Protein AF-0000000066164809 (afdb_homodimer)

Structure (mmCIF, N/CA/C/O backbone):
data_AF-0000000066164809-model_v1
#
loop_
_entity.id
_entity.type
_entity.pdbx_description
1 polymer 'DNA-directed RNA polymerase subunit alpha'
#
loop_
_atom_site.group_PDB
_atom_site.id
_atom_site.type_symbol
_atom_site.label_atom_id
_atom_site.label_alt_id
_atom_site.label_comp_id
_atom_site.label_asym_id
_atom_site.label_entity_id
_atom_site.label_seq_id
_atom_site.pdbx_PDB_ins_code
_atom_site.Cartn_x
_atom_site.Cartn_y
_atom_site.Cartn_z
_atom_site.occupancy
_atom_site.B_iso_or_equiv
_atom_site.auth_seq_id
_atom_site.auth_comp_id
_atom_site.auth_asym_id
_atom_site.auth_atom_id
_atom_site.pdbx_PDB_model_num
ATOM 1 N N . MET A 1 1 ? 11.383 -11.258 3.818 1 45.69 1 MET A N 1
ATOM 2 C CA . MET A 1 1 ? 11.133 -9.836 4.016 1 45.69 1 MET A CA 1
ATOM 3 C C . MET A 1 1 ? 11.812 -9.008 2.93 1 45.69 1 MET A C 1
ATOM 5 O O . MET A 1 1 ? 12.922 -9.328 2.502 1 45.69 1 MET A O 1
ATOM 9 N N . ALA A 1 2 ? 11.055 -8.367 2.113 1 55.28 2 ALA A N 1
ATOM 10 C CA . ALA A 1 2 ? 11.68 -7.625 1.021 1 55.28 2 ALA A CA 1
ATOM 11 C C . ALA A 1 2 ? 12.812 -6.742 1.536 1 55.28 2 ALA A C 1
ATOM 13 O O . ALA A 1 2 ? 12.633 -5.988 2.496 1 55.28 2 ALA A O 1
ATOM 14 N N . GLN A 1 3 ? 14.016 -7.277 1.366 1 66.69 3 GLN A N 1
ATOM 15 C CA . GLN A 1 3 ? 15.125 -6.535 1.949 1 66.69 3 GLN A CA 1
ATOM 16 C C . GLN A 1 3 ? 15.609 -5.434 1.009 1 66.69 3 GLN A C 1
ATOM 18 O O . GLN A 1 3 ? 16.125 -5.715 -0.072 1 66.69 3 GLN A O 1
ATOM 23 N N . PHE A 1 4 ? 14.906 -4.32 0.949 1 81.12 4 PHE A N 1
ATOM 24 C CA . PHE A 1 4 ? 15.445 -3.191 0.201 1 81.12 4 PHE A CA 1
ATOM 25 C C . PHE A 1 4 ? 16.016 -2.141 1.145 1 81.12 4 PHE A C 1
ATOM 27 O O . PHE A 1 4 ? 15.867 -2.248 2.363 1 81.12 4 PHE A O 1
ATOM 34 N N . GLN A 1 5 ? 16.797 -1.35 0.555 1 82 5 GLN A N 1
ATOM 35 C CA . GLN A 1 5 ? 17.422 -0.251 1.288 1 82 5 GLN A CA 1
ATOM 36 C C . GLN A 1 5 ? 16.875 1.096 0.833 1 82 5 GLN A C 1
ATOM 38 O O . GLN A 1 5 ? 16.5 1.259 -0.33 1 82 5 GLN A O 1
ATOM 43 N N . ILE A 1 6 ? 16.844 1.975 1.773 1 87.25 6 ILE A N 1
ATOM 44 C CA . ILE A 1 6 ? 16.438 3.342 1.478 1 87.25 6 ILE A CA 1
ATOM 45 C C . ILE A 1 6 ? 17.594 4.305 1.755 1 87.25 6 ILE A C 1
ATOM 47 O O . ILE A 1 6 ? 18.234 4.227 2.805 1 87.25 6 ILE A O 1
ATOM 51 N N . GLU A 1 7 ? 17.875 5.098 0.743 1 87.06 7 GLU A N 1
ATOM 52 C CA . GLU A 1 7 ? 18.969 6.059 0.87 1 87.06 7 GLU A CA 1
ATOM 53 C C . GLU A 1 7 ? 18.484 7.473 0.55 1 87.06 7 GLU A C 1
ATOM 55 O O . GLU A 1 7 ? 17.719 7.68 -0.395 1 87.06 7 GLU A O 1
ATOM 60 N N . CYS A 1 8 ? 18.938 8.414 1.388 1 88.38 8 CYS A N 1
ATOM 61 C CA . CYS A 1 8 ? 18.672 9.82 1.107 1 88.38 8 CYS A CA 1
ATOM 62 C C . CYS A 1 8 ? 19.719 10.398 0.162 1 88.38 8 CYS A C 1
ATOM 64 O O . CYS A 1 8 ? 20.891 10.453 0.498 1 88.38 8 CYS A O 1
ATOM 66 N N . ILE A 1 9 ? 19.344 10.875 -0.967 1 89.5 9 ILE A N 1
ATOM 67 C CA . ILE A 1 9 ? 20.297 11.312 -1.988 1 89.5 9 ILE A CA 1
ATOM 68 C C . ILE A 1 9 ? 20.484 12.828 -1.902 1 89.5 9 ILE A C 1
ATOM 70 O O . ILE A 1 9 ? 21.531 13.352 -2.266 1 89.5 9 ILE A O 1
ATOM 74 N N . GLU A 1 10 ? 19.406 13.453 -1.537 1 90.56 10 GLU A N 1
ATOM 75 C CA . GLU A 1 10 ? 19.453 14.914 -1.449 1 90.56 10 GLU A CA 1
ATOM 76 C C . GLU A 1 10 ? 18.547 15.422 -0.329 1 90.56 10 GLU A C 1
ATOM 78 O O . GLU A 1 10 ? 17.469 14.891 -0.108 1 90.56 10 GLU A O 1
ATOM 83 N N . SER A 1 11 ? 19.047 16.312 0.451 1 90.19 11 SER A N 1
ATOM 84 C CA . SER A 1 11 ? 18.281 17 1.484 1 90.19 11 SER A CA 1
ATOM 85 C C . SER A 1 11 ? 18.562 18.5 1.466 1 90.19 11 SER A C 1
ATOM 87 O O . SER A 1 11 ? 19.719 18.922 1.378 1 90.19 11 SER A O 1
ATOM 89 N N . ARG A 1 12 ? 17.484 19.219 1.374 1 92.19 12 ARG A N 1
ATOM 90 C CA . ARG A 1 12 ? 17.609 20.672 1.336 1 92.19 12 ARG A CA 1
ATOM 91 C C . ARG A 1 12 ? 16.578 21.344 2.232 1 92.19 12 ARG A C 1
ATOM 93 O O . ARG A 1 12 ? 15.461 20.844 2.373 1 92.19 12 ARG A O 1
ATOM 100 N N . THR A 1 13 ? 16.953 22.359 2.904 1 89.69 13 THR A N 1
ATOM 101 C CA . THR A 1 13 ? 16.031 23.188 3.684 1 89.69 13 THR A CA 1
ATOM 102 C C . THR A 1 13 ? 15.93 24.594 3.082 1 89.69 13 THR A C 1
ATOM 104 O O . THR A 1 13 ? 16.938 25.266 2.887 1 89.69 13 THR A O 1
ATOM 107 N N . ASP A 1 14 ? 14.758 24.906 2.59 1 88.38 14 ASP A N 1
ATOM 108 C CA . ASP A 1 14 ? 14.484 26.234 2.057 1 88.38 14 ASP A CA 1
ATOM 109 C C . ASP A 1 14 ? 13.688 27.062 3.055 1 88.38 14 ASP A C 1
ATOM 111 O O . ASP A 1 14 ? 12.453 27.109 3.002 1 88.38 14 ASP A O 1
ATOM 115 N N . GLY A 1 15 ? 14.383 27.781 3.945 1 86.44 15 GLY A N 1
ATOM 116 C CA . GLY A 1 15 ? 13.703 28.531 4.992 1 86.44 15 GLY A CA 1
ATOM 117 C C . GLY A 1 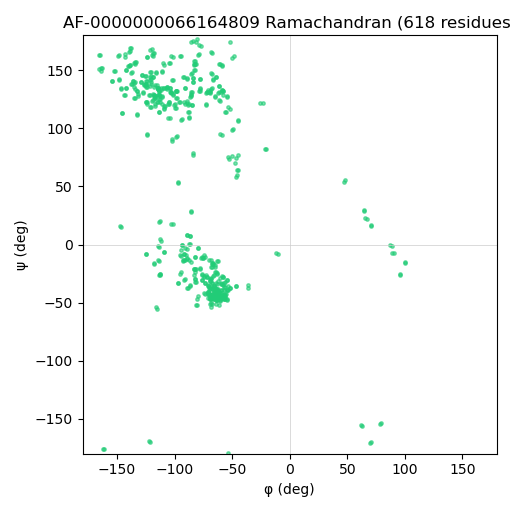15 ? 13.086 27.641 6.051 1 86.44 15 GLY A C 1
ATOM 118 O O . GLY A 1 15 ? 13.297 26.422 6.051 1 86.44 15 GLY A O 1
ATOM 119 N N . ALA A 1 16 ? 12.32 28.203 6.883 1 84.25 16 ALA A N 1
ATOM 120 C CA . ALA A 1 16 ? 11.719 27.469 7.988 1 84.25 16 ALA A CA 1
ATOM 121 C C . ALA A 1 16 ? 10.531 26.641 7.512 1 84.25 16 ALA A C 1
ATOM 123 O O . ALA A 1 16 ? 10.211 25.609 8.102 1 84.25 16 ALA A O 1
ATOM 124 N N . ARG A 1 17 ? 9.977 27.031 6.348 1 88.56 17 ARG A N 1
ATOM 125 C CA . ARG A 1 17 ? 8.727 26.406 5.938 1 88.56 17 ARG A CA 1
ATOM 126 C C . ARG A 1 17 ? 8.922 25.547 4.691 1 88.56 17 ARG A C 1
ATOM 128 O O . ARG A 1 17 ? 7.969 25.266 3.967 1 88.56 17 ARG A O 1
ATOM 135 N N . GLY A 1 18 ? 10.156 25.188 4.473 1 92.5 18 GLY A N 1
ATOM 136 C CA . GLY A 1 18 ? 10.406 24.391 3.287 1 92.5 18 GLY A CA 1
ATOM 137 C C . GLY A 1 18 ? 11.516 23.359 3.477 1 92.5 18 GLY A C 1
ATOM 138 O O . GLY A 1 18 ? 12.672 23.734 3.697 1 92.5 18 GLY A O 1
ATOM 139 N N . GLN A 1 19 ? 11.141 22.141 3.445 1 94.56 19 GLN A N 1
ATOM 140 C CA . GLN A 1 19 ? 12.117 21.047 3.48 1 94.56 19 GLN A CA 1
ATOM 141 C C . GLN A 1 19 ? 11.938 20.109 2.291 1 94.56 19 GLN A C 1
ATOM 143 O O . GLN A 1 19 ? 10.812 19.828 1.879 1 94.56 19 GLN A O 1
ATOM 148 N N . TYR A 1 20 ? 13.031 19.766 1.79 1 95.5 20 TYR A N 1
ATOM 149 C CA . TYR A 1 20 ? 13.039 18.875 0.632 1 95.5 20 TYR A CA 1
ATOM 150 C C . TYR A 1 20 ? 13.922 17.656 0.886 1 95.5 20 TYR A C 1
ATOM 152 O O . TYR A 1 20 ? 14.977 17.766 1.51 1 95.5 20 TYR A O 1
ATOM 160 N N . GLY A 1 21 ? 13.422 16.484 0.466 1 94.75 21 GLY A N 1
ATOM 161 C CA . GLY A 1 21 ? 14.203 15.258 0.52 1 94.75 21 GLY A CA 1
ATOM 162 C C . GLY A 1 21 ? 13.977 14.352 -0.678 1 94.75 21 GLY A C 1
ATOM 163 O O . GLY A 1 21 ? 12.852 14.242 -1.173 1 94.75 21 GLY A O 1
ATOM 164 N N . SER A 1 22 ? 15.094 13.883 -1.161 1 96.06 22 SER A N 1
ATOM 165 C CA . SER A 1 22 ? 15.055 12.891 -2.23 1 96.06 22 SER A CA 1
ATOM 166 C C . SER A 1 22 ? 15.594 11.547 -1.757 1 96.06 22 SER A C 1
ATOM 168 O O . SER A 1 22 ? 16.688 11.477 -1.189 1 96.06 22 SER A O 1
ATOM 170 N N . PHE A 1 23 ? 14.844 10.492 -1.976 1 94.62 23 PHE A N 1
ATOM 171 C CA . PHE A 1 23 ? 15.18 9.172 -1.447 1 94.62 23 PHE A CA 1
ATOM 172 C C . PHE A 1 23 ? 15.172 8.125 -2.555 1 94.62 23 PHE A C 1
ATOM 174 O O . PHE A 1 23 ? 14.359 8.203 -3.482 1 94.62 23 PHE A O 1
ATOM 181 N N . VAL A 1 24 ? 16.062 7.168 -2.41 1 94.31 24 VAL A N 1
ATOM 182 C CA . VAL A 1 24 ? 16.109 6.043 -3.336 1 94.31 24 VAL A CA 1
ATOM 183 C C . VAL A 1 24 ? 15.852 4.742 -2.582 1 94.31 24 VAL A C 1
ATOM 185 O O . VAL A 1 24 ? 16.453 4.488 -1.534 1 94.31 24 VAL A O 1
ATOM 188 N N . ILE A 1 25 ? 14.938 4.016 -3.123 1 93.12 25 ILE A N 1
ATOM 189 C CA . ILE A 1 25 ? 14.609 2.715 -2.553 1 93.12 25 ILE A CA 1
ATOM 190 C C . ILE A 1 25 ? 14.914 1.616 -3.568 1 93.12 25 ILE A C 1
ATOM 192 O O . ILE A 1 25 ? 14.336 1.592 -4.656 1 93.12 25 ILE A O 1
ATOM 196 N N . GLU A 1 26 ? 15.758 0.735 -3.262 1 91.69 26 GLU A N 1
ATOM 197 C CA . GLU A 1 26 ? 16.172 -0.355 -4.141 1 91.69 26 GLU A CA 1
ATOM 198 C C . GLU A 1 26 ? 16.859 -1.463 -3.354 1 91.69 26 GLU A C 1
ATOM 200 O O . GLU A 1 26 ? 17.375 -1.227 -2.258 1 91.69 26 GLU A O 1
ATOM 205 N N . PRO A 1 27 ? 16.781 -2.703 -3.85 1 92.12 27 PRO A N 1
ATOM 206 C CA . PRO A 1 27 ? 16.094 -3.143 -5.07 1 92.12 27 PRO A CA 1
ATOM 207 C C . PRO A 1 27 ? 14.656 -3.592 -4.812 1 92.12 27 PRO A C 1
ATOM 209 O O . PRO A 1 27 ? 14.344 -4.066 -3.719 1 92.12 27 PRO A O 1
ATOM 212 N N . LEU A 1 28 ? 13.797 -3.285 -5.793 1 92.5 28 LEU A N 1
ATOM 213 C CA . LEU A 1 28 ? 12.406 -3.723 -5.75 1 92.5 28 LEU A CA 1
ATOM 214 C C . LEU A 1 28 ? 12.094 -4.633 -6.934 1 92.5 28 LEU A C 1
ATOM 216 O O . LEU A 1 28 ? 12.672 -4.492 -8.008 1 92.5 28 LEU A O 1
ATOM 220 N N . ASN A 1 29 ? 11.242 -5.605 -6.625 1 89.62 29 ASN A N 1
ATOM 221 C CA . ASN A 1 29 ? 10.805 -6.418 -7.758 1 89.62 29 ASN A CA 1
ATOM 222 C C . ASN A 1 29 ? 10.07 -5.578 -8.805 1 89.62 29 ASN A C 1
ATOM 224 O O . ASN A 1 29 ? 9.523 -4.523 -8.484 1 89.62 29 ASN A O 1
ATOM 228 N N . GLN A 1 30 ? 10.125 -6.121 -10.008 1 89.25 30 GLN A N 1
ATOM 229 C CA . GLN A 1 30 ? 9.469 -5.402 -11.094 1 89.25 30 GLN A CA 1
ATOM 230 C C . GLN A 1 30 ? 8.008 -5.121 -10.758 1 89.25 30 GLN A C 1
ATOM 232 O O . GLN A 1 30 ? 7.273 -6.023 -10.344 1 89.25 30 GLN A O 1
ATOM 237 N N . GLY A 1 31 ? 7.648 -3.848 -10.883 1 90.62 31 GLY A N 1
ATOM 238 C CA . GLY A 1 31 ? 6.277 -3.453 -10.609 1 90.62 31 GLY A CA 1
ATOM 239 C C . GLY A 1 31 ? 6.078 -2.934 -9.195 1 90.62 31 GLY A C 1
ATOM 240 O O . GLY A 1 31 ? 5.148 -2.164 -8.938 1 90.62 31 GLY A O 1
ATOM 241 N N . GLN A 1 32 ? 6.867 -3.314 -8.289 1 93 32 GLN A N 1
ATOM 242 C CA . GLN A 1 32 ? 6.73 -2.904 -6.898 1 93 32 GLN A CA 1
ATOM 243 C C . GLN A 1 32 ? 7.047 -1.42 -6.727 1 93 32 GLN A C 1
ATOM 245 O O . GLN A 1 32 ? 6.527 -0.77 -5.82 1 93 32 GLN A O 1
ATOM 250 N N . GLY A 1 33 ? 7.969 -0.952 -7.645 1 95.31 33 GLY A N 1
ATOM 251 C CA . GLY A 1 33 ? 8.281 0.467 -7.586 1 95.31 33 GLY A CA 1
ATOM 252 C C . GLY A 1 33 ? 7.059 1.354 -7.738 1 95.31 33 GLY A C 1
ATOM 253 O O . GLY A 1 33 ? 6.871 2.299 -6.973 1 95.31 33 GLY A O 1
ATOM 254 N N . ILE A 1 34 ? 6.211 0.985 -8.672 1 95.38 34 ILE A N 1
ATOM 255 C CA . ILE A 1 34 ? 5.004 1.758 -8.945 1 95.38 34 ILE A CA 1
ATOM 256 C C . ILE A 1 34 ? 4.016 1.591 -7.793 1 95.38 34 ILE A C 1
ATOM 258 O O . ILE A 1 34 ? 3.398 2.562 -7.352 1 95.38 34 ILE A O 1
ATOM 262 N N . THR A 1 35 ? 3.893 0.392 -7.34 1 95.69 35 THR A N 1
ATOM 263 C CA . THR A 1 35 ? 2.975 0.097 -6.242 1 95.69 35 THR A CA 1
ATOM 264 C C . THR A 1 35 ? 3.359 0.883 -4.992 1 95.69 35 THR A C 1
ATOM 266 O O . THR A 1 35 ? 2.521 1.571 -4.406 1 95.69 35 THR A O 1
ATOM 269 N N . LEU A 1 36 ? 4.582 0.846 -4.66 1 95.81 36 LEU A N 1
ATOM 270 C CA . LEU A 1 36 ? 5.098 1.531 -3.482 1 95.81 36 LEU A CA 1
ATOM 271 C C . LEU A 1 36 ? 5.031 3.045 -3.658 1 95.81 36 LEU A C 1
ATOM 273 O O . LEU A 1 36 ? 4.535 3.754 -2.779 1 95.81 36 LEU A O 1
ATOM 277 N N . GLY A 1 37 ? 5.555 3.504 -4.781 1 97 37 GLY A N 1
ATOM 278 C CA . GLY A 1 37 ? 5.586 4.93 -5.051 1 97 37 GLY A CA 1
ATOM 279 C C . GLY A 1 37 ? 4.211 5.574 -5.02 1 97 37 GLY A C 1
ATOM 280 O O . GLY A 1 37 ? 4.016 6.602 -4.367 1 97 37 GLY A O 1
ATOM 281 N N . ASN A 1 38 ? 3.281 4.938 -5.656 1 96 38 ASN A N 1
ATOM 282 C CA . ASN A 1 38 ? 1.932 5.48 -5.75 1 96 38 ASN A CA 1
ATOM 283 C C . ASN A 1 38 ? 1.22 5.457 -4.402 1 96 38 ASN A C 1
ATOM 285 O O . ASN A 1 38 ? 0.578 6.434 -4.016 1 96 38 ASN A O 1
ATOM 289 N N . ALA A 1 39 ? 1.291 4.383 -3.752 1 96.81 39 ALA A N 1
ATOM 290 C CA . ALA A 1 39 ? 0.637 4.258 -2.451 1 96.81 39 ALA A CA 1
ATOM 291 C C . ALA A 1 39 ? 1.208 5.258 -1.45 1 96.81 39 ALA A C 1
ATOM 293 O O . ALA A 1 39 ? 0.46 5.906 -0.716 1 96.81 39 ALA A O 1
ATOM 294 N N . LEU A 1 40 ? 2.465 5.449 -1.454 1 96.88 40 LEU A N 1
ATOM 295 C CA . LEU A 1 40 ? 3.117 6.387 -0.548 1 96.88 40 LEU A CA 1
ATOM 296 C C . LEU A 1 40 ? 2.729 7.824 -0.88 1 96.88 40 LEU A C 1
ATOM 298 O O . LEU A 1 40 ? 2.432 8.617 0.018 1 96.88 40 LEU A O 1
ATOM 302 N N . ARG A 1 41 ? 2.791 8.094 -2.166 1 97.44 41 ARG A N 1
ATOM 303 C CA . ARG A 1 41 ? 2.434 9.438 -2.586 1 97.44 41 ARG A CA 1
ATOM 304 C C . ARG A 1 41 ? 1.043 9.82 -2.088 1 97.44 41 ARG A C 1
ATOM 306 O O . ARG A 1 41 ? 0.859 10.883 -1.496 1 97.44 41 ARG A O 1
ATOM 313 N N . ARG A 1 42 ? 0.105 8.969 -2.264 1 95.19 42 ARG A N 1
ATOM 314 C CA . ARG A 1 42 ? -1.274 9.258 -1.886 1 95.19 42 ARG A CA 1
ATOM 315 C C . ARG A 1 42 ? -1.421 9.344 -0.371 1 95.19 42 ARG A C 1
ATOM 317 O O . ARG A 1 42 ? -2.076 10.258 0.144 1 95.19 42 ARG A O 1
ATOM 324 N N . SER A 1 43 ? -0.799 8.422 0.308 1 95.62 43 SER A N 1
ATOM 325 C CA . SER A 1 43 ? -0.906 8.383 1.763 1 95.62 43 SER A CA 1
ATOM 326 C C . SER A 1 43 ? -0.254 9.609 2.398 1 95.62 43 SER A C 1
ATOM 328 O O . SER A 1 43 ? -0.827 10.227 3.299 1 95.62 43 SER A O 1
ATOM 330 N N . ILE A 1 44 ? 0.883 9.984 1.92 1 96.69 44 ILE A N 1
ATOM 331 C CA . ILE A 1 44 ? 1.644 11.094 2.486 1 96.69 44 ILE A CA 1
ATOM 332 C C . ILE A 1 44 ? 0.897 12.406 2.252 1 96.69 44 ILE A C 1
ATOM 334 O O . ILE A 1 44 ? 0.888 13.281 3.117 1 96.69 44 ILE A O 1
ATOM 338 N N . LEU A 1 45 ? 0.231 12.469 1.182 1 94.94 45 LEU A N 1
ATOM 339 C CA . LEU A 1 45 ? -0.462 13.703 0.842 1 94.94 45 LEU A CA 1
ATOM 340 C C . LEU A 1 45 ? -1.808 13.789 1.555 1 94.94 45 LEU A C 1
ATOM 342 O O . LEU A 1 45 ? -2.24 14.875 1.95 1 94.94 45 LEU A O 1
ATOM 346 N N . SER A 1 46 ? -2.408 12.633 1.811 1 91.62 46 SER A N 1
ATOM 347 C CA . SER A 1 46 ? -3.809 12.688 2.221 1 91.62 46 SER A CA 1
ATOM 348 C C . SER A 1 46 ? -3.979 12.234 3.668 1 91.62 46 SER A C 1
ATOM 350 O O . SER A 1 46 ? -4.906 12.672 4.355 1 91.62 46 SER A O 1
ATOM 352 N N . ASP A 1 47 ? -3.105 11.43 4.16 1 92.75 47 ASP A N 1
ATOM 353 C CA . ASP A 1 47 ? -3.418 10.734 5.402 1 92.75 47 ASP A CA 1
ATOM 354 C C . ASP A 1 47 ? -2.584 11.273 6.562 1 92.75 47 ASP A C 1
ATOM 356 O O . ASP A 1 47 ? -2.807 10.906 7.719 1 92.75 47 ASP A O 1
ATOM 360 N N . LEU A 1 48 ? -1.682 12.109 6.312 1 94.56 48 LEU A N 1
ATOM 361 C CA . LEU A 1 48 ? -0.854 12.617 7.402 1 94.56 48 LEU A CA 1
ATOM 362 C C . LEU A 1 48 ? -1.544 13.773 8.117 1 94.56 48 LEU A C 1
ATOM 364 O O . LEU A 1 48 ? -2.166 14.625 7.477 1 94.56 48 LEU A O 1
ATOM 368 N N . GLU A 1 49 ? -1.354 13.789 9.375 1 93.12 49 GLU A N 1
ATOM 369 C CA . GLU A 1 49 ? -2.002 14.812 10.195 1 93.12 49 GLU A CA 1
ATOM 370 C C . GLU A 1 49 ? -1.135 16.062 10.305 1 93.12 49 GLU A C 1
ATOM 372 O O . GLU A 1 49 ? 0.093 15.977 10.367 1 93.12 49 GLU A O 1
ATOM 377 N N . GLY A 1 50 ? -1.779 17.203 10.289 1 94.38 50 GLY A N 1
ATOM 378 C CA . GLY A 1 50 ? -1.157 18.5 10.531 1 94.38 50 GLY A CA 1
ATOM 379 C C . GLY A 1 50 ? -1.996 19.406 11.406 1 94.38 50 GLY A C 1
ATOM 380 O O . GLY A 1 50 ? -3.117 19.062 11.781 1 94.38 50 GLY A O 1
ATOM 381 N N . THR A 1 51 ? -1.416 20.438 11.82 1 95 51 THR A N 1
ATOM 382 C CA . THR A 1 51 ? -2.059 21.406 12.703 1 95 51 THR A CA 1
ATOM 383 C C . THR A 1 51 ? -2.258 22.75 11.992 1 95 51 THR A C 1
ATOM 385 O O . THR A 1 51 ? -1.35 23.234 11.32 1 95 51 THR A O 1
ATOM 388 N N . ALA A 1 52 ? -3.473 23.281 12.117 1 95.19 52 ALA A N 1
ATOM 389 C CA . ALA A 1 52 ? -3.764 24.547 11.453 1 95.19 52 ALA A CA 1
ATOM 390 C C . ALA A 1 52 ? -4.789 25.359 12.242 1 95.19 52 ALA A C 1
ATOM 392 O O . ALA A 1 52 ? -5.449 24.828 13.141 1 95.19 52 ALA A O 1
ATOM 393 N N . ILE A 1 53 ? -4.867 26.625 11.953 1 95.19 53 ILE A N 1
ATOM 394 C CA . ILE A 1 53 ? -5.879 27.516 12.523 1 95.19 53 ILE A CA 1
ATOM 395 C C . ILE A 1 53 ? -7.211 27.297 11.805 1 95.19 53 ILE A C 1
ATOM 397 O O . ILE A 1 53 ? -7.266 27.281 10.578 1 95.19 53 ILE A O 1
ATOM 401 N N . VAL A 1 54 ? -8.281 27.141 12.602 1 94.06 54 VAL A N 1
ATOM 402 C CA . VAL A 1 54 ? -9.57 26.844 11.984 1 94.06 54 VAL A CA 1
ATOM 403 C C . VAL A 1 54 ? -10.523 28.031 12.188 1 94.06 54 VAL A C 1
ATOM 405 O O . VAL A 1 54 ? -11.484 28.188 11.43 1 94.06 54 VAL A O 1
ATOM 408 N N . ALA A 1 55 ? -10.281 28.781 13.219 1 93.69 55 ALA A N 1
ATOM 409 C CA . ALA A 1 55 ? -11.156 29.891 13.547 1 93.69 55 ALA A CA 1
ATOM 410 C C . ALA A 1 55 ? -10.383 31 14.273 1 93.69 55 ALA A C 1
ATOM 412 O O . ALA A 1 55 ? -9.414 30.719 14.977 1 93.69 55 ALA A O 1
ATOM 413 N N . VAL A 1 56 ? -10.852 32.219 14.039 1 94.75 56 VAL A N 1
ATOM 414 C CA . VAL A 1 56 ? -10.164 33.375 14.617 1 94.75 56 VAL A CA 1
ATOM 415 C C . VAL A 1 56 ? -11.188 34.375 15.172 1 94.75 56 VAL A C 1
ATOM 417 O O . VAL A 1 56 ? -12.234 34.594 14.562 1 94.75 56 VAL A O 1
ATOM 420 N N . ARG A 1 57 ? -10.883 34.906 16.312 1 94.31 57 ARG A N 1
ATOM 421 C CA . ARG A 1 57 ? -11.672 35.969 16.906 1 94.31 57 ARG A CA 1
ATOM 422 C C . ARG A 1 57 ? -10.812 37.219 17.141 1 94.31 57 ARG A C 1
ATOM 424 O O . ARG A 1 57 ? -9.805 37.156 17.844 1 94.31 57 ARG A O 1
ATOM 431 N N . ILE A 1 58 ? -11.195 38.25 16.5 1 93.31 58 ILE A N 1
ATOM 432 C CA . ILE A 1 58 ? -10.492 39.531 16.656 1 93.31 58 ILE A CA 1
ATOM 433 C C . ILE A 1 58 ? -11.383 40.531 17.422 1 93.31 58 ILE A C 1
ATOM 435 O O . ILE A 1 58 ? -12.562 40.688 17.094 1 93.31 58 ILE A O 1
ATOM 439 N N . ALA A 1 59 ? -10.766 41.188 18.359 1 91.38 59 ALA A N 1
ATOM 440 C CA . ALA A 1 59 ? -11.523 42.125 19.156 1 91.38 59 ALA A CA 1
ATOM 441 C C . ALA A 1 59 ? -12.109 43.25 18.297 1 91.38 59 ALA A C 1
ATOM 443 O O . ALA A 1 59 ? -11.391 43.875 17.531 1 91.38 59 ALA A O 1
ATOM 444 N N . GLY A 1 60 ? -13.375 43.406 18.375 1 87 60 GLY A N 1
ATOM 445 C CA . GLY A 1 60 ? -14.047 44.5 17.688 1 87 60 GLY A CA 1
ATOM 446 C C . GLY A 1 60 ? -14.43 44.156 16.25 1 87 60 GLY A C 1
ATOM 447 O O . GLY A 1 60 ? -14.914 45 15.523 1 87 60 GLY A O 1
ATOM 448 N N . VAL A 1 61 ? -14.125 43 15.797 1 89.31 61 VAL A N 1
ATOM 449 C CA . VAL A 1 61 ? -14.398 42.625 14.414 1 89.31 61 VAL A CA 1
ATOM 450 C C . VAL A 1 61 ? -15.484 41.562 14.391 1 89.31 61 VAL A C 1
ATOM 452 O O . VAL A 1 61 ? -15.414 40.562 15.125 1 89.31 61 VAL A O 1
ATOM 455 N N . ASN A 1 62 ? -16.484 41.75 13.469 1 83.38 62 ASN A N 1
ATOM 456 C CA . ASN A 1 62 ? -17.594 40.812 13.422 1 83.38 62 ASN A CA 1
ATOM 457 C C . ASN A 1 62 ? -17.672 40.094 12.07 1 83.38 62 ASN A C 1
ATOM 459 O O . ASN A 1 62 ? -18.375 39.094 11.922 1 83.38 62 ASN A O 1
ATOM 463 N N . HIS A 1 63 ? -16.984 40.719 11.172 1 84.81 63 HIS A N 1
ATOM 464 C CA . HIS A 1 63 ? -17.016 40.094 9.852 1 84.81 63 HIS A CA 1
ATOM 465 C C . HIS A 1 63 ? -15.672 40.219 9.148 1 84.81 63 HIS A C 1
ATOM 467 O O . HIS A 1 63 ? -14.844 41.062 9.523 1 84.81 63 HIS A O 1
ATOM 473 N N . GLU A 1 64 ? -15.461 39.469 8.164 1 85.62 64 GLU A N 1
ATOM 474 C CA . GLU A 1 64 ? -14.156 39.312 7.523 1 85.62 64 GLU A CA 1
ATOM 475 C C . GLU A 1 64 ? -13.844 40.5 6.629 1 85.62 64 GLU A C 1
ATOM 477 O O . GLU A 1 64 ? -12.688 40.719 6.238 1 85.62 64 GLU A O 1
ATOM 482 N N . PHE A 1 65 ? -14.781 41.406 6.32 1 86.12 65 PHE A N 1
ATOM 483 C CA . PHE A 1 65 ? -14.562 42.5 5.398 1 86.12 65 PHE A CA 1
ATOM 484 C C . PHE A 1 65 ? -14.352 43.812 6.156 1 86.12 65 PHE A C 1
ATOM 486 O O . PHE A 1 65 ? -14.359 44.906 5.562 1 86.12 65 PHE A O 1
ATOM 493 N N . SER A 1 66 ? -14.055 43.688 7.363 1 89.69 66 SER A N 1
ATOM 494 C CA . SER A 1 66 ? -13.883 44.875 8.195 1 89.69 66 SER A CA 1
ATOM 495 C C . SER A 1 66 ? -12.414 45.281 8.25 1 89.69 66 SER A C 1
ATOM 497 O O . SER A 1 66 ? -11.539 44.562 7.762 1 89.69 66 SER A O 1
ATOM 499 N N . THR A 1 67 ? -12.234 46.469 8.633 1 92 67 THR A N 1
ATOM 500 C CA . THR A 1 67 ? -10.898 47 8.914 1 92 67 THR A CA 1
ATOM 501 C C . THR A 1 67 ? -10.719 47.219 10.414 1 92 67 THR A C 1
ATOM 503 O O . THR A 1 67 ? -11.703 47.312 11.156 1 92 67 THR A O 1
ATOM 506 N N . ILE A 1 68 ? -9.562 47.188 10.805 1 92.25 68 ILE A N 1
ATOM 507 C CA . ILE A 1 68 ? -9.234 47.438 12.203 1 92.25 68 ILE A CA 1
ATOM 508 C C . ILE A 1 68 ? -8.5 48.781 12.328 1 92.25 68 ILE A C 1
ATOM 510 O O . ILE A 1 68 ? -7.422 48.969 11.758 1 92.25 68 ILE A O 1
ATOM 514 N N . PRO A 1 69 ? -9.102 49.625 13.102 1 90.94 69 PRO A N 1
ATOM 515 C CA . PRO A 1 69 ? -8.43 50.906 13.258 1 90.94 69 PRO A CA 1
ATOM 516 C C . PRO A 1 69 ? -7.004 50.781 13.797 1 90.94 69 PRO A C 1
ATOM 518 O O . PRO A 1 69 ? -6.781 50.062 14.789 1 90.94 69 PRO A O 1
ATOM 521 N N . GLY A 1 70 ? -5.996 51.406 13.133 1 92.88 70 GLY A N 1
ATOM 522 C CA . GLY A 1 70 ? -4.617 51.438 13.594 1 92.88 70 GLY A CA 1
ATOM 523 C C . GLY A 1 70 ? -3.795 50.281 13.055 1 92.88 70 GLY A C 1
ATOM 524 O O . GLY A 1 70 ? -2.596 50.188 13.328 1 92.88 70 GLY A O 1
ATOM 525 N N . VAL A 1 71 ? -4.484 49.406 12.414 1 95.25 71 VAL A N 1
ATOM 526 C CA . VAL A 1 71 ? -3.785 48.25 11.844 1 95.25 71 VAL A CA 1
ATOM 527 C C . VAL A 1 71 ? -3.697 48.406 10.328 1 95.25 71 VAL A C 1
ATOM 529 O O . VAL A 1 71 ? -4.68 48.75 9.672 1 95.25 71 VAL A O 1
ATOM 532 N N . ARG A 1 72 ? -2.553 48.125 9.789 1 96.19 72 ARG A N 1
ATOM 533 C CA . ARG A 1 72 ? -2.297 48.344 8.367 1 96.19 72 ARG A CA 1
ATOM 534 C C . ARG A 1 72 ? -3.119 47.406 7.508 1 96.19 72 ARG A C 1
ATOM 536 O O . ARG A 1 72 ? -3.729 47.812 6.52 1 96.19 72 ARG A O 1
ATOM 543 N N . GLU A 1 73 ? -3.221 46.156 7.824 1 95.19 73 GLU A N 1
ATOM 544 C CA . GLU A 1 73 ? -3.91 45.125 7.059 1 95.19 73 GLU A CA 1
ATOM 545 C C . GLU A 1 73 ? -5.398 45.062 7.398 1 95.19 73 GLU A C 1
ATOM 547 O O . GLU A 1 73 ? -5.781 45.281 8.547 1 95.19 73 GLU A O 1
ATOM 552 N N . ASP A 1 74 ? -6.152 44.75 6.434 1 94.94 74 ASP A N 1
ATOM 553 C CA . ASP A 1 74 ? -7.559 44.5 6.738 1 94.94 74 ASP A CA 1
ATOM 554 C C . ASP A 1 74 ? -7.754 43.094 7.281 1 94.94 74 ASP A C 1
ATOM 556 O O . ASP A 1 74 ? -6.797 42.312 7.387 1 94.94 74 ASP A O 1
ATOM 560 N N . VAL A 1 75 ? -9.008 42.781 7.664 1 94.69 75 VAL A N 1
ATOM 561 C CA . VAL A 1 75 ? -9.289 41.531 8.344 1 94.69 75 VAL A CA 1
ATOM 562 C C . VAL A 1 75 ? -9.039 40.344 7.391 1 94.69 75 VAL A C 1
ATOM 564 O O . VAL A 1 75 ? -8.477 39.312 7.789 1 94.69 75 VAL A O 1
ATOM 567 N N . LEU A 1 76 ? -9.375 40.469 6.137 1 94.31 76 LEU A N 1
ATOM 568 C CA . LEU A 1 76 ? -9.156 39.406 5.152 1 94.31 76 LEU A CA 1
ATOM 569 C C . LEU A 1 76 ? -7.668 39.125 5.004 1 94.31 76 LEU A C 1
ATOM 571 O O . LEU A 1 76 ? -7.27 37.969 4.938 1 94.31 76 LEU A O 1
ATOM 575 N N . GLU A 1 77 ? -6.922 40.156 4.902 1 95.62 77 GLU A N 1
ATOM 576 C CA . GLU A 1 77 ? -5.473 40 4.781 1 95.62 77 GLU A CA 1
ATOM 577 C C . GLU A 1 77 ? -4.891 39.281 5.996 1 95.62 77 GLU A C 1
ATOM 579 O O . GLU A 1 77 ? -4.008 38.438 5.859 1 95.62 77 GLU A O 1
ATOM 584 N N . ILE A 1 78 ? -5.398 39.656 7.156 1 95.94 78 ILE A N 1
ATOM 585 C CA . ILE A 1 78 ? -4.918 39.031 8.391 1 95.94 78 ILE A CA 1
ATOM 586 C C . ILE A 1 78 ? -5.258 37.531 8.383 1 95.94 78 ILE A C 1
ATOM 588 O O . ILE A 1 78 ? -4.418 36.688 8.734 1 95.94 78 ILE A O 1
ATOM 592 N N . LEU A 1 79 ? -6.441 37.25 7.918 1 94.19 79 LEU A N 1
ATOM 593 C CA . LEU A 1 79 ? -6.867 35.844 7.863 1 94.19 79 LEU A CA 1
ATOM 594 C C . LEU A 1 79 ? -5.992 35.031 6.898 1 94.19 79 LEU A C 1
ATOM 596 O O . LEU A 1 79 ? -5.645 33.906 7.18 1 94.19 79 LEU A O 1
ATOM 600 N N . LEU A 1 80 ? -5.652 35.625 5.828 1 94.69 80 LEU A N 1
ATOM 601 C CA . LEU A 1 80 ? -4.793 34.969 4.848 1 94.69 80 LEU A CA 1
ATOM 602 C C . LEU A 1 80 ? -3.404 34.719 5.422 1 94.69 80 LEU A C 1
ATOM 604 O O . LEU A 1 80 ? -2.814 33.656 5.195 1 94.69 80 LEU A O 1
ATOM 608 N N . ASN A 1 81 ? -2.947 35.719 6.16 1 95.69 81 ASN A N 1
ATOM 609 C CA . ASN A 1 81 ? -1.638 35.562 6.789 1 95.69 81 ASN A CA 1
ATOM 610 C C . ASN A 1 81 ? -1.646 34.469 7.832 1 95.69 81 ASN A C 1
ATOM 612 O O . ASN A 1 81 ? -0.68 33.688 7.949 1 95.69 81 ASN A O 1
ATOM 616 N N . LEU A 1 82 ? -2.75 34.375 8.523 1 95.81 82 LEU A N 1
ATOM 617 C CA . LEU A 1 82 ? -2.877 33.344 9.555 1 95.81 82 LEU A CA 1
ATOM 618 C C . LEU A 1 82 ? -2.953 31.953 8.938 1 95.81 82 LEU A C 1
ATOM 620 O O . LEU A 1 82 ? -2.471 30.984 9.523 1 95.81 82 LEU A O 1
ATOM 624 N N . LYS A 1 83 ? -3.529 31.906 7.758 1 93.5 83 LYS A N 1
ATOM 625 C CA . LYS A 1 83 ? -3.666 30.641 7.043 1 93.5 83 LYS A CA 1
ATOM 626 C C . LYS A 1 83 ? -2.301 30.062 6.695 1 93.5 83 LYS A C 1
ATOM 628 O O . LYS A 1 83 ? -2.148 28.844 6.598 1 93.5 83 LYS A O 1
ATOM 633 N N . GLU A 1 84 ? -1.322 30.875 6.586 1 93.06 84 GLU A N 1
ATOM 634 C CA . GLU A 1 84 ? 0.002 30.453 6.137 1 93.06 84 GLU A CA 1
ATOM 635 C C . GLU A 1 84 ? 0.878 30.031 7.312 1 93.06 84 GLU A C 1
ATOM 637 O O . GLU A 1 84 ? 1.976 29.5 7.121 1 93.06 84 GLU A O 1
ATOM 642 N N . VAL A 1 85 ? 0.405 30.281 8.539 1 95.56 85 VAL A N 1
ATOM 643 C CA . VAL A 1 85 ? 1.214 29.938 9.711 1 95.56 85 VAL A CA 1
ATOM 644 C C . VAL A 1 85 ? 1.257 28.422 9.883 1 95.56 85 VAL A C 1
ATOM 646 O O . VAL A 1 85 ? 0.222 27.75 9.828 1 95.56 85 VAL A O 1
ATOM 649 N N . VAL A 1 86 ? 2.428 27.875 10.062 1 95.38 86 VAL A N 1
ATOM 650 C CA . VAL A 1 86 ? 2.625 26.438 10.219 1 95.38 86 VAL A CA 1
ATOM 651 C C . VAL A 1 86 ? 2.959 26.125 11.672 1 95.38 86 VAL A C 1
ATOM 653 O O . VAL A 1 86 ? 3.803 26.781 12.281 1 95.38 86 VAL A O 1
ATOM 656 N N . PHE A 1 87 ? 2.283 25.062 12.227 1 95.44 87 PHE A N 1
ATOM 657 C CA . PHE A 1 87 ? 2.467 24.672 13.617 1 95.44 87 PHE A CA 1
ATOM 658 C C . PHE A 1 87 ? 2.967 23.234 13.719 1 95.44 87 PHE A C 1
ATOM 660 O O . PHE A 1 87 ? 2.709 22.422 12.828 1 95.44 87 PHE A O 1
ATOM 667 N N . LYS A 1 88 ? 3.705 23.031 14.695 1 92.75 88 LYS A N 1
ATOM 668 C CA . LYS A 1 88 ? 3.99 21.688 15.172 1 92.75 88 LYS A CA 1
ATOM 669 C C . LYS A 1 88 ? 3.279 21.406 16.5 1 92.75 88 LYS A C 1
ATOM 671 O O . LYS A 1 88 ? 3.412 22.172 17.453 1 92.75 88 LYS A O 1
ATOM 676 N N . SER A 1 89 ? 2.453 20.438 16.484 1 91.69 89 SER A N 1
ATOM 677 C CA . SER A 1 89 ? 1.71 20.125 17.703 1 91.69 89 SER A CA 1
ATOM 678 C C . SER A 1 89 ? 1.963 18.703 18.141 1 91.69 89 SER A C 1
ATOM 680 O O . SER A 1 89 ? 2.047 17.781 17.312 1 91.69 89 SER A O 1
ATOM 682 N N . TYR A 1 90 ? 2.012 18.484 19.406 1 86.38 90 TYR A N 1
ATOM 683 C CA . TYR A 1 90 ? 2.234 17.156 20 1 86.38 90 TYR A CA 1
ATOM 684 C C . TYR A 1 90 ? 0.988 16.672 20.719 1 86.38 90 TYR A C 1
ATOM 686 O O . TYR A 1 90 ? 1.024 15.648 21.406 1 86.38 90 TYR A O 1
ATOM 694 N N . ASN A 1 91 ? -0.023 17.531 20.578 1 84.56 91 ASN A N 1
ATOM 695 C CA . ASN A 1 91 ? -1.308 17.203 21.188 1 84.56 91 ASN A CA 1
ATOM 696 C C . ASN A 1 91 ? -2.42 17.125 20.141 1 84.56 91 ASN A C 1
ATOM 698 O O . ASN A 1 91 ? -2.455 17.906 19.203 1 84.56 91 ASN A O 1
ATOM 702 N N . LYS A 1 92 ? -3.287 16.172 20.391 1 86.69 92 LYS A N 1
ATOM 703 C CA . LYS A 1 92 ? -4.359 15.938 19.422 1 86.69 92 LYS A CA 1
ATOM 704 C C . LYS A 1 92 ? -5.559 16.828 19.703 1 86.69 92 LYS A C 1
ATOM 706 O O . LYS A 1 92 ? -6.402 17.047 18.828 1 86.69 92 LYS A O 1
ATOM 711 N N . GLU A 1 93 ? -5.59 17.422 20.828 1 89.94 93 GLU A N 1
ATOM 712 C CA . GLU A 1 93 ? -6.746 18.219 21.219 1 89.94 93 GLU A CA 1
ATOM 713 C C . GLU A 1 93 ? -6.66 19.625 20.625 1 89.94 93 GLU A C 1
ATOM 715 O O . GLU A 1 93 ? -5.566 20.141 20.406 1 89.94 93 GLU A O 1
ATOM 720 N N . SER A 1 94 ? -7.848 20.141 20.406 1 92.31 94 SER A N 1
ATOM 721 C CA . SER A 1 94 ? -7.918 21.531 19.938 1 92.31 94 SER A CA 1
ATOM 722 C C . SER A 1 94 ? -7.383 22.484 20.984 1 92.31 94 SER A C 1
ATOM 724 O O . SER A 1 94 ? -7.566 22.281 22.188 1 92.31 94 SER A O 1
ATOM 726 N N . GLN A 1 95 ? -6.77 23.469 20.547 1 92.88 95 GLN A N 1
ATOM 727 C CA . GLN A 1 95 ? -6.172 24.453 21.438 1 92.88 95 GLN A CA 1
ATOM 728 C C . GLN A 1 95 ? -6.496 25.875 20.984 1 92.88 95 GLN A C 1
ATOM 730 O O . GLN A 1 95 ? -6.832 26.109 19.828 1 92.88 95 GLN A O 1
ATOM 735 N N . ILE A 1 96 ? -6.414 26.781 22 1 94.5 96 ILE A N 1
ATOM 736 C CA . ILE A 1 96 ? -6.66 28.188 21.703 1 94.5 96 ILE A CA 1
ATOM 737 C C . ILE A 1 96 ? -5.367 28.984 21.875 1 94.5 96 ILE A C 1
ATOM 739 O O . ILE A 1 96 ? -4.648 28.812 22.859 1 94.5 96 ILE A O 1
ATOM 743 N N . GLY A 1 97 ? -5.035 29.719 20.875 1 95.88 97 GLY A N 1
ATOM 744 C CA . GLY A 1 97 ? -3.945 30.672 20.938 1 95.88 97 GLY A CA 1
ATOM 745 C C . GLY A 1 97 ? -4.422 32.125 21.062 1 95.88 97 GLY A C 1
ATOM 746 O O . GLY A 1 97 ? -5.566 32.438 20.734 1 95.88 97 GLY A O 1
ATOM 747 N N . ARG A 1 98 ? -3.496 32.938 21.625 1 96.62 98 ARG A N 1
ATOM 748 C CA . ARG A 1 98 ? -3.857 34.312 21.844 1 96.62 98 ARG A CA 1
ATOM 749 C C . ARG A 1 98 ? -2.695 35.25 21.5 1 96.62 98 ARG A C 1
ATOM 751 O O . ARG A 1 98 ? -1.541 34.812 21.469 1 96.62 98 ARG A O 1
ATOM 758 N N . ILE A 1 99 ? -3.027 36.469 21.156 1 96.44 99 ILE A N 1
ATOM 759 C CA . ILE A 1 99 ? -2.029 37.5 20.984 1 96.44 99 ILE A CA 1
ATOM 760 C C . ILE A 1 99 ? -2.592 38.844 21.469 1 96.44 99 ILE A C 1
ATOM 762 O O . ILE A 1 99 ? -3.777 39.125 21.266 1 96.44 99 ILE A O 1
ATOM 766 N N . ARG A 1 100 ? -1.853 39.5 22.312 1 95.88 100 ARG A N 1
ATOM 767 C CA . ARG A 1 100 ? -2.156 40.875 22.781 1 95.88 100 ARG A CA 1
ATOM 768 C C . ARG A 1 100 ? -0.924 41.75 22.703 1 95.88 100 ARG A C 1
ATOM 770 O O . ARG A 1 100 ? 0.039 41.562 23.438 1 95.88 100 ARG A O 1
ATOM 777 N N . VAL A 1 101 ? -0.99 42.75 21.766 1 95.12 101 VAL A N 1
ATOM 778 C CA . VAL A 1 101 ? 0.184 43.594 21.531 1 95.12 101 VAL A CA 1
ATOM 779 C C . VAL A 1 101 ? -0.234 45.062 21.469 1 95.12 101 VAL A C 1
ATOM 781 O O . VAL A 1 101 ? -1.243 45.375 20.844 1 95.12 101 VAL A O 1
ATOM 784 N N . GLN A 1 102 ? 0.488 45.875 22.141 1 94.62 102 GLN A N 1
ATOM 785 C CA . GLN A 1 102 ? 0.293 47.312 22.031 1 94.62 102 GLN A CA 1
ATOM 786 C C . GLN A 1 102 ? 1.176 47.906 20.953 1 94.62 102 GLN A C 1
ATOM 788 O O . GLN A 1 102 ? 2.375 47.625 20.891 1 94.62 102 GLN A O 1
ATOM 793 N N . GLY A 1 103 ? 0.614 48.781 20.094 1 91.56 103 GLY A N 1
ATOM 794 C CA . GLY A 1 103 ? 1.358 49.406 19 1 91.56 103 GLY A CA 1
ATOM 795 C C . GLY A 1 103 ? 2.121 50.625 19.438 1 91.56 103 GLY A C 1
ATOM 796 O O . GLY A 1 103 ? 2.094 51 20.609 1 91.56 103 GLY A O 1
ATOM 797 N N . PRO A 1 104 ? 2.83 51.125 18.562 1 94.94 104 PRO A N 1
ATOM 798 C CA . PRO A 1 104 ? 3.16 50.656 17.203 1 94.94 104 PRO A CA 1
ATOM 799 C C . PRO A 1 104 ? 4.098 49.438 17.219 1 94.94 104 PRO A C 1
ATOM 801 O O . PRO A 1 104 ? 5.027 49.375 18.016 1 94.94 104 PRO A O 1
ATOM 804 N N . ALA A 1 105 ? 3.787 48.438 16.453 1 96 105 ALA A N 1
ATOM 805 C CA . ALA A 1 105 ? 4.605 47.219 16.453 1 96 105 ALA A CA 1
ATOM 806 C C . ALA A 1 105 ? 4.277 46.344 15.25 1 96 105 ALA A C 1
ATOM 808 O O . ALA A 1 105 ? 3.166 46.406 14.711 1 96 105 ALA A O 1
ATOM 809 N N . ILE A 1 106 ? 5.273 45.594 14.812 1 96.62 106 ILE A N 1
ATOM 810 C CA . ILE A 1 106 ? 5.059 44.562 13.82 1 96.62 106 ILE A CA 1
ATOM 811 C C . ILE A 1 106 ? 4.688 43.25 14.508 1 96.62 106 ILE A C 1
ATOM 813 O O . ILE A 1 106 ? 5.418 42.781 15.383 1 96.62 106 ILE A O 1
ATOM 817 N N . VAL A 1 107 ? 3.539 42.781 14.172 1 96.56 107 VAL A N 1
ATOM 818 C CA . VAL A 1 107 ? 3.055 41.531 14.781 1 96.56 107 VAL A CA 1
ATOM 819 C C . VAL A 1 107 ? 3.516 40.344 13.945 1 96.56 107 VAL A C 1
ATOM 821 O O . VAL A 1 107 ? 3.236 40.25 12.75 1 96.56 107 VAL A O 1
ATOM 824 N N . THR A 1 108 ? 4.242 39.406 14.586 1 97.12 108 THR A N 1
ATOM 825 C CA . THR A 1 108 ? 4.695 38.188 13.938 1 97.12 108 THR A CA 1
ATOM 826 C C . THR A 1 108 ? 4.156 36.938 14.672 1 97.12 108 THR A C 1
ATOM 828 O O . THR A 1 108 ? 3.631 37.062 15.781 1 97.12 108 THR A O 1
ATOM 831 N N . ALA A 1 109 ? 4.305 35.844 13.992 1 96.69 109 ALA A N 1
ATOM 832 C CA . ALA A 1 109 ? 3.783 34.594 14.562 1 96.69 109 ALA A CA 1
ATOM 833 C C . ALA A 1 109 ? 4.508 34.25 15.859 1 96.69 109 ALA A C 1
ATOM 835 O O . ALA A 1 109 ? 3.986 33.5 16.688 1 96.69 109 ALA A O 1
ATOM 836 N N . GLY A 1 110 ? 5.684 34.719 16.016 1 95.56 110 GLY A N 1
ATOM 837 C CA . GLY A 1 110 ? 6.453 34.469 17.219 1 95.56 110 GLY A CA 1
ATOM 838 C C . GLY A 1 110 ? 5.84 35.094 18.469 1 95.56 110 GLY A C 1
ATOM 839 O O . GLY A 1 110 ? 6.191 34.719 19.594 1 95.56 110 GLY A O 1
ATOM 840 N N . LEU A 1 111 ? 4.965 36.031 18.297 1 95.81 111 LEU A N 1
ATOM 841 C CA . LEU A 1 111 ? 4.359 36.75 19.406 1 95.81 111 LEU A CA 1
ATOM 842 C C . LEU A 1 111 ? 3.125 36.031 19.922 1 95.81 111 LEU A C 1
ATOM 844 O O . LEU A 1 111 ? 2.516 36.438 20.906 1 95.81 111 LEU A O 1
ATOM 848 N N . PHE A 1 112 ? 2.801 34.906 19.312 1 96.81 112 PHE A N 1
ATOM 849 C CA . PHE A 1 112 ? 1.627 34.125 19.734 1 96.81 112 PHE A CA 1
ATOM 850 C C . PHE A 1 112 ? 1.837 33.531 21.125 1 96.81 112 PHE A C 1
ATOM 852 O O . PHE A 1 112 ? 2.922 33.031 21.422 1 96.81 112 PHE A O 1
ATOM 859 N N . GLU A 1 113 ? 0.861 33.656 21.922 1 96.62 113 GLU A N 1
ATOM 860 C CA . GLU A 1 113 ? 0.822 32.906 23.172 1 96.62 113 GLU A CA 1
ATOM 861 C C . GLU A 1 113 ? 0.181 31.531 22.969 1 96.62 113 GLU A C 1
ATOM 863 O O . GLU A 1 113 ? -1.036 31.438 22.797 1 96.62 113 GLU A O 1
ATOM 868 N N . LEU A 1 114 ? 0.984 30.547 23.047 1 94.88 114 LEU A N 1
ATOM 869 C CA . LEU A 1 114 ? 0.533 29.188 22.766 1 94.88 114 LEU A CA 1
ATOM 870 C C . LEU A 1 114 ? 0.827 28.266 23.953 1 94.88 114 LEU A C 1
ATOM 872 O O . LEU A 1 114 ? 1.629 28.609 24.812 1 94.88 114 LEU A O 1
ATOM 876 N N . SER A 1 115 ? 0.115 27.156 23.922 1 91.25 115 SER A N 1
ATOM 877 C CA . SER A 1 115 ? 0.41 26.125 24.906 1 91.25 115 SER A CA 1
ATOM 878 C C . SER A 1 115 ? 1.775 25.5 24.656 1 91.25 115 SER A C 1
ATOM 880 O O . SER A 1 115 ? 2.338 25.641 23.562 1 91.25 115 SER A O 1
ATOM 882 N N . SER A 1 116 ? 2.305 24.781 25.578 1 89.94 116 SER A N 1
ATOM 883 C CA . SER A 1 116 ? 3.641 24.203 25.5 1 89.94 116 SER A CA 1
ATOM 884 C C . SER A 1 116 ? 3.701 23.078 24.469 1 89.94 116 SER A C 1
ATOM 886 O O . SER A 1 116 ? 4.781 22.719 24 1 89.94 116 SER A O 1
ATOM 888 N N . ASP A 1 117 ? 2.551 22.656 24.047 1 91.56 117 ASP A N 1
ATOM 889 C CA . ASP A 1 117 ? 2.52 21.516 23.141 1 91.56 117 ASP A CA 1
ATOM 890 C C . ASP A 1 117 ? 2.5 21.969 21.688 1 91.56 117 ASP A C 1
ATOM 892 O O . ASP A 1 117 ? 2.441 21.141 20.766 1 91.56 117 ASP A O 1
ATOM 896 N N . ILE A 1 118 ? 2.502 23.281 21.531 1 93.75 118 ILE A N 1
ATOM 897 C CA . ILE A 1 118 ? 2.428 23.797 20.172 1 93.75 118 ILE A CA 1
ATOM 898 C C . ILE A 1 118 ? 3.615 24.734 19.922 1 93.75 118 ILE A C 1
ATOM 900 O O . ILE A 1 118 ? 3.992 25.516 20.781 1 93.75 118 ILE A O 1
ATOM 904 N N . GLU A 1 119 ? 4.168 24.516 18.766 1 93.38 119 GLU A N 1
ATOM 905 C CA . GLU A 1 119 ? 5.277 25.359 18.344 1 93.38 119 GLU A CA 1
ATOM 906 C C . GLU A 1 119 ? 5.039 25.922 16.938 1 93.38 119 GLU A C 1
ATOM 908 O O . GLU A 1 119 ? 4.492 25.234 16.078 1 93.38 119 GLU A O 1
ATOM 913 N N . VAL A 1 120 ? 5.422 27.219 16.797 1 95.38 120 VAL A N 1
ATOM 914 C CA . VAL A 1 120 ? 5.352 27.828 15.477 1 95.38 120 VAL A CA 1
ATOM 915 C C . VAL A 1 120 ? 6.621 27.516 14.695 1 95.38 120 VAL A C 1
ATOM 917 O O . VAL A 1 120 ? 7.73 27.688 15.195 1 95.38 120 VAL A O 1
ATOM 920 N N . VAL A 1 121 ? 6.539 27.078 13.531 1 95 121 VAL A N 1
ATOM 921 C CA . VAL A 1 121 ? 7.668 26.656 12.711 1 95 121 VAL A CA 1
ATOM 922 C C . VAL A 1 121 ? 8.484 27.875 12.289 1 95 121 VAL A C 1
ATOM 924 O O . VAL A 1 121 ? 9.711 27.844 12.297 1 95 121 VAL A O 1
ATOM 927 N N . ASP A 1 122 ? 7.816 28.984 11.93 1 95.12 122 ASP A N 1
ATOM 928 C CA . ASP A 1 122 ? 8.469 30.234 11.523 1 95.12 122 ASP A CA 1
ATOM 929 C C . ASP A 1 122 ? 7.996 31.406 12.383 1 95.12 122 ASP A C 1
ATOM 931 O O . ASP A 1 122 ? 7.016 32.062 12.055 1 95.12 122 ASP A O 1
ATOM 935 N N . PRO A 1 123 ? 8.711 31.703 13.406 1 94.81 123 PRO A N 1
ATOM 936 C CA . PRO A 1 123 ? 8.312 32.781 14.312 1 94.81 123 PRO A CA 1
ATOM 937 C C . PRO A 1 123 ? 8.367 34.156 13.641 1 94.81 123 PRO A C 1
ATOM 939 O O . PRO A 1 123 ? 7.781 35.125 14.141 1 94.81 123 PRO A O 1
ATOM 942 N N . ARG A 1 124 ? 9.023 34.281 12.516 1 94.38 124 ARG A N 1
ATOM 943 C CA . ARG A 1 124 ? 9.211 35.562 11.859 1 94.38 124 ARG A CA 1
ATOM 944 C C . ARG A 1 124 ? 8.086 35.844 10.859 1 94.38 124 ARG A C 1
ATOM 946 O O . ARG A 1 124 ? 8.023 36.938 10.273 1 94.38 124 ARG A O 1
ATOM 953 N N . GLN A 1 125 ? 7.262 34.906 10.758 1 94.88 125 GLN A N 1
ATOM 954 C CA . GLN A 1 125 ? 6.184 35.094 9.789 1 94.88 125 GLN A CA 1
ATOM 955 C C . GLN A 1 125 ? 5.355 36.344 10.102 1 94.88 125 GLN A C 1
ATOM 957 O O . GLN A 1 125 ? 4.883 36.5 11.227 1 94.88 125 GLN A O 1
ATOM 962 N N . TYR A 1 126 ? 5.078 37.156 9.117 1 96.31 126 TYR A N 1
ATOM 963 C CA . TYR A 1 126 ? 4.363 38.406 9.234 1 96.31 126 TYR A CA 1
ATOM 964 C C . TYR A 1 126 ? 2.863 38.188 9.359 1 96.31 126 TYR A C 1
ATOM 966 O O . TYR A 1 126 ? 2.285 37.375 8.625 1 96.31 126 TYR A O 1
ATOM 974 N N . ILE A 1 127 ? 2.252 38.906 10.32 1 97 127 ILE A N 1
ATOM 975 C CA . ILE A 1 127 ? 0.806 38.812 10.492 1 97 127 ILE A CA 1
ATOM 976 C C . ILE A 1 127 ? 0.154 40.156 10.195 1 97 127 ILE A C 1
ATOM 978 O O . ILE A 1 127 ? -0.721 40.25 9.336 1 97 127 ILE A O 1
ATOM 982 N N . ALA A 1 128 ? 0.644 41.219 10.891 1 96.94 128 ALA A N 1
ATOM 983 C CA . ALA A 1 128 ? 0.068 42.562 10.742 1 96.94 128 ALA A CA 1
ATOM 984 C C . ALA A 1 128 ? 0.984 43.625 11.336 1 96.94 128 ALA A C 1
ATOM 986 O O . ALA A 1 128 ? 1.959 43.281 12.023 1 96.94 128 ALA A O 1
ATOM 987 N N . THR A 1 129 ? 0.726 44.812 10.953 1 97.25 129 THR A N 1
ATOM 988 C CA . THR A 1 129 ? 1.451 45.969 11.508 1 97.25 129 THR A CA 1
ATOM 989 C C . THR A 1 129 ? 0.493 46.938 12.211 1 97.25 129 THR A C 1
ATOM 991 O O . THR A 1 129 ? -0.48 47.375 11.609 1 97.25 129 THR A O 1
ATOM 994 N N . ILE A 1 130 ? 0.784 47.188 13.461 1 96.19 130 ILE A N 1
ATOM 995 C CA . ILE A 1 130 ? 0.039 48.188 14.227 1 96.19 130 ILE A CA 1
ATOM 996 C C . ILE A 1 130 ? 0.727 49.562 14.102 1 96.19 130 ILE A C 1
ATOM 998 O O . ILE A 1 130 ? 1.869 49.719 14.531 1 96.19 130 ILE A O 1
ATOM 1002 N N . CYS A 1 131 ? 0.023 50.5 13.609 1 94.19 131 CYS A N 1
ATOM 1003 C CA . CYS A 1 131 ? 0.632 51.781 13.273 1 94.19 131 CYS A CA 1
ATOM 1004 C C . CYS A 1 131 ? 0.487 52.781 14.414 1 94.19 131 CYS A C 1
ATOM 1006 O O . CYS A 1 131 ? 1.252 53.75 14.508 1 94.19 131 CYS A O 1
ATOM 1008 N N . ASN A 1 132 ? -0.473 52.625 15.266 1 92.69 132 ASN A N 1
ATOM 1009 C CA . ASN A 1 132 ? -0.702 53.562 16.359 1 92.69 132 ASN A CA 1
ATOM 1010 C C . ASN A 1 132 ? -0.654 52.875 17.719 1 92.69 132 ASN A C 1
ATOM 1012 O O . ASN A 1 132 ? -0.181 51.75 17.812 1 92.69 132 ASN A O 1
ATOM 1016 N N . ASN A 1 133 ? -1.086 53.625 18.734 1 91.94 133 ASN A N 1
ATOM 1017 C CA . ASN A 1 133 ? -0.973 53.125 20.094 1 91.94 133 ASN A CA 1
ATOM 1018 C C . ASN A 1 133 ? -2.18 52.25 20.469 1 91.94 133 ASN A C 1
ATOM 1020 O O . ASN A 1 133 ? -2.498 52.094 21.656 1 91.94 133 ASN A O 1
ATOM 1024 N N . THR A 1 134 ? -2.738 51.656 19.5 1 91 134 THR A N 1
ATOM 1025 C CA . THR A 1 134 ? -3.906 50.812 19.75 1 91 134 THR A CA 1
ATOM 1026 C C . THR A 1 134 ? -3.482 49.438 20.188 1 91 134 THR A C 1
ATOM 1028 O O . THR A 1 134 ? -2.367 49 19.906 1 91 134 THR A O 1
ATOM 1031 N N . ILE A 1 135 ? -4.402 48.812 20.922 1 93.06 135 ILE A N 1
ATOM 1032 C CA . ILE A 1 135 ? -4.168 47.438 21.391 1 93.06 135 ILE A CA 1
ATOM 1033 C C . ILE A 1 135 ? -4.809 46.469 20.422 1 93.06 135 ILE A C 1
ATOM 1035 O O . ILE A 1 135 ? -6.004 46.531 20.125 1 93.06 135 ILE A O 1
ATOM 1039 N N . PHE A 1 136 ? -3.941 45.594 19.906 1 94.38 136 PHE A N 1
ATOM 1040 C CA . PHE A 1 136 ? -4.391 44.562 19 1 94.38 136 PHE A CA 1
ATOM 1041 C C . PHE A 1 136 ? -4.543 43.219 19.766 1 94.38 136 PHE A C 1
ATOM 1043 O O . PHE A 1 136 ? -3.566 42.688 20.297 1 94.38 136 PHE A O 1
ATOM 1050 N N . GLU A 1 137 ? -5.828 42.688 19.812 1 95.19 137 GLU A N 1
ATOM 1051 C CA . GLU A 1 137 ? -6.121 41.469 20.516 1 95.19 137 GLU A CA 1
ATOM 1052 C C . GLU A 1 137 ? -6.855 40.469 19.625 1 95.19 137 GLU A C 1
ATOM 1054 O O . GLU A 1 137 ? -7.867 40.812 19 1 95.19 137 GLU A O 1
ATOM 1059 N N . MET A 1 138 ? -6.324 39.25 19.625 1 95.62 138 MET A N 1
ATOM 1060 C CA . MET A 1 138 ? -6.902 38.219 18.766 1 95.62 138 MET A CA 1
ATOM 1061 C C . MET A 1 138 ? -6.762 36.844 19.406 1 95.62 138 MET A C 1
ATOM 1063 O O . MET A 1 138 ? -5.785 36.562 20.125 1 95.62 138 MET A O 1
ATOM 1067 N N . GLU A 1 139 ? -7.832 36.031 19.219 1 96.19 139 GLU A N 1
ATOM 1068 C CA . GLU A 1 139 ? -7.816 34.625 19.609 1 96.19 139 GLU A CA 1
ATOM 1069 C C . GLU A 1 139 ? -8.055 33.719 18.406 1 96.19 139 GLU A C 1
ATOM 1071 O O . GLU A 1 139 ? -8.828 34.031 17.516 1 96.19 139 GLU A O 1
ATOM 1076 N N . PHE A 1 140 ? -7.301 32.656 18.422 1 95.88 140 PHE A N 1
ATOM 1077 C CA . PHE A 1 140 ? -7.508 31.75 17.312 1 95.88 140 PHE A CA 1
ATOM 1078 C C . PHE A 1 140 ? -7.5 30.297 17.797 1 95.88 140 PHE A C 1
ATOM 1080 O O . PHE A 1 140 ? -6.781 29.953 18.734 1 95.88 140 PHE A O 1
ATOM 1087 N N . LYS A 1 141 ? -8.297 29.516 17.109 1 94.94 141 LYS A N 1
ATOM 1088 C CA . LYS A 1 141 ? -8.43 28.094 17.438 1 94.94 141 LYS A CA 1
ATOM 1089 C C . LYS A 1 141 ? -7.551 27.25 16.516 1 94.94 141 LYS A C 1
ATOM 1091 O O . LYS A 1 141 ? -7.559 27.422 15.297 1 94.94 141 LYS A O 1
ATOM 1096 N N . ILE A 1 142 ? -6.828 26.359 17.172 1 95.12 142 ILE A N 1
ATOM 1097 C CA . ILE A 1 142 ? -5.934 25.453 16.453 1 95.12 142 ILE A CA 1
ATOM 1098 C C . ILE A 1 142 ? -6.418 24.016 16.594 1 95.12 142 ILE A C 1
ATOM 1100 O O . ILE A 1 142 ? -6.75 23.578 17.688 1 95.12 142 ILE A O 1
ATOM 1104 N N . GLU A 1 143 ? -6.422 23.344 15.445 1 93.75 143 GLU A N 1
ATOM 1105 C CA . GLU A 1 143 ? -6.855 21.938 15.445 1 93.75 143 GLU A CA 1
ATOM 1106 C C . GLU A 1 143 ? -5.906 21.062 14.633 1 93.75 143 GLU A C 1
ATOM 1108 O O . GLU A 1 143 ? -5.168 21.562 13.781 1 93.75 143 GLU A O 1
ATOM 1113 N N . LYS A 1 144 ? -5.938 19.781 15.008 1 93.69 144 LYS A N 1
ATOM 1114 C CA . LYS A 1 144 ? -5.215 18.766 14.25 1 93.69 144 LYS A CA 1
ATOM 1115 C C . LYS A 1 144 ? -6.164 17.953 13.383 1 93.69 144 LYS A C 1
ATOM 1117 O O . LYS A 1 144 ? -7.23 17.531 13.836 1 93.69 144 LYS A O 1
ATOM 1122 N N . ASN A 1 145 ? -5.809 17.812 12.141 1 91.5 145 ASN A N 1
ATOM 1123 C CA . ASN A 1 145 ? -6.617 17.062 11.195 1 91.5 145 ASN A CA 1
ATOM 1124 C C . ASN A 1 145 ? -5.812 16.672 9.961 1 91.5 145 ASN A C 1
ATOM 1126 O O . ASN A 1 145 ? -4.594 16.844 9.922 1 91.5 145 ASN A O 1
ATOM 1130 N N . CYS A 1 146 ? -6.516 16.047 9.008 1 89.75 146 CYS A N 1
ATOM 1131 C CA . CYS A 1 146 ? -5.895 15.672 7.742 1 89.75 146 CYS A CA 1
ATOM 1132 C C . CYS A 1 146 ? -6.535 16.406 6.574 1 89.75 146 CYS A C 1
ATOM 1134 O O . CYS A 1 146 ? -7.691 16.828 6.66 1 89.75 146 CYS A O 1
ATOM 1136 N N . GLY A 1 147 ? -5.699 16.672 5.605 1 87.88 147 GLY A N 1
ATOM 1137 C CA . GLY A 1 147 ? -6.242 17.219 4.371 1 87.88 147 GLY A CA 1
ATOM 1138 C C . GLY A 1 147 ? -6.551 18.703 4.453 1 87.88 147 GLY A C 1
ATOM 1139 O O . GLY A 1 147 ? -5.832 19.453 5.117 1 87.88 147 GLY A O 1
ATOM 1140 N N . TYR A 1 148 ? -7.547 19.094 3.58 1 86.06 148 TYR A N 1
ATOM 1141 C CA . TYR A 1 148 ? -7.988 20.469 3.482 1 86.06 148 TYR A CA 1
ATOM 1142 C C . TYR A 1 148 ? -9.438 20.625 3.941 1 86.06 148 TYR A C 1
ATOM 1144 O O . TYR A 1 148 ? -10.273 19.766 3.645 1 86.06 148 TYR A O 1
ATOM 1152 N N . ARG A 1 149 ? -9.656 21.641 4.73 1 85.69 149 ARG A N 1
ATOM 1153 C CA . ARG A 1 149 ? -11.016 21.922 5.188 1 85.69 149 ARG A CA 1
ATOM 1154 C C . ARG A 1 149 ? -11.43 23.344 4.855 1 85.69 149 ARG A C 1
ATOM 1156 O O . ARG A 1 149 ? -10.773 24.297 5.266 1 85.69 149 ARG A O 1
ATOM 1163 N N . LEU A 1 150 ? -12.523 23.375 4.125 1 82.94 150 LEU A N 1
ATOM 1164 C CA . LEU A 1 150 ? -13.039 24.703 3.752 1 82.94 150 LEU A CA 1
ATOM 1165 C C . LEU A 1 150 ? -13.898 25.281 4.871 1 82.94 150 LEU A C 1
ATOM 1167 O O . LEU A 1 150 ? -14.633 24.547 5.539 1 82.94 150 LEU A O 1
ATOM 1171 N N . ALA A 1 151 ? -13.727 26.438 5.039 1 76.62 151 ALA A N 1
ATOM 1172 C CA . ALA A 1 151 ? -14.516 27.156 6.039 1 76.62 151 ALA A CA 1
ATOM 1173 C C . ALA A 1 151 ? -16 27.078 5.727 1 76.62 151 ALA A C 1
ATOM 1175 O O . ALA A 1 151 ? -16.422 27.234 4.574 1 76.62 151 ALA A O 1
ATOM 1176 N N . GLU A 1 152 ? -16.719 25.984 6.438 1 64.94 152 GLU A N 1
ATOM 1177 C CA . GLU A 1 152 ? -18.172 25.969 6.246 1 64.94 152 GLU A CA 1
ATOM 1178 C C . GLU A 1 152 ? -18.828 27.156 6.93 1 64.94 152 GLU A C 1
ATOM 1180 O O . GLU A 1 152 ? -18.328 27.656 7.941 1 64.94 152 GLU A O 1
ATOM 1185 N N . LYS A 1 153 ? -19.625 27.766 6.141 1 55 153 LYS A N 1
ATOM 1186 C CA . LYS A 1 153 ? -20.438 28.75 6.828 1 55 153 LYS A CA 1
ATOM 1187 C C . LYS A 1 153 ? -21.016 28.188 8.117 1 55 153 LYS A C 1
ATOM 1189 O O . LYS A 1 153 ? -21.734 27.188 8.094 1 55 153 LYS A O 1
ATOM 1194 N N . ALA A 1 154 ? -20.141 27.812 8.953 1 47.78 154 ALA A N 1
ATOM 1195 C CA . ALA A 1 154 ? -20.531 27.297 10.273 1 47.78 154 ALA A CA 1
ATOM 1196 C C . ALA A 1 154 ? -21.938 27.75 10.641 1 47.78 154 ALA A C 1
ATOM 1198 O O . ALA A 1 154 ? -22.203 28.938 10.805 1 47.78 154 ALA A O 1
ATOM 1199 N N . VAL A 1 155 ? -22.859 27.016 10.109 1 44.72 155 VAL A N 1
ATOM 1200 C CA . VAL A 1 155 ? -24.109 27.281 10.805 1 44.72 155 VAL A CA 1
ATOM 1201 C C . VAL A 1 155 ? -23.922 27.094 12.312 1 44.72 155 VAL A C 1
ATOM 1203 O O . VAL A 1 155 ? -24.859 27.234 13.086 1 44.72 155 VAL A O 1
ATOM 1206 N N . ASP A 1 156 ? -23.125 26.031 12.625 1 45.88 156 ASP A N 1
ATOM 1207 C CA . ASP A 1 156 ? -23.281 25.625 14.023 1 45.88 156 ASP A CA 1
ATOM 1208 C C . ASP A 1 156 ? -23.062 26.812 14.961 1 45.88 156 ASP A C 1
ATOM 1210 O O . ASP A 1 156 ? -22.5 27.828 14.57 1 45.88 156 ASP A O 1
ATOM 1214 N N . GLU A 1 157 ? -23.219 26.375 16.359 1 45.47 157 GLU A N 1
ATOM 1215 C CA . GLU A 1 157 ? -23.344 27 17.672 1 45.47 157 GLU A CA 1
ATOM 1216 C C . GLU A 1 157 ? -22.125 27.844 18 1 45.47 157 GLU A C 1
ATOM 1218 O O . GLU A 1 157 ? -21.969 28.281 19.141 1 45.47 157 GLU A O 1
ATOM 1223 N N . LEU A 1 158 ? -20.938 27.469 17.453 1 46.06 158 LEU A N 1
ATOM 1224 C CA . LEU A 1 158 ? -19.984 28.297 18.188 1 46.06 158 LEU A CA 1
ATOM 1225 C C . LEU A 1 158 ? -20.422 29.766 18.188 1 46.06 158 LEU A C 1
ATOM 1227 O O . LEU A 1 158 ? -21.203 30.188 17.328 1 46.06 158 LEU A O 1
ATOM 1231 N N . SER A 1 159 ? -19.844 30.531 19.172 1 52.12 159 SER A N 1
ATOM 1232 C CA . SER A 1 159 ? -20.094 31.906 19.594 1 52.12 159 SER A CA 1
ATOM 1233 C C . SER A 1 159 ? -19.969 32.875 18.422 1 52.12 159 SER A C 1
ATOM 1235 O O . SER A 1 159 ? -19.141 32.656 17.516 1 52.12 159 SER A O 1
ATOM 1237 N N . VAL A 1 160 ? -21 33.531 17.969 1 57.5 160 VAL A N 1
ATOM 1238 C CA . VAL A 1 160 ? -21.266 34.688 17.109 1 57.5 160 VAL A CA 1
ATOM 1239 C C . VAL A 1 160 ? -19.969 35.438 16.812 1 57.5 160 VAL A C 1
ATOM 1241 O O . VAL A 1 160 ? -19.766 35.938 15.703 1 57.5 160 VAL A O 1
ATOM 1244 N N . ASP A 1 161 ? -18.828 34.969 17.578 1 77.88 161 ASP A N 1
ATOM 1245 C CA . ASP A 1 161 ? -17.75 35.938 17.516 1 77.88 161 ASP A CA 1
ATOM 1246 C C . ASP A 1 161 ? -16.531 35.375 16.766 1 77.88 161 ASP A C 1
ATOM 1248 O O . ASP A 1 161 ? -15.562 36.094 16.516 1 77.88 161 ASP A O 1
ATOM 1252 N N . PHE A 1 162 ? -16.531 34 16.234 1 87.75 162 PHE A N 1
ATOM 1253 C CA . PHE A 1 162 ? -15.336 33.469 15.555 1 87.75 162 PHE A CA 1
ATOM 1254 C C . PHE A 1 162 ? -15.539 33.469 14.039 1 87.75 162 PHE A C 1
ATOM 1256 O O . PHE A 1 162 ? -16.578 33 13.555 1 87.75 162 PHE A O 1
ATOM 1263 N N . LEU A 1 163 ? -14.547 34 13.398 1 90 163 LEU A N 1
ATOM 1264 C CA . LEU A 1 163 ? -14.5 33.906 11.945 1 90 163 LEU A CA 1
ATOM 1265 C C . LEU A 1 163 ? -13.844 32.625 11.5 1 90 163 LEU A C 1
ATOM 1267 O O . LEU A 1 163 ? -12.734 32.281 11.945 1 90 163 LEU A O 1
ATOM 1271 N N . GLN A 1 164 ? -14.461 31.859 10.664 1 89.88 164 GLN A N 1
ATOM 1272 C CA . GLN A 1 164 ? -13.891 30.594 10.18 1 89.88 164 GLN A CA 1
ATOM 1273 C C . GLN A 1 164 ? -12.836 30.844 9.109 1 89.88 164 GLN A C 1
ATOM 1275 O O . GLN A 1 164 ? -12.977 31.75 8.289 1 89.88 164 GLN A O 1
ATOM 1280 N N . VAL A 1 165 ? -11.844 30.062 9.18 1 90.12 165 VAL A N 1
ATOM 1281 C CA . VAL A 1 165 ? -10.758 30.188 8.211 1 90.12 165 VAL A CA 1
ATOM 1282 C C . VAL A 1 165 ? -10.539 28.844 7.508 1 90.12 165 VAL A C 1
ATOM 1284 O O . VAL A 1 165 ? -10.656 27.781 8.133 1 90.12 165 VAL A O 1
ATOM 1287 N N . ASP A 1 166 ? -10.25 28.938 6.137 1 89.69 166 ASP A N 1
ATOM 1288 C CA . ASP A 1 166 ? -9.812 27.719 5.449 1 89.69 166 ASP A CA 1
ATOM 1289 C C . ASP A 1 166 ? -8.547 27.156 6.09 1 89.69 166 ASP A C 1
ATOM 1291 O O . ASP A 1 166 ? -7.621 27.891 6.414 1 89.69 166 ASP A O 1
ATOM 1295 N N . SER A 1 167 ? -8.656 25.828 6.305 1 90.75 167 SER A N 1
ATOM 1296 C CA . SER A 1 167 ? -7.543 25.234 7.039 1 90.75 167 SER A CA 1
ATOM 1297 C C . SER A 1 167 ? -6.816 24.203 6.191 1 90.75 167 SER A C 1
ATOM 1299 O O . SER A 1 167 ? -7.449 23.328 5.578 1 90.75 167 SER A O 1
ATOM 1301 N N . VAL A 1 168 ? -5.516 24.359 6.105 1 90.56 168 VAL A N 1
ATOM 1302 C CA . VAL A 1 168 ? -4.652 23.391 5.43 1 90.56 168 VAL A CA 1
ATOM 1303 C C . VAL A 1 168 ? -3.902 22.562 6.461 1 90.56 168 VAL A C 1
ATOM 1305 O O . VAL A 1 168 ? -2.943 23.031 7.078 1 90.56 168 VAL A O 1
ATOM 1308 N N . PHE A 1 169 ? -4.293 21.297 6.562 1 93.44 169 PHE A N 1
ATOM 1309 C CA . PHE A 1 169 ? -3.715 20.438 7.582 1 93.44 169 PHE A CA 1
ATOM 1310 C C . PHE A 1 169 ? -2.555 19.625 7.016 1 93.44 169 PHE A C 1
ATOM 1312 O O . PHE A 1 169 ? -1.773 19.047 7.77 1 93.44 169 PHE A O 1
ATOM 1319 N N . MET A 1 170 ? -2.354 19.656 5.715 1 93 170 MET A N 1
ATOM 1320 C CA . MET A 1 170 ? -1.357 18.812 5.059 1 93 170 MET A CA 1
ATOM 1321 C C . MET A 1 170 ? 0.053 19.312 5.352 1 93 170 MET A C 1
ATOM 1323 O O . MET A 1 170 ? 0.43 20.406 4.926 1 93 170 MET A O 1
ATOM 1327 N N . PRO A 1 171 ? 0.834 18.516 5.941 1 96.06 171 PRO A N 1
ATOM 1328 C CA . PRO A 1 171 ? 2.209 18.953 6.211 1 96.06 171 PRO A CA 1
ATOM 1329 C C . PRO A 1 171 ? 3.121 18.797 4.996 1 96.06 171 PRO A C 1
ATOM 1331 O O . PRO A 1 171 ? 4.203 19.391 4.957 1 96.06 171 PRO A O 1
ATOM 1334 N N . VAL A 1 172 ? 2.703 17.922 4.074 1 97.06 172 VAL A N 1
ATOM 1335 C CA . VAL A 1 172 ? 3.479 17.703 2.857 1 97.06 172 VAL A CA 1
ATOM 1336 C C . VAL A 1 172 ? 2.85 18.453 1.694 1 97.06 172 VAL A C 1
ATOM 1338 O O . VAL A 1 172 ? 1.647 18.344 1.447 1 97.06 172 VAL A O 1
ATOM 1341 N N . ASN A 1 173 ? 3.67 19.219 1 1 94.31 173 ASN A N 1
ATOM 1342 C CA . ASN A 1 173 ? 3.188 20.062 -0.085 1 94.31 173 ASN A CA 1
ATOM 1343 C C . ASN A 1 173 ? 3.186 19.312 -1.418 1 94.31 173 ASN A C 1
ATOM 1345 O O . ASN A 1 173 ? 2.287 19.516 -2.24 1 94.31 173 ASN A O 1
ATOM 1349 N N . LYS A 1 174 ? 4.156 18.562 -1.54 1 96.5 174 LYS A N 1
ATOM 1350 C CA . LYS A 1 174 ? 4.324 17.922 -2.84 1 96.5 174 LYS A CA 1
ATOM 1351 C C . LYS A 1 174 ? 5.098 16.609 -2.711 1 96.5 174 LYS A C 1
ATOM 1353 O O . LYS A 1 174 ? 6.027 16.5 -1.907 1 96.5 174 LYS A O 1
ATOM 1358 N N . VAL A 1 175 ? 4.684 15.617 -3.455 1 97.88 175 VAL A N 1
ATOM 1359 C CA . VAL A 1 175 ? 5.375 14.336 -3.559 1 97.88 175 VAL A CA 1
ATOM 1360 C C . VAL A 1 175 ? 5.523 13.945 -5.027 1 97.88 175 VAL A C 1
ATOM 1362 O O . VAL A 1 175 ? 4.551 13.984 -5.785 1 97.88 175 VAL A O 1
ATOM 1365 N N . ASN A 1 176 ? 6.699 13.648 -5.383 1 97.69 176 ASN A N 1
ATOM 1366 C CA . ASN A 1 176 ? 6.98 13.109 -6.711 1 97.69 176 ASN A CA 1
ATOM 1367 C C . ASN A 1 176 ? 7.723 11.773 -6.629 1 97.69 176 ASN A C 1
ATOM 1369 O O . ASN A 1 176 ? 8.508 11.555 -5.707 1 97.69 176 ASN A O 1
ATOM 1373 N N . TYR A 1 177 ? 7.406 10.945 -7.559 1 97.56 177 TYR A N 1
ATOM 1374 C CA . TYR A 1 177 ? 8.188 9.719 -7.59 1 97.56 177 TYR A CA 1
ATOM 1375 C C . TYR A 1 177 ? 8.461 9.281 -9.023 1 97.56 177 TYR A C 1
ATOM 1377 O O . TYR A 1 177 ? 7.715 9.625 -9.938 1 97.56 177 TYR A O 1
ATOM 1385 N N . LYS A 1 178 ? 9.555 8.641 -9.195 1 97.56 178 LYS A N 1
ATOM 1386 C CA . LYS A 1 178 ? 9.977 8.055 -10.469 1 97.56 178 LYS A CA 1
ATOM 1387 C C . LYS A 1 178 ? 10.508 6.637 -10.266 1 97.56 178 LYS A C 1
ATOM 1389 O O . LYS A 1 178 ? 11.211 6.363 -9.289 1 97.56 178 LYS A O 1
ATOM 1394 N N . VAL A 1 179 ? 10.133 5.789 -11.203 1 97.06 179 VAL A N 1
ATOM 1395 C CA . VAL A 1 179 ? 10.609 4.41 -11.141 1 97.06 179 VAL A CA 1
ATOM 1396 C C . VAL A 1 179 ? 11.586 4.145 -12.289 1 97.06 179 VAL A C 1
ATOM 1398 O O . VAL A 1 179 ? 11.281 4.445 -13.445 1 97.06 179 VAL A O 1
ATOM 1401 N N . GLU A 1 180 ? 12.695 3.668 -11.945 1 95.88 180 GLU A N 1
ATOM 1402 C CA . GLU A 1 180 ? 13.703 3.285 -12.938 1 95.88 180 GLU A CA 1
ATOM 1403 C C . GLU A 1 180 ? 13.961 1.782 -12.898 1 95.88 180 GLU A C 1
ATOM 1405 O O . GLU A 1 180 ? 13.992 1.177 -11.828 1 95.88 180 GLU A O 1
ATOM 1410 N N . GLU A 1 181 ? 14.062 1.239 -14.102 1 92.88 181 GLU A N 1
ATOM 1411 C CA . GLU A 1 181 ? 14.398 -0.179 -14.195 1 92.88 181 GLU A CA 1
ATOM 1412 C C . GLU A 1 181 ? 15.906 -0.39 -14.156 1 92.88 181 GLU A C 1
ATOM 1414 O O . GLU A 1 181 ? 16.656 0.307 -14.852 1 92.88 181 GLU A O 1
ATOM 1419 N N . VAL A 1 182 ? 16.266 -1.283 -13.258 1 89.75 182 VAL A N 1
ATOM 1420 C CA . VAL A 1 182 ? 17.688 -1.619 -13.133 1 89.75 182 VAL A CA 1
ATOM 1421 C C . VAL A 1 182 ? 17.891 -3.09 -13.492 1 89.75 182 VAL A C 1
ATOM 1423 O O . VAL A 1 182 ? 17.203 -3.967 -12.969 1 89.75 182 VAL A O 1
ATOM 1426 N N . ARG A 1 183 ? 18.75 -3.383 -14.391 1 85.38 183 ARG A N 1
ATOM 1427 C CA . ARG A 1 183 ? 19.047 -4.758 -14.789 1 85.38 183 ARG A CA 1
ATOM 1428 C C . ARG A 1 183 ? 20.125 -5.359 -13.906 1 85.38 183 ARG A C 1
ATOM 1430 O O . ARG A 1 183 ? 21.156 -4.727 -13.664 1 85.38 183 ARG A O 1
ATOM 1437 N N . ILE A 1 184 ? 19.672 -6.305 -13.203 1 75.75 184 ILE A N 1
ATOM 1438 C CA . ILE A 1 184 ? 20.656 -7.016 -12.383 1 75.75 184 ILE A CA 1
ATOM 1439 C C . ILE A 1 184 ? 21.062 -8.312 -13.078 1 75.75 184 ILE A C 1
ATOM 1441 O O . ILE A 1 184 ? 20.234 -9.211 -13.25 1 75.75 184 ILE A O 1
ATOM 1445 N N . GLY A 1 185 ? 22.297 -8.469 -13.367 1 70.69 185 GLY A N 1
ATOM 1446 C CA . GLY A 1 185 ? 22.797 -9.648 -14.07 1 70.69 185 GLY A CA 1
ATOM 1447 C C . GLY A 1 185 ? 22.203 -9.797 -15.469 1 70.69 185 GLY A C 1
ATOM 1448 O O . GLY A 1 185 ? 21.938 -8.797 -16.141 1 70.69 185 GLY A O 1
ATOM 1449 N N . SER A 1 186 ? 22.141 -10.977 -16.047 1 62.94 186 SER A N 1
ATOM 1450 C CA . SER A 1 186 ? 21.75 -11.227 -17.422 1 62.94 186 SER A CA 1
ATOM 1451 C C . SER A 1 186 ? 20.234 -11.281 -17.562 1 62.94 186 SER A C 1
ATOM 1453 O O . SER A 1 186 ? 19.688 -10.984 -18.625 1 62.94 186 SER A O 1
ATOM 1455 N N . ASN A 1 187 ? 19.422 -11.547 -16.391 1 66.19 187 ASN A N 1
ATOM 1456 C CA . ASN A 1 187 ? 18.031 -11.805 -16.781 1 66.19 187 ASN A CA 1
ATOM 1457 C C . ASN A 1 187 ? 17.062 -11.32 -15.719 1 66.19 187 ASN A C 1
ATOM 1459 O O . ASN A 1 187 ? 15.906 -11.758 -15.688 1 66.19 187 ASN A O 1
ATOM 1463 N N . SER A 1 188 ? 17.594 -10.484 -14.844 1 78.5 188 SER A N 1
ATOM 1464 C CA . SER A 1 188 ? 16.609 -10.094 -13.844 1 78.5 188 SER A CA 1
ATOM 1465 C C . SER A 1 188 ? 16.469 -8.578 -13.781 1 78.5 188 SER A C 1
ATOM 1467 O O . SER A 1 188 ? 17.453 -7.852 -13.797 1 78.5 188 SER A O 1
ATOM 1469 N N . ILE A 1 189 ? 15.266 -8.148 -14 1 86.62 189 ILE A N 1
ATOM 1470 C CA . ILE A 1 189 ? 14.953 -6.723 -13.961 1 86.62 189 ILE A CA 1
ATOM 1471 C C . ILE A 1 189 ? 14.344 -6.371 -12.602 1 86.62 189 ILE A C 1
ATOM 1473 O O . ILE A 1 189 ? 13.445 -7.062 -12.125 1 86.62 189 ILE A O 1
ATOM 1477 N N . LYS A 1 190 ? 14.984 -5.371 -12 1 91.88 190 LYS A N 1
ATOM 1478 C CA . LYS A 1 190 ? 14.484 -4.863 -10.727 1 91.88 190 LYS A CA 1
ATOM 1479 C C . LYS A 1 190 ? 14.109 -3.387 -10.828 1 91.88 190 LYS A C 1
ATOM 1481 O O . LYS A 1 190 ? 14.5 -2.709 -11.781 1 91.88 190 LYS A O 1
ATOM 1486 N N . ASP A 1 191 ? 13.344 -2.955 -9.875 1 93.88 191 ASP A N 1
ATOM 1487 C CA . ASP A 1 191 ? 12.922 -1.559 -9.859 1 93.88 191 ASP A CA 1
ATOM 1488 C C . ASP A 1 191 ? 13.727 -0.75 -8.844 1 93.88 191 ASP A C 1
ATOM 1490 O O . ASP A 1 191 ? 14.062 -1.251 -7.773 1 93.88 191 ASP A O 1
ATOM 1494 N N . ARG A 1 192 ? 14.008 0.44 -9.273 1 95.81 192 ARG A N 1
ATOM 1495 C CA . ARG A 1 192 ? 14.523 1.49 -8.398 1 95.81 192 ARG A CA 1
ATOM 1496 C C . ARG A 1 192 ? 13.531 2.639 -8.281 1 95.81 192 ARG A C 1
ATOM 1498 O O . ARG A 1 192 ? 13.141 3.24 -9.281 1 95.81 192 ARG A O 1
ATOM 1505 N N . LEU A 1 193 ? 13.18 2.887 -7.031 1 97.12 193 LEU A N 1
ATOM 1506 C CA . LEU A 1 193 ? 12.195 3.939 -6.801 1 97.12 193 LEU A CA 1
ATOM 1507 C C . LEU A 1 193 ? 12.859 5.199 -6.258 1 97.12 193 LEU A C 1
ATOM 1509 O O . LEU A 1 193 ? 13.57 5.145 -5.25 1 97.12 193 LEU A O 1
ATOM 1513 N N . ILE A 1 194 ? 12.68 6.277 -6.961 1 97.62 194 ILE A N 1
ATOM 1514 C CA . ILE A 1 194 ? 13.117 7.59 -6.496 1 97.62 194 ILE A CA 1
ATOM 1515 C C . ILE A 1 194 ? 11.914 8.406 -6.031 1 97.62 194 ILE A C 1
ATOM 1517 O O . ILE A 1 194 ? 11 8.664 -6.812 1 97.62 194 ILE A O 1
ATOM 1521 N N . ILE A 1 195 ? 11.945 8.797 -4.781 1 97.31 195 ILE A N 1
ATOM 1522 C CA . ILE A 1 195 ? 10.836 9.555 -4.227 1 97.31 195 ILE A CA 1
ATOM 1523 C C . ILE A 1 195 ? 11.336 10.898 -3.707 1 97.31 195 ILE A C 1
ATOM 1525 O O . ILE A 1 195 ? 12.352 10.969 -3.018 1 97.31 195 ILE A O 1
ATOM 1529 N N . GLN A 1 196 ? 10.664 11.922 -4.145 1 97.94 196 GLN A N 1
ATOM 1530 C CA . GLN A 1 196 ? 10.969 13.281 -3.717 1 97.94 196 GLN A CA 1
ATOM 1531 C C . GLN A 1 196 ? 9.812 13.875 -2.916 1 97.94 196 GLN A C 1
ATOM 1533 O O . GLN A 1 196 ? 8.664 13.82 -3.346 1 97.94 196 GLN A O 1
ATOM 1538 N N . ILE A 1 197 ? 10.141 14.492 -1.789 1 97.62 197 ILE A N 1
ATOM 1539 C CA . ILE A 1 197 ? 9.109 14.984 -0.889 1 97.62 197 ILE A CA 1
ATOM 1540 C C . ILE A 1 197 ? 9.43 16.422 -0.474 1 97.62 197 ILE A C 1
ATOM 1542 O O . ILE A 1 197 ? 10.57 16.734 -0.128 1 97.62 197 ILE A O 1
ATOM 1546 N N . TRP A 1 198 ? 8.422 17.297 -0.56 1 97.38 198 TRP A N 1
ATOM 1547 C CA . TRP A 1 198 ? 8.477 18.672 -0.066 1 97.38 198 TRP A CA 1
ATOM 1548 C C . TRP A 1 198 ? 7.527 18.859 1.109 1 97.38 198 TRP A C 1
ATOM 1550 O O . TRP A 1 198 ? 6.344 18.547 1.019 1 97.38 198 TRP A O 1
ATOM 1560 N N . THR A 1 199 ? 8.008 19.328 2.213 1 96.94 199 THR A N 1
ATOM 1561 C CA . THR A 1 199 ? 7.176 19.547 3.391 1 96.94 199 THR A CA 1
ATOM 1562 C C . THR A 1 199 ? 7.16 21.016 3.779 1 96.94 199 THR A C 1
ATOM 1564 O O . THR A 1 199 ? 7.961 21.812 3.275 1 96.94 199 THR A O 1
ATOM 1567 N N . ASN A 1 200 ? 6.207 21.438 4.641 1 94.5 200 ASN A N 1
ATOM 1568 C CA . ASN A 1 200 ? 6.07 22.828 5.07 1 94.5 200 ASN A CA 1
ATOM 1569 C C . ASN A 1 200 ? 6.91 23.109 6.312 1 94.5 200 ASN A C 1
ATOM 1571 O O . ASN A 1 200 ? 6.738 24.156 6.953 1 94.5 200 ASN A O 1
ATOM 1575 N N . GLY A 1 201 ? 7.727 22.156 6.691 1 93.62 201 GLY A N 1
ATOM 1576 C CA . GLY A 1 201 ? 8.617 22.359 7.82 1 93.62 201 GLY A CA 1
ATOM 1577 C C . GLY A 1 201 ? 8.109 21.734 9.102 1 93.62 201 GLY A C 1
ATOM 1578 O O . GLY A 1 201 ? 8.867 21.562 10.062 1 93.62 201 GLY A O 1
ATOM 1579 N N . SER A 1 202 ? 6.852 21.375 9.148 1 94.38 202 SER A N 1
ATOM 1580 C CA . SER A 1 202 ? 6.289 20.797 10.367 1 94.38 202 SER A CA 1
ATOM 1581 C C . SER A 1 202 ? 6.785 19.375 10.578 1 94.38 202 SER A C 1
ATOM 1583 O O . SER A 1 202 ? 6.848 18.891 11.711 1 94.38 202 SER A O 1
ATOM 1585 N N . ILE A 1 203 ? 7.133 18.734 9.484 1 94.19 203 ILE A N 1
ATOM 1586 C CA . ILE A 1 203 ? 7.742 17.406 9.547 1 94.19 203 ILE A CA 1
ATOM 1587 C C . ILE A 1 203 ? 8.859 17.297 8.508 1 94.19 203 ILE A C 1
ATOM 1589 O O . ILE A 1 203 ? 8.852 18.031 7.508 1 94.19 203 ILE A O 1
ATOM 1593 N N . SER A 1 204 ? 9.742 16.438 8.852 1 93.25 204 SER A N 1
ATOM 1594 C CA . SE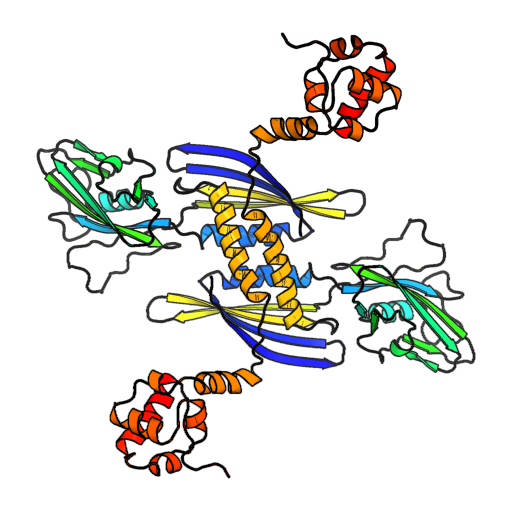R A 1 204 ? 10.805 16.203 7.883 1 93.25 204 SER A CA 1
ATOM 1595 C C . SER A 1 204 ? 10.359 15.227 6.801 1 93.25 204 SER A C 1
ATOM 1597 O O . SER A 1 204 ? 9.414 14.461 6.992 1 93.25 204 SER A O 1
ATOM 1599 N N . PRO A 1 205 ? 11.016 15.336 5.633 1 95 205 PRO A N 1
ATOM 1600 C CA . PRO A 1 205 ? 10.695 14.375 4.574 1 95 205 PRO A CA 1
ATOM 1601 C C . PRO A 1 205 ? 10.828 12.93 5.031 1 95 205 PRO A C 1
ATOM 1603 O O . PRO A 1 205 ? 10.016 12.078 4.664 1 95 205 PRO A O 1
ATOM 1606 N N . GLN A 1 206 ? 11.805 12.633 5.812 1 92.25 206 GLN A N 1
ATOM 1607 C CA . GLN A 1 206 ? 12.008 11.289 6.336 1 92.25 206 GLN A CA 1
ATOM 1608 C C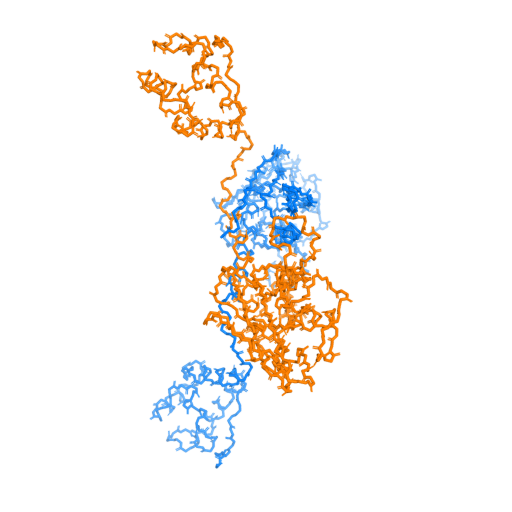 . GLN A 1 206 ? 10.844 10.859 7.223 1 92.25 206 GLN A C 1
ATOM 1610 O O . GLN A 1 206 ? 10.344 9.742 7.109 1 92.25 206 GLN A O 1
ATOM 1615 N N . GLU A 1 207 ? 10.469 11.758 8.031 1 92.44 207 GLU A N 1
ATOM 1616 C CA . GLU A 1 207 ? 9.328 11.492 8.906 1 92.44 207 GLU A CA 1
ATOM 1617 C C . GLU A 1 207 ? 8.047 11.273 8.102 1 92.44 207 GLU A C 1
ATOM 1619 O O . GLU A 1 207 ? 7.219 10.438 8.453 1 92.44 207 GLU A O 1
ATOM 1624 N N . ALA A 1 208 ? 7.926 12.07 7.066 1 96 208 ALA A N 1
ATOM 1625 C CA . ALA A 1 208 ? 6.754 11.93 6.207 1 96 208 ALA A CA 1
ATOM 1626 C C . ALA A 1 208 ? 6.676 10.523 5.617 1 96 208 ALA A C 1
ATOM 1628 O O . ALA A 1 208 ? 5.605 9.914 5.602 1 96 208 ALA A O 1
ATOM 1629 N N . ILE A 1 209 ? 7.793 9.992 5.164 1 95.5 209 ILE A N 1
ATOM 1630 C CA . ILE A 1 209 ? 7.844 8.648 4.602 1 95.5 209 ILE A CA 1
ATOM 1631 C C . ILE A 1 209 ? 7.496 7.625 5.68 1 95.5 209 ILE A C 1
ATOM 1633 O O . ILE A 1 209 ? 6.688 6.727 5.453 1 95.5 209 ILE A O 1
ATOM 1637 N N . SER A 1 210 ? 8.125 7.812 6.781 1 93.88 210 SER A N 1
ATOM 1638 C CA . SER A 1 210 ? 7.914 6.883 7.887 1 93.88 210 SER A CA 1
ATOM 1639 C C . SER A 1 210 ? 6.449 6.859 8.312 1 93.88 210 SER A C 1
ATOM 1641 O O . SER A 1 210 ? 5.867 5.785 8.492 1 93.88 210 SER A O 1
ATOM 1643 N N . GLN A 1 211 ? 5.863 8.039 8.453 1 94.19 211 GLN A N 1
ATOM 1644 C CA . GLN A 1 211 ? 4.461 8.125 8.852 1 94.19 211 GLN A CA 1
ATOM 1645 C C . GLN A 1 211 ? 3.549 7.539 7.773 1 94.19 211 GLN A C 1
ATOM 1647 O O . GLN A 1 211 ? 2.598 6.82 8.086 1 94.19 211 GLN A O 1
ATOM 1652 N N . GLY A 1 212 ? 3.85 7.918 6.562 1 95.38 212 GLY A N 1
ATOM 1653 C CA . GLY A 1 212 ? 3.084 7.336 5.473 1 95.38 212 GLY A CA 1
ATOM 1654 C C . GLY A 1 212 ? 3.143 5.82 5.441 1 95.38 212 GLY A C 1
ATOM 1655 O O . GLY A 1 212 ? 2.117 5.16 5.27 1 95.38 212 GLY A O 1
ATOM 1656 N N . ALA A 1 213 ? 4.359 5.309 5.582 1 94.5 213 ALA A N 1
ATOM 1657 C CA . ALA A 1 213 ? 4.551 3.861 5.617 1 94.5 213 ALA A CA 1
ATOM 1658 C C . ALA A 1 213 ? 3.777 3.232 6.773 1 94.5 213 ALA A C 1
ATOM 1660 O O . ALA A 1 213 ? 3.223 2.139 6.633 1 94.5 213 ALA A O 1
ATOM 1661 N N . THR A 1 214 ? 3.789 3.91 7.836 1 93.38 214 THR A N 1
ATOM 1662 C CA . THR A 1 214 ? 3.068 3.42 9.008 1 93.38 214 THR A CA 1
ATOM 1663 C C . THR A 1 214 ? 1.572 3.332 8.727 1 93.38 214 THR A C 1
ATOM 1665 O O . THR A 1 214 ? 0.931 2.332 9.047 1 93.38 214 THR A O 1
ATOM 1668 N N . VAL A 1 215 ? 1.035 4.391 8.156 1 93.81 215 VAL A N 1
ATOM 1669 C CA . VAL A 1 215 ? -0.382 4.406 7.809 1 93.81 215 VAL A CA 1
ATOM 1670 C C . VAL A 1 215 ? -0.703 3.232 6.891 1 93.81 215 VAL A C 1
ATOM 1672 O O . VAL A 1 215 ? -1.664 2.496 7.125 1 93.81 215 VAL A O 1
ATOM 1675 N N . LEU A 1 216 ? 0.105 3.02 5.926 1 95.38 216 LEU A N 1
ATOM 1676 C CA . LEU A 1 216 ? -0.119 1.966 4.945 1 95.38 216 LEU A CA 1
ATOM 1677 C C . LEU A 1 216 ? 0.052 0.588 5.574 1 95.38 216 LEU A C 1
ATOM 1679 O O . LEU A 1 216 ? -0.721 -0.33 5.289 1 95.38 216 LEU A O 1
ATOM 1683 N N . THR A 1 217 ? 1.061 0.432 6.359 1 92.69 217 THR A N 1
ATOM 1684 C CA . THR A 1 217 ? 1.261 -0.831 7.062 1 92.69 217 THR A CA 1
ATOM 1685 C C . THR A 1 217 ? 0.029 -1.194 7.887 1 92.69 217 THR A C 1
ATOM 1687 O O . THR A 1 217 ? -0.425 -2.34 7.859 1 92.69 217 THR A O 1
ATOM 1690 N N . ASN A 1 218 ? -0.488 -0.217 8.516 1 90.88 218 ASN A N 1
ATOM 1691 C CA . ASN A 1 218 ? -1.666 -0.464 9.344 1 90.88 218 ASN A CA 1
ATOM 1692 C C . ASN A 1 218 ? -2.875 -0.847 8.492 1 90.88 218 ASN A C 1
ATOM 1694 O O . ASN A 1 218 ? -3.65 -1.728 8.867 1 90.88 218 ASN A O 1
ATOM 1698 N N . LEU A 1 219 ? -3.018 -0.161 7.434 1 91.75 219 LEU A N 1
ATOM 1699 C CA . LEU A 1 219 ? -4.129 -0.433 6.527 1 91.75 219 LEU A CA 1
ATOM 1700 C C . LEU A 1 219 ? -4.07 -1.867 6.016 1 91.75 219 LEU A C 1
ATOM 1702 O O . LEU A 1 219 ? -5.066 -2.594 6.078 1 91.75 219 LEU A O 1
ATOM 1706 N N . PHE A 1 220 ? -2.908 -2.316 5.586 1 93.25 220 PHE A N 1
ATOM 1707 C CA . PHE A 1 220 ? -2.793 -3.629 4.961 1 93.25 220 PHE A CA 1
ATOM 1708 C C . PHE A 1 220 ? -2.709 -4.727 6.016 1 93.25 220 PHE A C 1
ATOM 1710 O O . PHE A 1 220 ? -3.174 -5.848 5.793 1 93.25 220 PHE A O 1
ATOM 1717 N N . CYS A 1 221 ? -2.137 -4.422 7.086 1 89.81 221 CYS A N 1
ATOM 1718 C CA . CYS A 1 221 ? -2.045 -5.406 8.156 1 89.81 221 CYS A CA 1
ATOM 1719 C C . CYS A 1 221 ? -3.43 -5.867 8.594 1 89.81 221 CYS A C 1
ATOM 1721 O O . CYS A 1 221 ? -3.613 -7.023 8.977 1 89.81 221 CYS A O 1
ATOM 1723 N N . SER A 1 222 ? -4.324 -5.039 8.555 1 86 222 SER A N 1
ATOM 1724 C CA . SER A 1 222 ? -5.684 -5.34 8.984 1 86 222 SER A CA 1
ATOM 1725 C C . SER A 1 222 ? -6.355 -6.336 8.047 1 86 222 SER A C 1
ATOM 1727 O O . SER A 1 222 ? -7.328 -6.992 8.414 1 86 222 SER A O 1
ATOM 1729 N N . LEU A 1 223 ? -5.867 -6.484 6.855 1 88.88 223 LEU A N 1
ATOM 1730 C CA . LEU A 1 223 ? -6.465 -7.355 5.852 1 88.88 223 LEU A CA 1
ATOM 1731 C C . LEU A 1 223 ? -5.836 -8.742 5.891 1 88.88 223 LEU A C 1
ATOM 1733 O O . LEU A 1 223 ? -6.309 -9.664 5.223 1 88.88 223 LEU A O 1
ATOM 1737 N N . ARG A 1 224 ? -4.703 -8.914 6.57 1 82.75 224 ARG A N 1
ATOM 1738 C CA . ARG A 1 224 ? -3.998 -10.195 6.617 1 82.75 224 ARG A CA 1
ATOM 1739 C C . ARG A 1 224 ? -4.855 -11.273 7.27 1 82.75 224 ARG A C 1
ATOM 1741 O O . ARG A 1 224 ? -4.809 -12.438 6.871 1 82.75 224 ARG A O 1
ATOM 1748 N N . ASN A 1 225 ? -5.469 -10.906 8.461 1 68.75 225 ASN A N 1
ATOM 1749 C CA . ASN A 1 225 ? -6.234 -11.914 9.195 1 68.75 225 ASN A CA 1
ATOM 1750 C C . ASN A 1 225 ? -7.723 -11.82 8.883 1 68.75 225 ASN A C 1
ATOM 1752 O O . ASN A 1 225 ? -8.477 -11.164 9.602 1 68.75 225 ASN A O 1
ATOM 1756 N N . LEU A 1 226 ? -8.023 -11.867 7.621 1 59.59 226 LEU A N 1
ATOM 1757 C CA . LEU A 1 226 ? -9.414 -11.758 7.203 1 59.59 226 LEU A CA 1
ATOM 1758 C C . LEU A 1 226 ? -10.289 -12.781 7.93 1 59.59 226 LEU A C 1
ATOM 1760 O O . LEU A 1 226 ? -10.047 -13.984 7.832 1 59.59 226 LEU A O 1
ATOM 1764 N N . ASP A 1 227 ? -10.602 -12.594 9.117 1 54.56 227 ASP A N 1
ATOM 1765 C CA . ASP A 1 227 ? -11.789 -13.305 9.578 1 54.56 227 ASP A CA 1
ATOM 1766 C C . ASP A 1 227 ? -12.93 -13.172 8.578 1 54.56 227 ASP A C 1
ATOM 1768 O O . ASP A 1 227 ? -13.625 -12.148 8.555 1 54.56 227 ASP A O 1
ATOM 1772 N N . PHE A 1 228 ? -12.68 -13.758 7.332 1 49.53 228 PHE A N 1
ATOM 1773 C CA . PHE A 1 228 ? -13.695 -13.688 6.289 1 49.53 228 PHE A CA 1
ATOM 1774 C C . PHE A 1 228 ? -15.062 -14.055 6.84 1 49.53 228 PHE A C 1
ATOM 1776 O O . PHE A 1 228 ? -15.281 -15.188 7.281 1 49.53 228 PHE A O 1
ATOM 1783 N N . LYS A 1 229 ? -15.625 -13.258 7.539 1 46.81 229 LYS A N 1
ATOM 1784 C CA . LYS A 1 229 ? -17 -13.531 7.918 1 46.81 229 LYS A CA 1
ATOM 1785 C C . LYS A 1 229 ? -17.859 -13.875 6.699 1 46.81 229 LYS A C 1
ATOM 1787 O O . LYS A 1 229 ? -17.875 -13.125 5.719 1 46.81 229 LYS A O 1
ATOM 1792 N N . SER A 1 230 ? -17.734 -15.055 6.184 1 38.88 230 SER A N 1
ATOM 1793 C CA . SER A 1 230 ? -18.688 -15.492 5.172 1 38.88 230 SER A CA 1
ATOM 1794 C C . SER A 1 230 ? -20.016 -14.773 5.316 1 38.88 230 SER A C 1
ATOM 1796 O O . SER A 1 230 ? -20.5 -14.555 6.434 1 38.88 230 SER A O 1
ATOM 1798 N N . ALA A 1 231 ? -20.422 -14.109 4.281 1 38.25 231 ALA A N 1
ATOM 1799 C CA . ALA A 1 231 ? -21.781 -13.555 4.289 1 38.25 231 ALA A CA 1
ATOM 1800 C C . ALA A 1 231 ? -22.75 -14.492 4.992 1 38.25 231 ALA A C 1
ATOM 1802 O O . ALA A 1 231 ? -23.828 -14.078 5.406 1 38.25 231 ALA A O 1
ATOM 1803 N N . ASP A 1 232 ? -22.469 -15.766 4.809 1 34.34 232 ASP A N 1
ATOM 1804 C CA . ASP A 1 232 ? -23.516 -16.594 5.406 1 34.34 232 ASP A CA 1
ATOM 1805 C C . ASP A 1 232 ? -23.562 -16.406 6.922 1 34.34 232 ASP A C 1
ATOM 1807 O O . ASP A 1 232 ? -24.609 -16.609 7.547 1 34.34 232 ASP A O 1
ATOM 1811 N N . ASN A 1 233 ? -22.312 -16.281 7.488 1 33.72 233 ASN A N 1
ATOM 1812 C CA . ASN A 1 233 ? -22.406 -16.281 8.945 1 33.72 233 ASN A CA 1
ATOM 1813 C C . ASN A 1 233 ? -22.75 -14.906 9.484 1 33.72 233 ASN A C 1
ATOM 1815 O O . ASN A 1 233 ? -22.781 -14.695 10.695 1 33.72 233 ASN A O 1
ATOM 1819 N N . TYR A 1 234 ? -22.422 -13.898 8.789 1 32.09 234 TYR A N 1
ATOM 1820 C CA . TYR A 1 234 ? -22.938 -12.695 9.438 1 32.09 234 TYR A CA 1
ATOM 1821 C C . TYR A 1 234 ? -24.453 -12.766 9.578 1 32.09 234 TYR A C 1
ATOM 1823 O O . TYR A 1 234 ? -25.062 -11.867 10.156 1 32.09 234 TYR A O 1
ATOM 1831 N N . ARG A 1 235 ? -25.094 -13.492 8.695 1 32.91 235 ARG A N 1
ATOM 1832 C CA . ARG A 1 235 ? -26.469 -13.57 9.195 1 32.91 235 ARG A CA 1
ATOM 1833 C C . ARG A 1 235 ? -26.5 -14.141 10.609 1 32.91 235 ARG A C 1
ATOM 1835 O O . ARG A 1 235 ? -27.297 -13.711 11.445 1 32.91 235 ARG A O 1
ATOM 1842 N N . SER A 1 236 ? -25.562 -15.117 10.773 1 33.62 236 SER A N 1
ATOM 1843 C CA . SER A 1 236 ? -25.734 -15.742 12.086 1 33.62 236 SER A CA 1
ATOM 1844 C C . SER A 1 236 ? -24.969 -14.977 13.164 1 33.62 236 SER A C 1
ATOM 1846 O O . SER A 1 236 ? -25.406 -14.922 14.312 1 33.62 236 SER A O 1
ATOM 1848 N N . LYS A 1 237 ? -23.812 -14.422 12.898 1 36.5 237 LYS A N 1
ATOM 1849 C CA . LYS A 1 237 ? -23.109 -13.828 14.031 1 36.5 237 LYS A CA 1
ATOM 1850 C C . LYS A 1 237 ? -23.641 -12.43 14.344 1 36.5 237 LYS A C 1
ATOM 1852 O O . LYS A 1 237 ? -23.516 -11.961 15.477 1 36.5 237 LYS A O 1
ATOM 1857 N N . GLU A 1 238 ? -23.703 -11.609 13.438 1 37.97 238 GLU A N 1
ATOM 1858 C CA . GLU A 1 238 ? -24.469 -10.445 13.898 1 37.97 238 GLU A CA 1
ATOM 1859 C C . GLU A 1 238 ? -25.75 -10.875 14.602 1 37.97 238 GLU A C 1
ATOM 1861 O O . GLU A 1 238 ? -26.172 -10.227 15.562 1 37.97 238 GLU A O 1
ATOM 1866 N N . ASP A 1 239 ? -26.219 -11.859 14.086 1 39.97 239 ASP A N 1
ATOM 1867 C CA . ASP A 1 239 ? -27.328 -12.469 14.828 1 39.97 239 ASP A CA 1
ATOM 1868 C C . ASP A 1 239 ? -26.828 -13.094 16.125 1 39.97 239 ASP A C 1
ATOM 1870 O O . ASP A 1 239 ? -27.516 -13.055 17.141 1 39.97 239 ASP A O 1
ATOM 1874 N N . LYS A 1 240 ? -25.641 -13.695 16.062 1 42.62 240 LYS A N 1
ATOM 1875 C CA . LYS A 1 240 ? -25.125 -14.242 17.312 1 42.62 240 LYS A CA 1
ATOM 1876 C C . LYS A 1 240 ? -24.5 -13.156 18.188 1 42.62 240 LYS A C 1
ATOM 1878 O O . LYS A 1 240 ? -24.609 -13.188 19.406 1 42.62 240 LYS A O 1
ATOM 1883 N N . LYS A 1 241 ? -23.734 -12.297 17.672 1 46.38 241 LYS A N 1
ATOM 1884 C CA . LYS A 1 241 ? -23.203 -11.227 18.516 1 46.38 241 LYS A CA 1
ATOM 1885 C C . LYS A 1 241 ? -24.328 -10.336 19.031 1 46.38 241 LYS A C 1
ATOM 1887 O O . LYS A 1 241 ? -24.297 -9.914 20.188 1 46.38 241 LYS A O 1
ATOM 1892 N N . ILE A 1 242 ? -25.031 -9.961 18.156 1 49.94 242 ILE A N 1
ATOM 1893 C CA . ILE A 1 242 ? -26.266 -9.336 18.641 1 49.94 242 ILE A CA 1
ATOM 1894 C C . ILE A 1 242 ? -26.984 -10.297 19.578 1 49.94 242 ILE A C 1
ATOM 1896 O O . ILE A 1 242 ? -27.578 -9.867 20.578 1 49.94 242 ILE A O 1
ATOM 1900 N N . SER A 1 243 ? -26.719 -11.555 19.203 1 55.84 243 SER A N 1
ATOM 1901 C CA . SER A 1 243 ? -27.359 -12.562 20.031 1 55.84 243 SER A CA 1
ATOM 1902 C C . SER A 1 243 ? -26.656 -12.688 21.391 1 55.84 243 SER A C 1
ATOM 1904 O O . SER A 1 243 ? -27.281 -13 22.391 1 55.84 243 SER A O 1
ATOM 1906 N N . GLN A 1 244 ? -25.328 -12.352 21.344 1 59.22 244 GLN A N 1
ATOM 1907 C CA . GLN A 1 244 ? -24.594 -12.484 22.609 1 59.22 244 GLN A CA 1
ATOM 1908 C C . GLN A 1 244 ? -24.609 -11.172 23.391 1 59.22 244 GLN A C 1
ATOM 1910 O O . GLN A 1 244 ? -24.125 -11.117 24.516 1 59.22 244 GLN A O 1
ATOM 1915 N N . VAL A 1 245 ? -25.031 -10.195 22.906 1 64.88 245 VAL A N 1
ATOM 1916 C CA . VAL A 1 245 ? -25.172 -8.922 23.609 1 64.88 245 VAL A CA 1
ATOM 1917 C C . VAL A 1 245 ? -26.141 -9.086 24.781 1 64.88 245 VAL A C 1
ATOM 1919 O O . VAL A 1 245 ? -27.172 -9.742 24.641 1 64.88 245 VAL A O 1
ATOM 1922 N N . LEU A 1 246 ? -25.609 -8.594 25.797 1 72.56 246 LEU A N 1
ATOM 1923 C CA . LEU A 1 246 ? -26.438 -8.656 27 1 72.56 246 LEU A CA 1
ATOM 1924 C C . LEU A 1 246 ? -27.641 -7.734 26.891 1 72.56 246 LEU A C 1
ATOM 1926 O O . LEU A 1 246 ? -27.594 -6.711 26.203 1 72.56 246 LEU A O 1
ATOM 1930 N N . ILE A 1 247 ? -28.641 -8.078 27.438 1 78.38 247 ILE A N 1
ATOM 1931 C CA . ILE A 1 247 ? -29.891 -7.324 27.359 1 78.38 247 ILE A CA 1
ATOM 1932 C C . ILE A 1 247 ? -29.719 -5.949 27.984 1 78.38 247 ILE A C 1
ATOM 1934 O O . ILE A 1 247 ? -30.484 -5.023 27.719 1 78.38 247 ILE A O 1
ATOM 1938 N N . GLU A 1 248 ? -28.578 -5.832 28.734 1 77.19 248 GLU A N 1
ATOM 1939 C CA . GLU A 1 248 ? -28.266 -4.562 29.391 1 77.19 248 GLU A CA 1
ATOM 1940 C C . GLU A 1 248 ? -27.953 -3.48 28.359 1 77.19 248 GLU A C 1
ATOM 1942 O O . GLU A 1 248 ? -28.172 -2.295 28.609 1 77.19 248 GLU A O 1
ATOM 1947 N N . GLU A 1 249 ? -27.703 -3.887 27.266 1 74.62 249 GLU A N 1
ATOM 1948 C CA . GLU A 1 249 ? -27.281 -2.949 26.234 1 74.62 249 GLU A CA 1
ATOM 1949 C C . GLU A 1 249 ? -28.469 -2.412 25.438 1 74.62 249 GLU A C 1
ATOM 1951 O O . GLU A 1 249 ? -28.344 -1.407 24.734 1 74.62 249 GLU A O 1
ATOM 1956 N N . LEU A 1 250 ? -29.531 -2.893 25.5 1 76.25 250 LEU A N 1
ATOM 1957 C CA . LEU A 1 250 ? -30.75 -2.492 24.797 1 76.25 250 LEU A CA 1
ATOM 1958 C C . LEU A 1 250 ? -31.391 -1.293 25.484 1 76.25 250 LEU A C 1
ATOM 1960 O O . LEU A 1 250 ? -32.344 -0.696 24.938 1 76.25 250 LEU A O 1
ATOM 1964 N N . GLN A 1 251 ? -30.797 -0.888 26.562 1 76.69 251 GLN A N 1
ATOM 1965 C CA . GLN A 1 251 ? -31.281 0.264 27.312 1 76.69 251 GLN A CA 1
ATOM 1966 C C . GLN A 1 251 ? -32.781 0.181 27.531 1 76.69 251 GLN A C 1
ATOM 1968 O O . GLN A 1 251 ? -33.531 1.117 27.188 1 76.69 251 GLN A O 1
ATOM 1973 N N . LEU A 1 252 ? -33.156 -0.842 28.047 1 79.75 252 LEU A N 1
ATOM 1974 C CA . LEU A 1 252 ? -34.562 -1.083 28.359 1 79.75 252 LEU A CA 1
ATOM 1975 C C . LEU A 1 252 ? -34.938 -0.427 29.688 1 79.75 252 LEU A C 1
ATOM 1977 O O . LEU A 1 252 ? -34.062 -0.048 30.469 1 79.75 252 LEU A O 1
ATOM 1981 N N . SER A 1 253 ? -36.219 -0.202 29.828 1 80 253 SER A N 1
ATOM 1982 C CA . SER A 1 253 ? -36.719 0.268 31.125 1 80 253 SER A CA 1
ATOM 1983 C C . SER A 1 253 ? -36.375 -0.729 32.219 1 80 253 SER A C 1
ATOM 1985 O O . SER A 1 253 ? -36.156 -1.911 31.953 1 80 253 SER A O 1
ATOM 1987 N N . VAL A 1 254 ? -36.281 -0.175 33.438 1 81.56 254 VAL A N 1
ATOM 1988 C CA . VAL A 1 254 ? -35.969 -0.989 34.625 1 81.56 254 VAL A CA 1
ATOM 1989 C C . VAL A 1 254 ? -36.938 -2.168 34.688 1 81.56 254 VAL A C 1
ATOM 1991 O O . VAL A 1 254 ? -36.562 -3.287 35.031 1 81.56 254 VAL A O 1
ATOM 1994 N N . ARG A 1 255 ? -38.156 -1.986 34.344 1 80.94 255 ARG A N 1
ATOM 1995 C CA . ARG A 1 255 ? -39.188 -3.025 34.406 1 80.94 255 ARG A CA 1
ATOM 1996 C C . ARG A 1 255 ? -38.938 -4.109 33.375 1 80.94 255 ARG A C 1
ATOM 1998 O O . ARG A 1 255 ? -38.969 -5.301 33.688 1 80.94 255 ARG A O 1
ATOM 2005 N N . ALA A 1 256 ? -38.656 -3.707 32.156 1 84 256 ALA A N 1
ATOM 2006 C CA . ALA A 1 256 ? -38.406 -4.66 31.062 1 84 256 ALA A CA 1
ATOM 2007 C C . ALA A 1 256 ? -37.156 -5.461 31.328 1 84 256 ALA A C 1
ATOM 2009 O O . ALA A 1 256 ? -37.125 -6.68 31.141 1 84 256 ALA A O 1
ATOM 2010 N N . TYR A 1 257 ? -36.25 -4.844 31.859 1 84.5 257 TYR A N 1
ATOM 2011 C CA . TYR A 1 257 ? -34.938 -5.473 32.156 1 84.5 257 TYR A CA 1
ATOM 2012 C C . TYR A 1 257 ? -35.094 -6.508 33.25 1 84.5 257 TYR A C 1
ATOM 2014 O O . TYR A 1 257 ? -34.594 -7.629 33.125 1 84.5 257 TYR A O 1
ATOM 2022 N N . ASN A 1 258 ? -35.656 -6.125 34.344 1 81.56 258 ASN A N 1
ATOM 2023 C CA . ASN A 1 258 ? -35.844 -7.02 35.469 1 81.56 258 ASN A CA 1
ATOM 2024 C C . ASN A 1 258 ? -36.688 -8.234 35.125 1 81.56 258 ASN A C 1
ATOM 2026 O O . ASN A 1 258 ? -36.406 -9.344 35.562 1 81.56 258 ASN A O 1
ATOM 2030 N N . CYS A 1 259 ? -37.625 -8.086 34.25 1 85.81 259 CYS A N 1
ATOM 2031 C CA . CYS A 1 259 ? -38.469 -9.195 33.812 1 85.81 259 CYS A CA 1
ATOM 2032 C C . CYS A 1 259 ? -37.688 -10.188 32.969 1 85.81 259 CYS A C 1
ATOM 2034 O O . CYS A 1 259 ? -37.812 -11.398 33.125 1 85.81 259 CYS A O 1
ATOM 2036 N N . LEU A 1 260 ? -36.875 -9.656 32.125 1 86.81 260 LEU A N 1
ATOM 2037 C CA . LEU A 1 260 ? -36.062 -10.523 31.281 1 86.81 260 LEU A CA 1
ATOM 2038 C C . LEU A 1 260 ? -34.969 -11.234 32.094 1 86.81 260 LEU A C 1
ATOM 2040 O O . LEU A 1 260 ? -34.719 -12.43 31.891 1 86.81 260 LEU A O 1
ATOM 2044 N N . LYS A 1 261 ? -34.5 -10.547 33.031 1 80.88 261 LYS A N 1
ATOM 2045 C CA . LYS A 1 261 ? -33.5 -11.133 33.906 1 80.88 261 LYS A CA 1
ATOM 2046 C C . LYS A 1 261 ? -34.094 -12.25 34.781 1 80.88 261 LYS A C 1
ATOM 2048 O O . LYS A 1 261 ? -33.438 -13.289 34.969 1 80.88 261 LYS A O 1
ATOM 2053 N N . ARG A 1 262 ? -35.25 -12.078 35.188 1 81.88 262 ARG A N 1
ATOM 2054 C CA . ARG A 1 262 ? -35.938 -13.078 36 1 81.88 262 ARG A CA 1
ATOM 2055 C C . ARG A 1 262 ? -36.312 -14.297 35.156 1 81.88 262 ARG A C 1
ATOM 2057 O O . ARG A 1 262 ? -36.344 -15.422 35.656 1 81.88 262 ARG A O 1
ATOM 2064 N N . ALA A 1 263 ? -36.5 -14.047 33.875 1 82.94 263 ALA A N 1
ATOM 2065 C CA . ALA A 1 263 ? -36.812 -15.133 32.938 1 82.94 263 ALA A CA 1
ATOM 2066 C C . ALA A 1 263 ? -35.562 -15.797 32.406 1 82.94 263 ALA A C 1
ATOM 2068 O O . ALA A 1 263 ? -35.625 -16.656 31.531 1 82.94 263 ALA A O 1
ATOM 2069 N N . GLN A 1 264 ? -34.469 -15.398 32.969 1 81.5 264 GLN A N 1
ATOM 2070 C CA . GLN A 1 264 ? -33.156 -15.93 32.656 1 81.5 264 GLN A CA 1
ATOM 2071 C C . GLN A 1 264 ? -32.75 -15.625 31.203 1 81.5 264 GLN A C 1
ATOM 2073 O O . GLN A 1 264 ? -32.094 -16.438 30.547 1 81.5 264 GLN A O 1
ATOM 2078 N N . ILE A 1 265 ? -33.188 -14.648 30.734 1 83.38 265 ILE A N 1
ATOM 2079 C CA . ILE A 1 265 ? -32.781 -14.109 29.438 1 83.38 265 ILE A CA 1
ATOM 2080 C C . ILE A 1 265 ? -31.672 -13.062 29.641 1 83.38 265 ILE A C 1
ATOM 2082 O O . ILE A 1 265 ? -31.938 -11.984 30.172 1 83.38 265 ILE A O 1
ATOM 2086 N N . HIS A 1 266 ? -30.5 -13.391 29.297 1 81.12 266 HIS A N 1
ATOM 2087 C CA . HIS A 1 266 ? -29.391 -12.523 29.625 1 81.12 266 HIS A CA 1
ATOM 2088 C C . HIS A 1 266 ? -28.766 -11.922 28.375 1 81.12 266 HIS A C 1
ATOM 2090 O O . HIS A 1 266 ? -28.031 -10.93 28.453 1 81.12 266 HIS A O 1
ATOM 2096 N N . SER A 1 267 ? -29.094 -12.445 27.344 1 79.5 267 SER A N 1
ATOM 2097 C CA . SER A 1 267 ? -28.484 -12 26.094 1 79.5 267 SER A CA 1
ATOM 2098 C C . SER A 1 267 ? -29.5 -11.906 24.969 1 79.5 267 SER A C 1
ATOM 2100 O O . SER A 1 267 ? -30.609 -12.461 25.078 1 79.5 267 SER A O 1
ATOM 2102 N N . ILE A 1 268 ? -29.062 -11.258 23.953 1 79.75 268 ILE A N 1
ATOM 2103 C CA . ILE A 1 268 ? -29.922 -11.109 22.781 1 79.75 268 ILE A CA 1
ATOM 2104 C C . ILE A 1 268 ? -30.141 -12.469 22.141 1 79.75 268 ILE A C 1
ATOM 2106 O O . ILE A 1 268 ? -31.234 -12.75 21.625 1 79.75 268 ILE A O 1
ATOM 2110 N N . ALA A 1 269 ? -29.25 -13.258 22.328 1 77.44 269 ALA A N 1
ATOM 2111 C CA . ALA A 1 269 ? -29.391 -14.633 21.844 1 77.44 269 ALA A CA 1
ATOM 2112 C C . ALA A 1 269 ? -30.531 -15.359 22.547 1 77.44 269 ALA A C 1
ATOM 2114 O O . ALA A 1 269 ? -31.297 -16.078 21.922 1 77.44 269 ALA A O 1
ATOM 2115 N N . ASP A 1 270 ? -30.594 -15.156 23.781 1 79.81 270 ASP A N 1
ATOM 2116 C CA . ASP A 1 270 ? -31.656 -15.742 24.578 1 79.81 270 ASP A CA 1
ATOM 2117 C C . ASP A 1 270 ? -33.031 -15.203 24.156 1 79.81 270 ASP A C 1
ATOM 2119 O O . ASP A 1 270 ? -34 -15.945 24.094 1 79.81 270 ASP A O 1
ATOM 2123 N N . LEU A 1 271 ? -32.906 -13.977 23.766 1 80.25 271 LEU A N 1
ATOM 2124 C CA . LEU A 1 271 ? -34.156 -13.258 23.422 1 80.25 271 LEU A CA 1
ATOM 2125 C C . LEU A 1 271 ? -34.688 -13.703 22.062 1 80.25 271 LEU A C 1
ATOM 2127 O O . LEU A 1 271 ? -35.906 -13.812 21.875 1 80.25 271 LEU A O 1
ATOM 2131 N N . LEU A 1 272 ? -33.781 -14.047 21.312 1 77 272 LEU A N 1
ATOM 2132 C CA . LEU A 1 272 ? -34.156 -14.406 19.938 1 77 272 LEU A CA 1
ATOM 2133 C C . LEU A 1 272 ? -34.781 -15.789 19.906 1 77 272 LEU A C 1
ATOM 2135 O O . LEU A 1 272 ? -35.438 -16.156 18.922 1 77 272 LEU A O 1
ATOM 2139 N N . ASP A 1 273 ? -34.688 -16.469 20.953 1 77.56 273 ASP A N 1
ATOM 2140 C CA . ASP A 1 273 ? -35.312 -17.781 21.078 1 77.56 273 ASP A CA 1
ATOM 2141 C C . ASP A 1 273 ? -36.812 -17.641 21.453 1 77.56 273 ASP A C 1
ATOM 2143 O O . ASP A 1 273 ? -37.531 -18.609 21.453 1 77.56 273 ASP A O 1
ATOM 2147 N N . TYR A 1 274 ? -37.188 -16.438 21.797 1 78.94 274 TYR A N 1
ATOM 2148 C CA . TYR A 1 274 ? -38.562 -16.188 22.203 1 78.94 274 TYR A CA 1
ATOM 2149 C C . TYR A 1 274 ? -39.344 -15.484 21.094 1 78.94 274 TYR A C 1
ATOM 2151 O O . TYR A 1 274 ? -38.781 -14.664 20.359 1 78.94 274 TYR A O 1
ATOM 2159 N N . SER A 1 275 ? -40.531 -15.984 20.875 1 78.31 275 SER A N 1
ATOM 2160 C CA . SER A 1 275 ? -41.469 -15.258 20.016 1 78.31 275 SER A CA 1
ATOM 2161 C C . SER A 1 275 ? -42.125 -14.117 20.766 1 78.31 275 SER A C 1
ATOM 2163 O O . SER A 1 275 ? -42.062 -14.047 22 1 78.31 275 SER A O 1
ATOM 2165 N N . GLN A 1 276 ? -42.75 -13.18 20.047 1 79.62 276 GLN A N 1
ATOM 2166 C CA . GLN A 1 276 ? -43.438 -12.055 20.656 1 79.62 276 GLN A CA 1
ATOM 2167 C C . GLN A 1 276 ? -44.5 -12.539 21.625 1 79.62 276 GLN A C 1
ATOM 2169 O O . GLN A 1 276 ? -44.688 -11.969 22.703 1 79.62 276 GLN A O 1
ATOM 2174 N N . GLU A 1 277 ? -45.062 -13.711 21.234 1 80.12 277 GLU A N 1
ATOM 2175 C CA . GLU A 1 277 ? -46.094 -14.305 22.078 1 80.12 277 GLU A CA 1
ATOM 2176 C C . GLU A 1 277 ? -45.5 -14.906 23.344 1 80.12 277 GLU A C 1
ATOM 2178 O O . GLU A 1 277 ? -46.062 -14.789 24.422 1 80.12 277 GLU A O 1
ATOM 2183 N N . GLU A 1 278 ? -44.281 -15.43 23.219 1 82.25 278 GLU A N 1
ATOM 2184 C CA . GLU A 1 278 ? -43.625 -16.062 24.344 1 82.25 278 GLU A CA 1
ATOM 2185 C C . GLU A 1 278 ? -43.094 -15.023 25.328 1 82.25 278 GLU A C 1
ATOM 2187 O O . GLU A 1 278 ? -43.094 -15.258 26.547 1 82.25 278 GLU A O 1
ATOM 2192 N N . LEU A 1 279 ? -42.844 -13.914 24.844 1 82.19 279 LEU A N 1
ATOM 2193 C CA . LEU A 1 279 ? -42.375 -12.82 25.688 1 82.19 279 LEU A CA 1
ATOM 2194 C C . LEU A 1 279 ? -43.5 -12.312 26.578 1 82.19 279 LEU A C 1
ATOM 2196 O O . LEU A 1 279 ? -43.281 -11.992 27.75 1 82.19 279 LEU A O 1
ATOM 2200 N N . LEU A 1 280 ? -44.625 -12.344 25.984 1 82.56 280 LEU A N 1
ATOM 2201 C CA . LEU A 1 280 ? -45.781 -11.867 26.719 1 82.56 280 LEU A CA 1
ATOM 2202 C C . LEU A 1 280 ? -46.219 -12.867 27.781 1 82.56 280 LEU A C 1
ATOM 2204 O O . LEU A 1 280 ? -46.969 -12.523 28.688 1 82.56 280 LEU A O 1
ATOM 2208 N N . GLU A 1 281 ? -45.594 -14.062 27.719 1 82.44 281 GLU A N 1
ATOM 2209 C CA . GLU A 1 281 ? -45.906 -15.102 28.688 1 82.44 281 GLU A CA 1
ATOM 2210 C C . GLU A 1 281 ? -45.031 -15.008 29.922 1 82.44 281 GLU A C 1
ATOM 2212 O O . GLU A 1 281 ? -45.281 -15.648 30.938 1 82.44 281 GLU A O 1
ATOM 2217 N N . ILE A 1 282 ? -44.062 -14.258 29.844 1 81.19 282 ILE A N 1
ATOM 2218 C CA . ILE A 1 282 ? -43.156 -14.07 30.969 1 81.19 282 ILE A CA 1
ATOM 2219 C C . ILE A 1 282 ? -43.906 -13.352 32.094 1 81.19 282 ILE A C 1
ATOM 2221 O O . ILE A 1 282 ? -44.688 -12.43 31.859 1 81.19 282 ILE A O 1
ATOM 2225 N N . LYS A 1 283 ? -43.625 -13.742 33.281 1 81.75 283 LYS A N 1
ATOM 2226 C CA . LYS A 1 283 ? -44.312 -13.195 34.469 1 81.75 283 LYS A CA 1
ATOM 2227 C C . LYS A 1 283 ? -44 -11.711 34.625 1 81.75 283 LYS A C 1
ATOM 2229 O O . LYS A 1 283 ? -42.844 -11.305 34.594 1 81.75 283 LYS A O 1
ATOM 2234 N N . ASN A 1 284 ? -44.969 -10.844 34.75 1 77.94 284 ASN A N 1
ATOM 2235 C CA . ASN A 1 284 ? -44.906 -9.406 35 1 77.94 284 ASN A CA 1
ATOM 2236 C C . ASN A 1 284 ? -44.375 -8.656 33.781 1 77.94 284 ASN A C 1
ATOM 2238 O O . ASN A 1 284 ? -43.875 -7.535 33.938 1 77.94 284 ASN A O 1
ATOM 2242 N N . PHE A 1 285 ? -44.406 -9.391 32.594 1 81.44 285 PHE A N 1
ATOM 2243 C CA . PHE A 1 285 ? -43.969 -8.766 31.375 1 81.44 285 PHE A CA 1
ATOM 2244 C C . PHE A 1 285 ? -45.125 -8.25 30.562 1 81.44 285 PHE A C 1
ATOM 2246 O O . PHE A 1 285 ? -45.812 -9.031 29.891 1 81.44 285 PHE A O 1
ATOM 2253 N N . GLY A 1 286 ? -45.469 -7.082 30.703 1 81.25 286 GLY A N 1
ATOM 2254 C CA . GLY A 1 286 ? -46.656 -6.488 30.078 1 81.25 286 GLY A CA 1
ATOM 2255 C C . GLY A 1 286 ? -46.438 -6.141 28.625 1 81.25 286 GLY A C 1
ATOM 2256 O O . GLY A 1 286 ? -45.344 -6.289 28.094 1 81.25 286 GLY A O 1
ATOM 2257 N N . GLN A 1 287 ? -47.594 -5.781 28.047 1 83.5 287 GLN A N 1
ATOM 2258 C CA . GLN A 1 287 ? -47.594 -5.41 26.641 1 83.5 287 GLN A CA 1
ATOM 2259 C C . GLN A 1 287 ? -46.656 -4.25 26.359 1 83.5 287 GLN A C 1
ATOM 2261 O O . GLN A 1 287 ? -45.938 -4.25 25.344 1 83.5 287 GLN A O 1
ATOM 2266 N N . LYS A 1 288 ? -46.562 -3.408 27.219 1 83 288 LYS A N 1
ATOM 2267 C CA . LYS A 1 288 ? -45.719 -2.246 27.047 1 83 288 LYS A CA 1
ATOM 2268 C C . LYS A 1 288 ? -44.219 -2.646 27.062 1 83 288 LYS A C 1
ATOM 2270 O O . LYS A 1 288 ? -43.438 -2.154 26.266 1 83 288 LYS A O 1
ATOM 2275 N N . SER A 1 289 ? -43.875 -3.477 27.969 1 84.06 289 SER A N 1
ATOM 2276 C CA . SER A 1 289 ? -42.5 -3.957 28.062 1 84.06 289 SER A CA 1
ATOM 2277 C C . SER A 1 289 ? -42.125 -4.781 26.844 1 84.06 289 SER A C 1
ATOM 2279 O O . SER A 1 289 ? -41 -4.676 26.344 1 84.06 289 SER A O 1
ATOM 2281 N N . ALA A 1 290 ? -43.062 -5.547 26.391 1 84.62 290 ALA A N 1
ATOM 2282 C CA . ALA A 1 290 ? -42.844 -6.336 25.188 1 84.62 290 ALA A CA 1
ATOM 2283 C C . ALA A 1 290 ? -42.625 -5.438 23.984 1 84.62 290 ALA A C 1
ATOM 2285 O O . ALA A 1 290 ? -41.719 -5.684 23.172 1 84.62 290 ALA A O 1
ATOM 2286 N N . GLU A 1 291 ? -43.375 -4.492 23.875 1 84.25 291 GLU A N 1
ATOM 2287 C CA . GLU A 1 291 ? -43.25 -3.535 22.781 1 84.25 291 GLU A CA 1
ATOM 2288 C C . GLU A 1 291 ? -41.906 -2.789 22.875 1 84.25 291 GLU A C 1
ATOM 2290 O O . GLU A 1 291 ? -41.281 -2.523 21.844 1 84.25 291 GLU A O 1
ATOM 2295 N N . GLU A 1 292 ? -41.531 -2.496 24 1 86.25 292 GLU A N 1
ATOM 2296 C CA . GLU A 1 292 ? -40.25 -1.834 24.203 1 86.25 292 GLU A CA 1
ATOM 2297 C C . GLU A 1 292 ? -39.094 -2.707 23.719 1 86.25 292 GLU A C 1
ATOM 2299 O O . GLU A 1 292 ? -38.188 -2.217 23.078 1 86.25 292 GLU A O 1
ATOM 2304 N N . VAL A 1 293 ? -39.156 -3.887 24.047 1 84.5 293 VAL A N 1
ATOM 2305 C CA . VAL A 1 293 ? -38.094 -4.836 23.672 1 84.5 293 VAL A CA 1
ATOM 2306 C C . VAL A 1 293 ? -38.094 -5.02 22.156 1 84.5 293 VAL A C 1
ATOM 2308 O O . VAL A 1 293 ? -37.062 -5 21.516 1 84.5 293 VAL A O 1
ATOM 2311 N N . ILE A 1 294 ? -39.312 -5.211 21.609 1 81.38 294 ILE A N 1
ATOM 2312 C CA . ILE A 1 294 ? -39.438 -5.391 20.172 1 81.38 294 ILE A CA 1
ATOM 2313 C C . ILE A 1 294 ? -38.938 -4.148 19.438 1 81.38 294 ILE A C 1
ATOM 2315 O O . ILE A 1 294 ? -38.219 -4.25 18.438 1 81.38 294 ILE A O 1
ATOM 2319 N N . TYR A 1 295 ? -39.281 -3.064 19.969 1 80.88 295 TYR A N 1
ATOM 2320 C CA . TYR A 1 295 ? -38.844 -1.794 19.391 1 80.88 295 TYR A CA 1
ATOM 2321 C C . TYR A 1 295 ? -37.344 -1.631 19.516 1 80.88 295 TYR A C 1
ATOM 2323 O O . TYR A 1 295 ? -36.688 -1.218 18.562 1 80.88 295 TYR A O 1
ATOM 2331 N N . ALA A 1 296 ? -36.781 -1.906 20.625 1 79.75 296 ALA A N 1
ATOM 2332 C CA . ALA A 1 296 ? -35.344 -1.792 20.844 1 79.75 296 ALA A CA 1
ATOM 2333 C C . ALA A 1 296 ? -34.594 -2.75 19.938 1 79.75 296 ALA A C 1
ATOM 2335 O O . ALA A 1 296 ? -33.531 -2.387 19.391 1 79.75 296 ALA A O 1
ATOM 2336 N N . LEU A 1 297 ? -35.062 -3.873 19.844 1 79.75 297 LEU A N 1
ATOM 2337 C CA . LEU A 1 297 ? -34.469 -4.863 18.953 1 79.75 297 LEU A CA 1
ATOM 2338 C C . LEU A 1 297 ? -34.5 -4.395 17.516 1 79.75 297 LEU A C 1
ATOM 2340 O O . LEU A 1 297 ? -33.531 -4.555 16.781 1 79.75 297 LEU A O 1
ATOM 2344 N N . GLN A 1 298 ? -35.625 -3.904 17.141 1 79.19 298 GLN A N 1
ATOM 2345 C CA . GLN A 1 298 ? -35.781 -3.424 15.773 1 79.19 298 GLN A CA 1
ATOM 2346 C C . GLN A 1 298 ? -34.969 -2.154 15.523 1 79.19 298 GLN A C 1
ATOM 2348 O O . GLN A 1 298 ? -34.312 -2.025 14.492 1 79.19 298 GLN A O 1
ATOM 2353 N N . LYS A 1 299 ? -35 -1.282 16.391 1 76.44 299 LYS A N 1
ATOM 2354 C CA . LYS A 1 299 ? -34.344 0.019 16.234 1 76.44 299 LYS A CA 1
ATOM 2355 C C . LYS A 1 299 ? -32.844 -0.097 16.375 1 76.44 299 LYS A C 1
ATOM 2357 O O . LYS A 1 299 ? -32.094 0.497 15.586 1 76.44 299 LYS A O 1
ATOM 2362 N N . LYS A 1 300 ? -32.438 -0.881 17.344 1 71.94 300 LYS A N 1
ATOM 2363 C CA . LYS A 1 300 ? -31.016 -0.91 17.656 1 71.94 300 LYS A CA 1
ATOM 2364 C C . LYS A 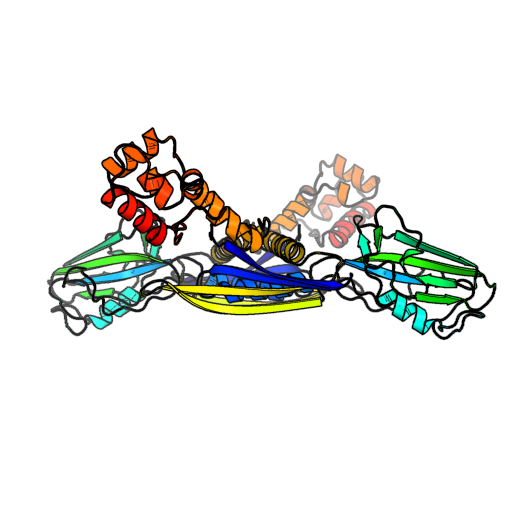1 300 ? -30.297 -2.008 16.875 1 71.94 300 LYS A C 1
ATOM 2366 O O . LYS A 1 300 ? -29.125 -1.854 16.5 1 71.94 300 LYS A O 1
ATOM 2371 N N . LEU A 1 301 ? -31.094 -3.012 16.641 1 71.19 301 LEU A N 1
ATOM 2372 C CA . LEU A 1 301 ? -30.391 -4.18 16.109 1 71.19 301 LEU A CA 1
ATOM 2373 C C . LEU A 1 301 ? -31.016 -4.621 14.781 1 71.19 301 LEU A C 1
ATOM 2375 O O . LEU A 1 301 ? -30.469 -5.496 14.102 1 71.19 301 LEU A O 1
ATOM 2379 N N . GLY A 1 302 ? -32.125 -4.016 14.453 1 71.62 302 GLY A N 1
ATOM 2380 C CA . GLY A 1 302 ? -32.844 -4.316 13.227 1 71.62 302 GLY A CA 1
ATOM 2381 C C . GLY A 1 302 ? -33.406 -5.727 13.203 1 71.62 302 GLY A C 1
ATOM 2382 O O . GLY A 1 302 ? -33.594 -6.305 12.133 1 71.62 302 GLY A O 1
ATOM 2383 N N . ILE A 1 303 ? -33.562 -6.215 14.273 1 73.31 303 ILE A N 1
ATOM 2384 C CA . ILE A 1 303 ? -34.094 -7.57 14.391 1 73.31 303 ILE A CA 1
ATOM 2385 C C . ILE A 1 303 ? -35.594 -7.52 14.688 1 73.31 303 ILE A C 1
ATOM 2387 O O . ILE A 1 303 ? -36.031 -6.746 15.539 1 73.31 303 ILE A O 1
ATOM 2391 N N . SER A 1 304 ? -36.375 -8.266 13.984 1 76.12 304 SER A N 1
ATOM 2392 C CA . SER A 1 304 ? -37.812 -8.414 14.25 1 76.12 304 SER A CA 1
ATOM 2393 C C . SER A 1 304 ? -38.125 -9.805 14.797 1 76.12 304 SER A C 1
ATOM 2395 O O . SER A 1 304 ? -37.688 -10.812 14.242 1 76.12 304 SER A O 1
ATOM 2397 N N . LEU A 1 305 ? -38.625 -9.859 16 1 75.81 305 LEU A N 1
ATOM 2398 C CA . LEU A 1 305 ? -39.062 -11.125 16.578 1 75.81 305 LEU A CA 1
ATOM 2399 C C . LEU A 1 305 ? -40.312 -11.633 15.891 1 75.81 305 LEU A C 1
ATOM 2401 O O . LEU A 1 305 ? -41.25 -10.859 15.617 1 75.81 305 LEU A O 1
ATOM 2405 N N . PRO A 1 306 ? -40.25 -12.906 15.523 1 73.69 306 PRO A N 1
ATOM 2406 C CA . PRO A 1 306 ? -41.469 -13.469 14.93 1 73.69 306 PRO A CA 1
ATOM 2407 C C . PRO A 1 306 ? -42.656 -13.438 15.891 1 73.69 306 PRO A C 1
ATOM 2409 O O . PRO A 1 306 ? -42.469 -13.547 17.109 1 73.69 306 PRO A O 1
ATOM 2412 N N . LYS A 1 307 ? -43.812 -13.055 15.422 1 75.88 307 LYS A N 1
ATOM 2413 C CA . LYS A 1 307 ? -45.031 -12.969 16.234 1 75.88 307 LYS A CA 1
ATOM 2414 C C . LYS A 1 307 ? -45.344 -14.305 16.906 1 75.88 307 LYS A C 1
ATOM 2416 O O . LYS A 1 307 ? -45.719 -14.352 18.078 1 75.88 307 LYS A O 1
ATOM 2421 N N . GLU A 1 308 ? -45.188 -15.406 16.016 1 68.56 308 GLU A N 1
ATOM 2422 C CA . GLU A 1 308 ? -45.469 -16.75 16.516 1 68.56 308 GLU A CA 1
ATOM 2423 C C . GLU A 1 308 ? -44.25 -17.641 16.391 1 68.56 308 GLU A C 1
ATOM 2425 O O . GLU A 1 308 ? -43.344 -17.375 15.586 1 68.56 308 GLU A O 1
ATOM 2430 N N . LYS A 1 309 ? -43.938 -18.422 17.375 1 57.16 309 LYS A N 1
ATOM 2431 C CA . LYS A 1 309 ? -42.875 -19.422 17.266 1 57.16 309 LYS A CA 1
ATOM 2432 C C . LYS A 1 309 ? -42.969 -20.188 15.953 1 57.16 309 LYS A C 1
ATOM 2434 O O . LYS A 1 309 ? -44.062 -20.656 15.578 1 57.16 309 LYS A O 1
ATOM 2439 N N . SER A 1 310 ? -42.062 -19.938 14.922 1 46.34 310 SER A N 1
ATOM 2440 C CA . SER A 1 310 ? -42.156 -20.922 13.852 1 46.34 310 SER A CA 1
ATOM 2441 C C . SER A 1 310 ? -42.062 -22.344 14.391 1 46.34 310 SER A C 1
ATOM 2443 O O . SER A 1 310 ? -41.188 -22.656 15.211 1 46.34 310 SER A O 1
ATOM 2445 N N . ASP A 1 311 ? -42.969 -23.172 14.305 1 42.22 311 ASP A N 1
ATOM 2446 C CA . ASP A 1 311 ? -42.906 -24.609 14.5 1 42.22 311 ASP A CA 1
ATOM 2447 C C . ASP A 1 311 ? -41.75 -25.219 13.734 1 42.22 311 ASP A C 1
ATOM 2449 O O . ASP A 1 311 ? -41.469 -24.828 12.594 1 42.22 311 ASP A O 1
ATOM 2453 N N . MET B 1 1 ? -5.695 2.447 14.703 1 45.91 1 MET B N 1
ATOM 2454 C CA . MET B 1 1 ? -5.684 1.378 13.711 1 45.91 1 MET B CA 1
ATOM 2455 C C . MET B 1 1 ? -6.914 1.46 12.812 1 45.91 1 MET B C 1
ATOM 2457 O O . MET B 1 1 ? -8.008 1.775 13.273 1 45.91 1 MET B O 1
ATOM 2461 N N . ALA B 1 2 ? -6.715 1.715 11.57 1 55.19 2 ALA B N 1
ATOM 2462 C CA . ALA B 1 2 ? -7.875 1.86 10.695 1 55.19 2 ALA B CA 1
ATOM 2463 C C . ALA B 1 2 ? -8.836 0.684 10.852 1 55.19 2 ALA B C 1
ATOM 2465 O O . ALA B 1 2 ? -8.414 -0.476 10.789 1 55.19 2 ALA B O 1
ATOM 2466 N N . GLN B 1 3 ? -9.859 0.947 11.648 1 66.62 3 GLN B N 1
ATOM 2467 C CA . GLN B 1 3 ? -10.734 -0.182 11.938 1 66.62 3 GLN B CA 1
ATOM 2468 C C . GLN B 1 3 ? -11.773 -0.377 10.844 1 66.62 3 GLN B C 1
ATOM 2470 O O . GLN B 1 3 ? -12.656 0.469 10.648 1 66.62 3 GLN B O 1
ATOM 2475 N N . PHE B 1 4 ? -11.406 -0.939 9.711 1 80.94 4 PHE B N 1
ATOM 2476 C CA . PHE B 1 4 ? -12.422 -1.295 8.734 1 80.94 4 PHE B CA 1
ATOM 2477 C C . PHE B 1 4 ? -12.719 -2.789 8.773 1 80.94 4 PHE B C 1
ATOM 2479 O O . PHE B 1 4 ? -12.039 -3.541 9.477 1 80.94 4 PHE B O 1
ATOM 2486 N N . GLN B 1 5 ? -13.82 -3.078 8.234 1 82 5 GLN B N 1
ATOM 2487 C CA . GLN B 1 5 ? -14.258 -4.469 8.148 1 82 5 GLN B CA 1
ATOM 2488 C C . GLN B 1 5 ? -14.234 -4.961 6.703 1 82 5 GLN B C 1
ATOM 2490 O O . GLN B 1 5 ? -14.445 -4.184 5.773 1 82 5 GLN B O 1
ATOM 2495 N N . ILE B 1 6 ? -13.984 -6.223 6.602 1 87.31 6 ILE B N 1
ATOM 2496 C CA . ILE B 1 6 ? -14.016 -6.867 5.293 1 87.31 6 ILE B CA 1
ATOM 2497 C C . ILE B 1 6 ? -15.102 -7.945 5.273 1 87.31 6 ILE B C 1
ATOM 2499 O O . ILE B 1 6 ? -15.195 -8.758 6.199 1 87.31 6 ILE B O 1
ATOM 2503 N N . GLU B 1 7 ? -15.938 -7.812 4.27 1 87.06 7 GLU B N 1
ATOM 2504 C CA . GLU B 1 7 ? -17.031 -8.773 4.137 1 87.06 7 GLU B CA 1
ATOM 2505 C C . GLU B 1 7 ? -17.031 -9.43 2.758 1 87.06 7 GLU B C 1
ATOM 2507 O O . GLU B 1 7 ? -16.797 -8.758 1.747 1 87.06 7 GLU B O 1
ATOM 2512 N N . CYS B 1 8 ? -17.25 -10.75 2.764 1 88.56 8 CYS B N 1
ATOM 2513 C CA . CYS B 1 8 ? -17.406 -11.469 1.503 1 88.56 8 CYS B CA 1
ATOM 2514 C C . CYS B 1 8 ? -18.844 -11.406 1.015 1 88.56 8 CYS B C 1
ATOM 2516 O O . CYS B 1 8 ? -19.766 -11.906 1.677 1 88.56 8 CYS B O 1
ATOM 2518 N N . ILE B 1 9 ? -19.109 -10.867 -0.121 1 89.69 9 ILE B N 1
ATOM 2519 C CA . ILE B 1 9 ? -20.469 -10.633 -0.6 1 89.69 9 ILE B CA 1
ATOM 2520 C C . ILE B 1 9 ? -20.891 -11.766 -1.536 1 89.69 9 ILE B C 1
ATOM 2522 O O . ILE B 1 9 ? -22.078 -12.07 -1.655 1 89.69 9 ILE B O 1
ATOM 2526 N N . GLU B 1 10 ? -19.906 -12.242 -2.23 1 90.69 10 GLU B N 1
ATOM 2527 C CA . GLU B 1 10 ? -20.188 -13.305 -3.188 1 90.69 10 GLU B CA 1
ATOM 2528 C C . GLU B 1 10 ? -19.016 -14.266 -3.303 1 90.69 10 GLU B C 1
ATOM 2530 O O . GLU B 1 10 ? -17.859 -13.844 -3.27 1 90.69 10 GLU B O 1
ATOM 2535 N N . SER B 1 11 ? -19.281 -15.523 -3.291 1 90.31 11 SER B N 1
ATOM 2536 C CA . SER B 1 11 ? -18.297 -16.578 -3.523 1 90.31 11 SER B CA 1
ATOM 2537 C C . SER B 1 11 ? -18.844 -17.641 -4.465 1 90.31 11 SER B C 1
ATOM 2539 O O . SER B 1 11 ? -19.984 -18.094 -4.309 1 90.31 11 SER B O 1
ATOM 2541 N N . ARG B 1 12 ? -18.078 -17.859 -5.48 1 92.31 12 ARG B N 1
ATOM 2542 C CA . ARG B 1 12 ? -18.484 -18.859 -6.465 1 92.31 12 ARG B CA 1
ATOM 2543 C C . ARG B 1 12 ? -17.312 -19.734 -6.875 1 92.31 12 ARG B C 1
ATOM 2545 O O . ARG B 1 12 ? -16.172 -19.266 -6.93 1 92.31 12 ARG B O 1
ATOM 2552 N N . THR B 1 13 ? -17.547 -20.984 -7.051 1 89.94 13 THR B N 1
ATOM 2553 C CA . THR B 1 13 ? -16.562 -21.922 -7.586 1 89.94 13 THR B CA 1
ATOM 2554 C C . THR B 1 13 ? -17 -22.438 -8.953 1 89.94 13 THR B C 1
ATOM 2556 O O . THR B 1 13 ? -18.109 -22.969 -9.102 1 89.94 13 THR B O 1
ATOM 2559 N N . ASP B 1 14 ? -16.234 -22.078 -9.953 1 88.5 14 ASP B N 1
ATOM 2560 C CA . ASP B 1 14 ? -16.484 -22.562 -11.305 1 88.5 14 ASP B CA 1
ATOM 2561 C C . ASP B 1 14 ? -15.516 -23.672 -11.672 1 88.5 14 ASP B C 1
ATOM 2563 O O . ASP B 1 14 ? -14.453 -23.422 -12.242 1 88.5 14 ASP B O 1
ATOM 2567 N N . GLY B 1 15 ? -15.906 -24.922 -11.391 1 86.56 15 GLY B N 1
ATOM 2568 C CA . GLY B 1 15 ? -14.992 -26.031 -11.617 1 86.56 15 GLY B CA 1
ATOM 2569 C C . GLY B 1 15 ? -13.82 -26.047 -10.656 1 86.56 15 GLY B C 1
ATOM 2570 O O . GLY B 1 15 ? -13.773 -25.266 -9.711 1 86.56 15 GLY B O 1
ATOM 2571 N N . ALA B 1 16 ? -12.898 -26.875 -10.922 1 84.25 16 ALA B N 1
ATOM 2572 C CA . ALA B 1 16 ? -11.75 -27.031 -10.047 1 84.25 16 ALA B CA 1
ATOM 2573 C C . ALA B 1 16 ? -10.75 -25.906 -10.242 1 84.25 16 ALA B C 1
ATOM 2575 O O . ALA B 1 16 ? -10.016 -25.547 -9.32 1 84.25 16 ALA B O 1
ATOM 2576 N N . ARG B 1 17 ? -10.844 -25.234 -11.406 1 88.69 17 ARG B N 1
ATOM 2577 C CA . ARG B 1 17 ? -9.797 -24.281 -11.75 1 88.69 17 ARG B CA 1
ATOM 2578 C C . ARG B 1 17 ? -10.336 -22.859 -11.758 1 88.69 17 ARG B C 1
ATOM 2580 O O . ARG B 1 17 ? -9.75 -21.969 -12.375 1 88.69 17 ARG B O 1
ATOM 2587 N N . GLY B 1 18 ? -11.445 -22.703 -11.102 1 92.44 18 GLY B N 1
ATOM 2588 C CA . GLY B 1 18 ? -12.023 -21.359 -11.102 1 92.44 18 GLY B CA 1
ATOM 2589 C C . GLY B 1 18 ? -12.719 -21.016 -9.797 1 92.44 18 GLY B C 1
ATOM 2590 O O . GLY B 1 18 ? -13.719 -21.641 -9.43 1 92.44 18 GLY B O 1
ATOM 2591 N N . GLN B 1 19 ? -12.164 -20.078 -9.109 1 94.56 19 GLN B N 1
ATOM 2592 C CA . GLN B 1 19 ? -12.797 -19.547 -7.906 1 94.56 19 GLN B CA 1
ATOM 2593 C C . GLN B 1 19 ? -12.969 -18.031 -7.996 1 94.56 19 GLN B C 1
ATOM 2595 O O . GLN B 1 19 ? -12.102 -17.344 -8.523 1 94.56 19 GLN B O 1
ATOM 2600 N N . TYR B 1 20 ? -14.086 -17.656 -7.555 1 95.69 20 TYR B N 1
ATOM 2601 C CA . TYR B 1 20 ? -14.422 -16.234 -7.578 1 95.69 20 TYR B CA 1
ATOM 2602 C C . TYR B 1 20 ? -14.852 -15.75 -6.199 1 95.69 20 TYR B C 1
ATOM 2604 O O . TYR B 1 20 ? -15.539 -16.469 -5.465 1 95.69 20 TYR B O 1
ATOM 2612 N N . GLY B 1 21 ? -14.359 -14.555 -5.832 1 94.81 21 GLY B N 1
ATOM 2613 C CA . GLY B 1 21 ? -14.781 -13.906 -4.602 1 94.81 21 GLY B CA 1
ATOM 2614 C C . GLY B 1 21 ? -14.922 -12.406 -4.742 1 94.81 21 GLY B C 1
ATOM 2615 O O . GLY B 1 21 ? -14.125 -11.758 -5.426 1 94.81 21 GLY B O 1
ATOM 2616 N N . SER B 1 22 ? -16.031 -11.961 -4.191 1 96.06 22 SER B N 1
ATOM 2617 C CA . SER B 1 22 ? -16.266 -10.516 -4.113 1 96.06 22 SER B CA 1
ATOM 2618 C C . SER B 1 22 ? -16.281 -10.039 -2.668 1 96.06 22 SER B C 1
ATOM 2620 O O . SER B 1 22 ? -16.984 -10.602 -1.825 1 96.06 22 SER B O 1
ATOM 2622 N N . PHE B 1 23 ? -15.5 -9.008 -2.375 1 94.62 23 PHE B N 1
ATOM 2623 C CA . PHE B 1 23 ? -15.32 -8.547 -1.006 1 94.62 23 PHE B CA 1
ATOM 2624 C C . PHE B 1 23 ? -15.586 -7.051 -0.9 1 94.62 23 PHE B C 1
ATOM 2626 O O . PHE B 1 23 ? -15.289 -6.293 -1.828 1 94.62 23 PHE B O 1
ATOM 2633 N N . VAL B 1 24 ? -16.125 -6.668 0.239 1 94.38 24 VAL B N 1
ATOM 2634 C CA . VAL B 1 24 ? -16.344 -5.258 0.532 1 94.38 24 VAL B CA 1
ATOM 2635 C C . VAL B 1 24 ? -15.539 -4.844 1.759 1 94.38 24 VAL B C 1
ATOM 2637 O O . VAL B 1 24 ? -15.57 -5.523 2.787 1 94.38 24 VAL B O 1
ATOM 2640 N N . ILE B 1 25 ? -14.828 -3.793 1.562 1 93.06 25 ILE B N 1
ATOM 2641 C CA . ILE B 1 25 ? -14.039 -3.24 2.66 1 93.06 25 ILE B CA 1
ATOM 2642 C C . ILE B 1 25 ? -14.539 -1.836 2.994 1 93.06 25 ILE B C 1
ATOM 2644 O O . ILE B 1 25 ? -14.5 -0.94 2.146 1 93.06 25 ILE B O 1
ATOM 2648 N N . GLU B 1 26 ? -14.969 -1.599 4.164 1 91.56 26 GLU B N 1
ATOM 2649 C CA . GLU B 1 26 ? -15.5 -0.319 4.613 1 91.56 26 GLU B CA 1
ATOM 2650 C C . GLU B 1 26 ? -15.555 -0.25 6.137 1 91.56 26 GLU B C 1
ATOM 2652 O O . GLU B 1 26 ? -15.578 -1.283 6.812 1 91.56 26 GLU B O 1
ATOM 2657 N N . PRO B 1 27 ? -15.445 0.957 6.68 1 92 27 PRO B N 1
ATOM 2658 C CA . PRO B 1 27 ? -15.289 2.248 6.004 1 92 27 PRO B CA 1
ATOM 2659 C C . PRO B 1 27 ? -13.828 2.654 5.844 1 92 27 PRO B C 1
ATOM 2661 O O . PRO B 1 27 ? -12.984 2.268 6.656 1 92 27 PRO B O 1
ATOM 2664 N N . LEU B 1 28 ? -13.562 3.303 4.707 1 92.44 28 LEU B N 1
ATOM 2665 C CA . LEU B 1 28 ? -12.234 3.842 4.438 1 92.44 28 LEU B CA 1
ATOM 2666 C C . LEU B 1 28 ? -12.281 5.355 4.273 1 92.44 28 LEU B C 1
ATOM 2668 O O . LEU B 1 28 ? -13.289 5.902 3.818 1 92.44 28 LEU B O 1
ATOM 2672 N N . ASN B 1 29 ? -11.219 5.98 4.766 1 89.56 29 ASN B N 1
ATOM 2673 C CA . ASN B 1 29 ? -11.164 7.414 4.508 1 89.56 29 ASN B CA 1
ATOM 2674 C C . ASN B 1 29 ? -11.133 7.715 3.014 1 89.56 29 ASN B C 1
ATOM 2676 O O . ASN B 1 29 ? -10.711 6.875 2.217 1 89.56 29 ASN B O 1
ATOM 2680 N N . GLN B 1 30 ? -11.602 8.922 2.732 1 89.19 30 GLN B N 1
ATOM 2681 C CA . GLN B 1 30 ? -11.625 9.32 1.329 1 89.19 30 GLN B CA 1
ATOM 2682 C C . GLN B 1 30 ? -10.242 9.18 0.693 1 89.19 30 GLN B C 1
ATOM 2684 O O . GLN B 1 30 ? -9.25 9.641 1.249 1 89.19 30 GLN B O 1
ATOM 2689 N N . GLY B 1 31 ? -10.227 8.461 -0.428 1 90.5 31 GLY B N 1
ATOM 2690 C CA . GLY B 1 31 ? -8.977 8.266 -1.137 1 90.5 31 GLY B CA 1
ATOM 2691 C C . GLY B 1 31 ? -8.289 6.953 -0.788 1 90.5 31 GLY B C 1
ATOM 2692 O O . GLY B 1 31 ? -7.504 6.43 -1.581 1 90.5 31 GLY B O 1
ATOM 2693 N N . GLN B 1 32 ? -8.516 6.426 0.334 1 92.88 32 GLN B N 1
ATOM 2694 C CA . GLN B 1 32 ? -7.871 5.191 0.773 1 92.88 32 GLN B CA 1
ATOM 2695 C C . GLN B 1 32 ? -8.359 3.996 -0.04 1 92.88 32 GLN B C 1
ATOM 2697 O O . GLN B 1 32 ? -7.641 3.012 -0.207 1 92.88 32 GLN B O 1
ATOM 2702 N N . GLY B 1 33 ? -9.656 4.141 -0.495 1 95.25 33 GLY B N 1
ATOM 2703 C CA . GLY B 1 33 ? -10.188 3.072 -1.326 1 95.25 33 GLY B CA 1
ATOM 2704 C C . GLY B 1 33 ? -9.352 2.809 -2.562 1 95.25 33 GLY B C 1
ATOM 2705 O O . GLY B 1 33 ? -9.031 1.657 -2.871 1 95.25 33 GLY B O 1
ATOM 2706 N N . ILE B 1 34 ? -8.938 3.879 -3.199 1 95.31 34 ILE B N 1
ATOM 2707 C CA . ILE B 1 34 ? -8.141 3.771 -4.414 1 95.31 34 ILE B CA 1
ATOM 2708 C C . ILE B 1 34 ? -6.742 3.27 -4.074 1 95.31 34 ILE B C 1
ATOM 2710 O O . ILE B 1 34 ? -6.191 2.418 -4.773 1 95.31 34 ILE B O 1
ATOM 2714 N N . THR B 1 35 ? -6.199 3.799 -3.027 1 95.75 35 THR B N 1
ATOM 2715 C CA . THR B 1 35 ? -4.863 3.408 -2.596 1 95.75 35 THR B CA 1
ATOM 2716 C C . THR B 1 35 ? -4.812 1.918 -2.275 1 95.75 35 THR B C 1
ATOM 2718 O O . THR B 1 35 ? -3.955 1.196 -2.789 1 95.75 35 THR B O 1
ATOM 2721 N N . LEU B 1 36 ? -5.73 1.473 -1.531 1 95.75 36 LEU B N 1
ATOM 2722 C CA . LEU B 1 36 ? -5.809 0.073 -1.125 1 95.75 36 LEU B CA 1
ATOM 2723 C C . LEU B 1 36 ? -6.117 -0.824 -2.318 1 95.75 36 LEU B C 1
ATOM 2725 O O . LEU B 1 36 ? -5.438 -1.828 -2.539 1 95.75 36 LEU B O 1
ATOM 2729 N N . GLY B 1 37 ? -7.16 -0.453 -3.039 1 97 37 GLY B N 1
ATOM 2730 C CA . GLY B 1 37 ? -7.578 -1.244 -4.184 1 97 37 GLY B CA 1
ATOM 2731 C C . GLY B 1 37 ? -6.48 -1.439 -5.211 1 97 37 GLY B C 1
ATOM 2732 O O . GLY B 1 37 ? -6.223 -2.562 -5.648 1 97 37 GLY B O 1
ATOM 2733 N N . ASN B 1 38 ? -5.824 -0.371 -5.531 1 96.06 38 ASN B N 1
ATOM 2734 C CA . ASN B 1 38 ? -4.781 -0.414 -6.555 1 96.06 38 ASN B CA 1
ATOM 2735 C C . ASN B 1 38 ? -3.568 -1.209 -6.082 1 96.06 38 ASN B C 1
ATOM 2737 O O . ASN B 1 38 ? -3.029 -2.027 -6.828 1 96.06 38 ASN B O 1
ATOM 2741 N N . ALA B 1 39 ? -3.143 -0.951 -4.93 1 96.81 39 ALA B N 1
ATOM 2742 C CA . ALA B 1 39 ? -1.979 -1.652 -4.395 1 96.81 39 ALA B CA 1
ATOM 2743 C C . ALA B 1 39 ? -2.244 -3.152 -4.285 1 96.81 39 ALA B C 1
ATOM 2745 O O . ALA B 1 39 ? -1.396 -3.967 -4.652 1 96.81 39 ALA B O 1
ATOM 2746 N N . LEU B 1 40 ? -3.375 -3.518 -3.873 1 96.88 40 LEU B N 1
ATOM 2747 C CA . LEU B 1 40 ? -3.738 -4.926 -3.738 1 96.88 40 LEU B CA 1
ATOM 2748 C C . LEU B 1 40 ? -3.818 -5.598 -5.105 1 96.88 40 LEU B C 1
ATOM 2750 O O . LEU B 1 40 ? -3.322 -6.715 -5.281 1 96.88 40 LEU B O 1
ATOM 2754 N N . ARG B 1 41 ? -4.492 -4.891 -5.984 1 97.44 41 ARG B N 1
ATOM 2755 C CA . ARG B 1 41 ? -4.621 -5.453 -7.328 1 97.44 41 ARG B CA 1
ATOM 2756 C C . ARG B 1 41 ? -3.256 -5.789 -7.914 1 97.44 41 ARG B C 1
ATOM 2758 O O . ARG B 1 41 ? -3.045 -6.902 -8.406 1 97.44 41 ARG B O 1
ATOM 2765 N N . ARG B 1 42 ? -2.336 -4.906 -7.82 1 95.25 42 ARG B N 1
ATOM 2766 C CA . ARG B 1 42 ? -1.015 -5.105 -8.406 1 95.25 42 ARG B CA 1
ATOM 2767 C C . ARG B 1 42 ? -0.249 -6.203 -7.676 1 95.25 42 ARG B C 1
ATOM 2769 O O . ARG B 1 42 ? 0.371 -7.062 -8.312 1 95.25 42 ARG B O 1
ATOM 2776 N N . SER B 1 43 ? -0.321 -6.172 -6.379 1 95.62 43 SER B N 1
ATOM 2777 C CA . SER B 1 43 ? 0.41 -7.148 -5.578 1 95.62 43 SER B CA 1
ATOM 2778 C C . SER B 1 43 ? -0.129 -8.562 -5.797 1 95.62 43 SER B C 1
ATOM 2780 O O . SER B 1 43 ? 0.643 -9.508 -5.969 1 95.62 43 SER B O 1
ATOM 2782 N N . ILE B 1 44 ? -1.409 -8.695 -5.84 1 96.69 44 ILE B N 1
ATOM 2783 C CA . ILE B 1 44 ? -2.049 -10 -5.973 1 96.69 44 ILE B CA 1
ATOM 2784 C C . ILE B 1 44 ? -1.747 -10.586 -7.348 1 96.69 44 ILE B C 1
ATOM 2786 O O . ILE B 1 44 ? -1.536 -11.797 -7.484 1 96.69 44 ILE B O 1
ATOM 2790 N N . LEU B 1 45 ? -1.643 -9.75 -8.289 1 95 45 LEU B N 1
ATOM 2791 C CA . LEU B 1 45 ? -1.419 -10.219 -9.648 1 95 45 LEU B CA 1
ATOM 2792 C C . LEU B 1 45 ? 0.058 -10.516 -9.891 1 95 45 LEU B C 1
ATOM 2794 O O . LEU B 1 45 ? 0.399 -11.453 -10.617 1 95 45 LEU B O 1
ATOM 2798 N N . SER B 1 46 ? 0.925 -9.789 -9.188 1 91.69 46 SER B N 1
ATOM 2799 C CA . SER B 1 46 ? 2.326 -9.844 -9.594 1 91.69 46 SER B CA 1
ATOM 2800 C C . SER B 1 46 ? 3.184 -10.523 -8.531 1 91.69 46 SER B C 1
ATOM 2802 O O . SER B 1 46 ? 4.211 -11.133 -8.852 1 91.69 46 SER B O 1
ATOM 2804 N N . ASP B 1 47 ? 2.789 -10.492 -7.312 1 92.75 47 ASP B N 1
ATOM 2805 C CA . ASP B 1 47 ? 3.734 -10.828 -6.254 1 92.75 47 ASP B CA 1
ATOM 2806 C C . ASP B 1 47 ? 3.393 -12.18 -5.625 1 92.75 47 ASP B C 1
ATOM 2808 O O . ASP B 1 47 ? 4.156 -12.703 -4.816 1 92.75 47 ASP B O 1
ATOM 2812 N N . LEU B 1 48 ? 2.33 -12.75 -5.969 1 94.56 48 LEU B N 1
ATOM 2813 C CA . LEU B 1 48 ? 1.973 -14.031 -5.359 1 94.56 48 LEU B CA 1
ATOM 2814 C C . LEU B 1 48 ? 2.662 -15.188 -6.074 1 94.56 48 LEU B C 1
ATOM 2816 O O . LEU B 1 48 ? 2.766 -15.188 -7.305 1 94.56 48 LEU B O 1
ATOM 2820 N N . GLU B 1 49 ? 3.033 -16.125 -5.289 1 93.06 49 GLU B N 1
ATOM 2821 C CA . GLU B 1 49 ? 3.758 -17.266 -5.832 1 93.06 49 GLU B CA 1
ATOM 2822 C C . GLU B 1 49 ? 2.799 -18.359 -6.277 1 93.06 49 GLU B C 1
ATOM 2824 O O . GLU B 1 49 ? 1.762 -18.578 -5.648 1 93.06 49 GLU B O 1
ATOM 2829 N N . GLY B 1 50 ? 3.146 -19 -7.359 1 94.25 50 GLY B N 1
ATOM 2830 C CA . GLY B 1 50 ? 2.451 -20.172 -7.867 1 94.25 50 GLY B CA 1
ATOM 2831 C C . GLY B 1 50 ? 3.391 -21.25 -8.375 1 94.25 50 GLY B C 1
ATOM 2832 O O . GLY B 1 50 ? 4.609 -21.062 -8.391 1 94.25 50 GLY B O 1
ATOM 2833 N N . THR B 1 51 ? 2.848 -22.359 -8.617 1 94.88 51 THR B N 1
ATOM 2834 C CA . THR B 1 51 ? 3.605 -23.531 -9.07 1 94.88 51 THR B CA 1
ATOM 2835 C C . THR B 1 51 ? 3.215 -23.906 -10.5 1 94.88 51 THR B C 1
ATOM 2837 O O . THR B 1 51 ? 2.029 -23.938 -10.836 1 94.88 51 THR B O 1
ATOM 2840 N N . ALA B 1 52 ? 4.238 -24.125 -11.328 1 95 52 ALA B N 1
ATOM 2841 C CA . ALA B 1 52 ? 3.963 -24.469 -12.727 1 95 52 ALA B CA 1
ATOM 2842 C C . ALA B 1 52 ? 5.047 -25.391 -13.289 1 95 52 ALA B C 1
ATOM 2844 O O . ALA B 1 52 ? 6.117 -25.531 -12.695 1 95 52 ALA B O 1
ATOM 2845 N N . ILE B 1 53 ? 4.746 -26.031 -14.391 1 95.12 53 ILE B N 1
ATOM 2846 C CA . ILE B 1 53 ? 5.707 -26.844 -15.125 1 95.12 53 ILE B CA 1
ATOM 2847 C C . ILE B 1 53 ? 6.613 -25.938 -15.953 1 95.12 53 ILE B C 1
ATOM 2849 O O . ILE B 1 53 ? 6.133 -25.047 -16.672 1 95.12 53 ILE B O 1
ATOM 2853 N N . VAL B 1 54 ? 7.934 -26.188 -15.852 1 94 54 VAL B N 1
ATOM 2854 C CA . VAL B 1 54 ? 8.859 -25.312 -16.547 1 94 54 VAL B CA 1
ATOM 2855 C C . VAL B 1 54 ? 9.555 -26.062 -17.672 1 94 54 VAL B C 1
ATOM 2857 O O . VAL B 1 54 ? 10.047 -25.453 -18.625 1 94 54 VAL B O 1
ATOM 2860 N N . ALA B 1 55 ? 9.625 -27.344 -17.516 1 93.62 55 ALA B N 1
ATOM 2861 C CA . ALA B 1 55 ? 10.32 -28.172 -18.5 1 93.62 55 ALA B CA 1
ATOM 2862 C C . ALA B 1 55 ? 9.742 -29.594 -18.531 1 93.62 55 ALA B C 1
ATOM 2864 O O . ALA B 1 55 ? 9.242 -30.094 -17.516 1 93.62 55 ALA B O 1
ATOM 2865 N N . VAL B 1 56 ? 9.82 -30.188 -19.719 1 94.69 56 VAL B N 1
ATOM 2866 C CA . VAL B 1 56 ? 9.242 -31.516 -19.906 1 94.69 56 VAL B CA 1
ATOM 2867 C C . VAL B 1 56 ? 10.195 -32.375 -20.734 1 94.69 56 VAL B C 1
ATOM 2869 O O . VAL B 1 56 ? 10.812 -31.906 -21.688 1 94.69 56 VAL B O 1
ATOM 2872 N N . ARG B 1 57 ? 10.32 -33.594 -20.312 1 94.25 57 ARG B N 1
ATOM 2873 C CA . ARG B 1 57 ? 11.055 -34.594 -21.078 1 94.25 57 ARG B CA 1
ATOM 2874 C C . ARG B 1 57 ? 10.164 -35.781 -21.453 1 94.25 57 ARG B C 1
ATOM 2876 O O . ARG B 1 57 ? 9.594 -36.438 -20.578 1 94.25 57 ARG B O 1
ATOM 2883 N N . ILE B 1 58 ? 10.016 -35.969 -22.719 1 93.25 58 ILE B N 1
ATOM 2884 C CA . ILE B 1 58 ? 9.219 -37.094 -23.234 1 93.25 58 ILE B CA 1
ATOM 2885 C C . ILE B 1 58 ? 10.133 -38.125 -23.875 1 93.25 58 ILE B C 1
ATOM 2887 O O . ILE B 1 58 ? 11 -37.781 -24.672 1 93.25 58 ILE B O 1
ATOM 2891 N N . ALA B 1 59 ? 9.867 -39.375 -23.531 1 91.31 59 ALA B N 1
ATOM 2892 C CA . ALA B 1 59 ? 10.695 -40.438 -24.078 1 91.31 59 ALA B CA 1
ATOM 2893 C C . ALA B 1 59 ? 10.617 -40.469 -25.609 1 91.31 59 ALA B C 1
ATOM 2895 O O . ALA B 1 59 ? 9.531 -40.5 -26.172 1 91.31 59 ALA B O 1
ATOM 2896 N N . GLY B 1 60 ? 11.734 -40.375 -26.219 1 87 60 GLY B N 1
ATOM 2897 C CA . GLY B 1 60 ? 11.812 -40.531 -27.656 1 87 60 GLY B CA 1
ATOM 2898 C C . GLY B 1 60 ? 11.609 -39.219 -28.391 1 87 60 GLY B C 1
ATOM 2899 O O . GLY B 1 60 ? 11.555 -39.188 -29.625 1 87 60 GLY B O 1
ATOM 2900 N N . VAL B 1 61 ? 11.367 -38.156 -27.719 1 89.31 61 VAL B N 1
ATOM 2901 C CA . VAL B 1 61 ? 11.094 -36.875 -28.344 1 89.31 61 VAL B CA 1
ATOM 2902 C C . VAL B 1 61 ? 12.25 -35.906 -28.078 1 89.31 61 VAL B C 1
ATOM 2904 O O . VAL B 1 61 ? 12.688 -35.781 -26.938 1 89.31 61 VAL B O 1
ATOM 2907 N N . ASN B 1 62 ? 12.695 -35.219 -29.172 1 83.38 62 ASN B N 1
ATOM 2908 C CA . ASN B 1 62 ? 13.836 -34.312 -29 1 83.38 62 ASN B CA 1
ATOM 2909 C C . ASN B 1 62 ? 13.453 -32.875 -29.312 1 83.38 62 ASN B C 1
ATOM 2911 O O . ASN B 1 62 ? 14.211 -31.938 -29 1 83.38 62 ASN B O 1
ATOM 2915 N N . HIS B 1 63 ? 12.328 -32.781 -29.969 1 85.06 63 HIS B N 1
ATOM 2916 C CA . HIS B 1 63 ? 11.914 -31.438 -30.297 1 85.06 63 HIS B CA 1
ATOM 2917 C C . HIS B 1 63 ? 10.398 -31.281 -30.203 1 85.06 63 HIS B C 1
ATOM 2919 O O . HIS B 1 63 ? 9.672 -32.281 -30.234 1 85.06 63 HIS B O 1
ATOM 2925 N N . GLU B 1 64 ? 9.938 -30.109 -30.109 1 85.94 64 GLU B N 1
ATOM 2926 C CA . GLU B 1 64 ? 8.547 -29.812 -29.797 1 85.94 64 GLU B CA 1
ATOM 2927 C C . GLU B 1 64 ? 7.645 -30.062 -31.016 1 85.94 64 GLU B C 1
ATOM 2929 O O . GLU B 1 64 ? 6.426 -30.141 -30.875 1 85.94 64 GLU B O 1
ATOM 2934 N N . PHE B 1 65 ? 8.172 -30.266 -32.219 1 86.38 65 PHE B N 1
ATOM 2935 C CA . PHE B 1 65 ? 7.363 -30.422 -33.438 1 86.38 65 PHE B CA 1
ATOM 2936 C C . PHE B 1 65 ? 7.25 -31.891 -33.812 1 86.38 65 PHE B C 1
ATOM 2938 O O . PHE B 1 65 ? 6.781 -32.219 -34.906 1 86.38 65 PHE B O 1
ATOM 2945 N N . SER B 1 66 ? 7.531 -32.688 -32.906 1 89.81 66 SER B N 1
ATOM 2946 C CA . SER B 1 66 ? 7.508 -34.125 -33.219 1 89.81 66 SER B CA 1
ATOM 2947 C C . SER B 1 66 ? 6.16 -34.75 -32.844 1 89.81 66 SER B C 1
ATOM 2949 O O . SER B 1 66 ? 5.316 -34.094 -32.219 1 89.81 66 SER B O 1
ATOM 2951 N N . THR B 1 67 ? 5.934 -35.844 -33.375 1 91.94 67 THR B N 1
ATOM 2952 C CA . THR B 1 67 ? 4.785 -36.656 -33 1 91.94 67 THR B CA 1
ATOM 2953 C C . THR B 1 67 ? 5.227 -37.906 -32.25 1 91.94 67 THR B C 1
ATOM 2955 O O . THR B 1 67 ? 6.391 -38.312 -32.312 1 91.94 67 THR B O 1
ATOM 2958 N N . ILE B 1 68 ? 4.367 -38.406 -31.516 1 92.25 68 ILE B N 1
ATOM 2959 C CA . ILE B 1 68 ? 4.637 -39.625 -30.766 1 92.25 68 ILE B CA 1
ATOM 2960 C C . ILE B 1 68 ? 3.781 -40.75 -31.312 1 92.25 68 ILE B C 1
ATOM 2962 O O . ILE B 1 68 ? 2.551 -40.688 -31.281 1 92.25 68 ILE B O 1
ATOM 2966 N N . PRO B 1 69 ? 4.492 -41.75 -31.703 1 90.94 69 PRO B N 1
ATOM 2967 C CA . PRO B 1 69 ? 3.713 -42.875 -32.25 1 90.94 69 PRO B CA 1
ATOM 2968 C C . PRO B 1 69 ? 2.725 -43.438 -31.219 1 90.94 69 PRO B C 1
ATOM 2970 O O . PRO B 1 69 ? 3.096 -43.688 -30.078 1 90.94 69 PRO B O 1
ATOM 2973 N N . GLY B 1 70 ? 1.418 -43.625 -31.609 1 92.94 70 GLY B N 1
ATOM 2974 C CA . GLY B 1 70 ? 0.402 -44.219 -30.75 1 92.94 70 GLY B CA 1
ATOM 2975 C C . GLY B 1 70 ? -0.326 -43.219 -29.891 1 92.94 70 GLY B C 1
ATOM 2976 O O . GLY B 1 70 ? -1.24 -43.562 -29.141 1 92.94 70 GLY B O 1
ATOM 2977 N N . VAL B 1 71 ? 0.16 -42.031 -29.938 1 95.25 71 VAL B N 1
ATOM 2978 C CA . VAL B 1 71 ? -0.477 -40.969 -29.156 1 95.25 71 VAL B CA 1
ATOM 2979 C C . VAL B 1 71 ? -1.24 -40.031 -30.078 1 95.25 71 VAL B C 1
ATOM 2981 O O . VAL B 1 71 ? -0.726 -39.625 -31.125 1 95.25 71 VAL B O 1
ATOM 2984 N N . ARG B 1 72 ? -2.42 -39.688 -29.688 1 96.19 72 ARG B N 1
ATOM 2985 C CA . ARG B 1 72 ? -3.303 -38.875 -30.531 1 96.19 72 ARG B CA 1
ATOM 2986 C C . ARG B 1 72 ? -2.762 -37.469 -30.703 1 96.19 72 ARG B C 1
ATOM 2988 O O . ARG B 1 72 ? -2.734 -36.938 -31.812 1 96.19 72 ARG B O 1
ATOM 2995 N N . GLU B 1 73 ? -2.299 -36.812 -29.703 1 95.31 73 GLU B N 1
ATOM 2996 C CA . GLU B 1 73 ? -1.82 -35.438 -29.703 1 95.31 73 GLU B CA 1
ATOM 2997 C C . GLU B 1 73 ? -0.358 -35.375 -30.141 1 95.31 73 GLU B C 1
ATOM 2999 O O . GLU B 1 73 ? 0.436 -36.25 -29.812 1 95.31 73 GLU B O 1
ATOM 3004 N N . ASP B 1 74 ? -0.044 -34.312 -30.781 1 95.06 74 ASP B N 1
ATOM 3005 C CA . ASP B 1 74 ? 1.374 -34.062 -31.047 1 95.06 74 ASP B CA 1
ATOM 3006 C C . ASP B 1 74 ? 2.059 -33.438 -29.828 1 95.06 74 ASP B C 1
ATOM 3008 O O . ASP B 1 74 ? 1.414 -33.188 -28.812 1 95.06 74 ASP B O 1
ATOM 3012 N N . VAL B 1 75 ? 3.393 -33.281 -29.938 1 94.75 75 VAL B N 1
ATOM 3013 C CA . VAL B 1 75 ? 4.18 -32.844 -28.797 1 94.75 75 VAL B CA 1
ATOM 3014 C C . VAL B 1 75 ? 3.775 -31.422 -28.406 1 94.75 75 VAL B C 1
ATOM 3016 O O . VAL B 1 75 ? 3.658 -31.109 -27.219 1 94.75 75 VAL B O 1
ATOM 3019 N N . LEU B 1 76 ? 3.506 -30.562 -29.344 1 94.44 76 LEU B N 1
ATOM 3020 C CA . LEU B 1 76 ? 3.094 -29.188 -29.062 1 94.44 76 LEU B CA 1
ATOM 3021 C C . LEU B 1 76 ? 1.777 -29.156 -28.297 1 94.44 76 LEU B C 1
ATOM 3023 O O . LEU B 1 76 ? 1.623 -28.391 -27.344 1 94.44 76 LEU B O 1
ATOM 3027 N N . GLU B 1 77 ? 0.882 -29.953 -28.75 1 95.69 77 GLU B N 1
ATOM 3028 C CA . GLU B 1 77 ? -0.416 -30.031 -28.078 1 95.69 77 GLU B CA 1
ATOM 3029 C C . GLU B 1 77 ? -0.267 -30.516 -26.641 1 95.69 77 GLU B C 1
ATOM 3031 O O . GLU B 1 77 ? -0.935 -30 -25.734 1 95.69 77 GLU B O 1
ATOM 3036 N N . ILE B 1 78 ? 0.604 -31.469 -26.453 1 95.94 78 ILE B N 1
ATOM 3037 C CA . ILE B 1 78 ? 0.836 -32 -25.109 1 95.94 78 ILE B CA 1
ATOM 3038 C C . ILE B 1 78 ? 1.422 -30.906 -24.219 1 95.94 78 ILE B C 1
ATOM 3040 O O . ILE B 1 78 ? 0.998 -30.75 -23.078 1 95.94 78 ILE B O 1
ATOM 3044 N N . LEU B 1 79 ? 2.328 -30.156 -24.797 1 94.25 79 LEU B N 1
ATOM 3045 C CA . LEU B 1 79 ? 2.951 -29.078 -24.031 1 94.25 79 LEU B CA 1
ATOM 3046 C C . LEU B 1 79 ? 1.922 -28.031 -23.641 1 94.25 79 LEU B C 1
ATOM 3048 O O . LEU B 1 79 ? 1.958 -27.5 -22.516 1 94.25 79 LEU B O 1
ATOM 3052 N N . LEU B 1 80 ? 1.041 -27.734 -24.5 1 94.75 80 LEU B N 1
ATOM 3053 C CA . LEU B 1 80 ? -0.011 -26.766 -24.219 1 94.75 80 LEU B CA 1
ATOM 3054 C C . LEU B 1 80 ? -0.939 -27.266 -23.125 1 94.75 80 LEU B C 1
ATOM 3056 O O . LEU B 1 80 ? -1.35 -26.5 -22.25 1 94.75 80 LEU B O 1
ATOM 3060 N N . ASN B 1 81 ? -1.22 -28.562 -23.203 1 95.69 81 ASN B N 1
ATOM 3061 C CA . ASN B 1 81 ? -2.068 -29.141 -22.188 1 95.69 81 ASN B CA 1
ATOM 3062 C C . ASN B 1 81 ? -1.394 -29.125 -20.812 1 95.69 81 ASN B C 1
ATOM 3064 O O . ASN B 1 81 ? -2.047 -28.859 -19.797 1 95.69 81 ASN B O 1
ATOM 3068 N N . LEU B 1 82 ? -0.109 -29.328 -20.844 1 95.81 82 LEU B N 1
ATOM 3069 C CA . LEU B 1 82 ? 0.649 -29.328 -19.594 1 95.81 82 LEU B CA 1
ATOM 3070 C C . LEU B 1 82 ? 0.722 -27.938 -19 1 95.81 82 LEU B C 1
ATOM 3072 O O . LEU B 1 82 ? 0.744 -27.766 -17.781 1 95.81 82 LEU B O 1
ATOM 3076 N N . LYS B 1 83 ? 0.728 -26.953 -19.891 1 93.44 83 LYS B N 1
ATOM 3077 C CA . LYS B 1 83 ? 0.79 -25.562 -19.453 1 93.44 83 LYS B CA 1
ATOM 3078 C C . LYS B 1 83 ? -0.449 -25.172 -18.656 1 93.44 83 LYS B C 1
ATOM 3080 O O . LYS B 1 83 ? -0.386 -24.297 -17.797 1 93.44 83 LYS B O 1
ATOM 3085 N N . GLU B 1 84 ? -1.511 -25.859 -18.859 1 92.94 84 GLU B N 1
ATOM 3086 C CA . GLU B 1 84 ? -2.789 -25.5 -18.25 1 92.94 84 GLU B CA 1
ATOM 3087 C C . GLU B 1 84 ? -2.971 -26.219 -16.906 1 92.94 84 GLU B C 1
ATOM 3089 O O . GLU B 1 84 ? -3.916 -25.938 -16.172 1 92.94 84 GLU B O 1
ATOM 3094 N N . VAL B 1 85 ? -2.08 -27.141 -16.594 1 95.44 85 VAL B N 1
ATOM 3095 C CA . VAL B 1 85 ? -2.223 -27.891 -15.352 1 95.44 85 VAL B CA 1
ATOM 3096 C C . VAL B 1 85 ? -1.894 -26.984 -14.164 1 95.44 85 VAL B C 1
ATOM 3098 O O . VAL B 1 85 ? -0.881 -26.281 -14.172 1 95.44 85 VAL B O 1
ATOM 3101 N N . VAL B 1 86 ? -2.752 -26.984 -13.172 1 95.25 86 VAL B N 1
ATOM 3102 C CA . VAL B 1 86 ? -2.58 -26.141 -11.992 1 95.25 86 VAL B CA 1
ATOM 3103 C C . VAL B 1 86 ? -2.184 -27.016 -10.797 1 95.25 86 VAL B C 1
ATOM 3105 O O . VAL B 1 86 ? -2.793 -28.047 -10.555 1 95.25 86 VAL B O 1
ATOM 3108 N N . PHE B 1 87 ? -1.135 -26.531 -10.031 1 95.31 87 PHE B N 1
ATOM 3109 C CA . PHE B 1 87 ? -0.617 -27.281 -8.891 1 95.31 87 PHE B CA 1
ATOM 3110 C C . PHE B 1 87 ? -0.735 -26.453 -7.613 1 95.31 87 PHE B C 1
ATOM 3112 O O . PHE B 1 87 ? -0.739 -25.234 -7.656 1 95.31 87 PHE B O 1
ATOM 3119 N N . LYS B 1 88 ? -0.917 -27.172 -6.598 1 92.62 88 LYS B N 1
ATOM 3120 C CA . LYS B 1 88 ? -0.704 -26.625 -5.258 1 92.62 88 LYS B CA 1
ATOM 3121 C C . LYS B 1 88 ? 0.545 -27.234 -4.617 1 92.62 88 LYS B C 1
ATOM 3123 O O . LYS B 1 88 ? 0.692 -28.453 -4.555 1 92.62 88 LYS B O 1
ATOM 3128 N N . SER B 1 89 ? 1.457 -26.391 -4.32 1 91.56 89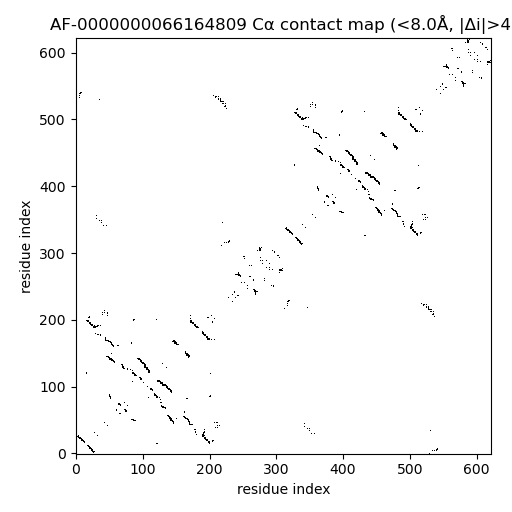 SER B N 1
ATOM 3129 C CA . SER B 1 89 ? 2.697 -26.891 -3.732 1 91.56 89 SER B CA 1
ATOM 3130 C C . SER B 1 89 ? 2.941 -26.281 -2.357 1 91.56 89 SER B C 1
ATOM 3132 O O . SER B 1 89 ? 2.686 -25.094 -2.146 1 91.56 89 SER B O 1
ATOM 3134 N N . TYR B 1 90 ? 3.496 -27.031 -1.478 1 86.44 90 TYR B N 1
ATOM 3135 C CA . TYR B 1 90 ? 3.809 -26.594 -0.121 1 86.44 90 TYR B CA 1
ATOM 3136 C C . TYR B 1 90 ? 5.316 -26.531 0.096 1 86.44 90 TYR B C 1
ATOM 3138 O O . TYR B 1 90 ? 5.777 -26.312 1.22 1 86.44 90 TYR B O 1
ATOM 3146 N N . ASN B 1 91 ? 5.969 -26.797 -1.025 1 84.69 91 ASN B N 1
ATOM 3147 C CA . ASN B 1 91 ? 7.43 -26.766 -1.01 1 84.69 91 ASN B CA 1
ATOM 3148 C C . ASN B 1 91 ? 7.977 -25.766 -2.014 1 84.69 91 ASN B C 1
ATOM 3150 O O . ASN B 1 91 ? 7.445 -25.625 -3.117 1 84.69 91 ASN B O 1
ATOM 3154 N N . LYS B 1 92 ? 9.023 -25.109 -1.587 1 86.75 92 LYS B N 1
ATOM 3155 C CA . LYS B 1 92 ? 9.602 -24.062 -2.43 1 86.75 92 LYS B CA 1
ATOM 3156 C C . LYS B 1 92 ? 10.602 -24.656 -3.42 1 86.75 92 LYS B C 1
ATOM 3158 O O . LYS B 1 92 ? 10.93 -24.016 -4.426 1 86.75 92 LYS B O 1
ATOM 3163 N N . GLU B 1 93 ? 11.008 -25.828 -3.211 1 89.88 93 GLU B N 1
ATOM 3164 C CA . GLU B 1 93 ? 12.039 -26.438 -4.059 1 89.88 93 GLU B CA 1
ATOM 3165 C C . GLU B 1 93 ? 11.438 -27 -5.34 1 89.88 93 GLU B C 1
ATOM 3167 O O . GLU B 1 93 ? 10.266 -27.406 -5.355 1 89.88 93 GLU B O 1
ATOM 3172 N N . SER B 1 94 ? 12.281 -26.969 -6.344 1 92.25 94 SER B N 1
ATOM 3173 C CA . SER B 1 94 ? 11.875 -27.562 -7.605 1 92.25 94 SER B CA 1
ATOM 3174 C C . SER B 1 94 ? 11.664 -29.078 -7.461 1 92.25 94 SER B C 1
ATOM 3176 O O . SER B 1 94 ? 12.391 -29.734 -6.715 1 92.25 94 SER B O 1
ATOM 3178 N N . GLN B 1 95 ? 10.742 -29.562 -8.133 1 92.75 95 GLN B N 1
ATOM 3179 C CA . GLN B 1 95 ? 10.414 -30.969 -8.062 1 92.75 95 GLN B CA 1
ATOM 3180 C C . GLN B 1 95 ? 10.219 -31.562 -9.461 1 92.75 95 GLN B C 1
ATOM 3182 O O . GLN B 1 95 ? 9.961 -30.828 -10.414 1 92.75 95 GLN B O 1
ATOM 3187 N N . ILE B 1 96 ? 10.414 -32.906 -9.477 1 94.44 96 ILE B N 1
ATOM 3188 C CA . ILE B 1 96 ? 10.227 -33.594 -10.742 1 94.44 96 ILE B CA 1
ATOM 3189 C C . ILE B 1 96 ? 9 -34.531 -10.648 1 94.44 96 ILE B C 1
ATOM 3191 O O . ILE B 1 96 ? 8.828 -35.219 -9.656 1 94.44 96 ILE B O 1
ATOM 3195 N N . GLY B 1 97 ? 8.148 -34.406 -11.586 1 95.81 97 GLY B N 1
ATOM 3196 C CA . GLY B 1 97 ? 7.027 -35.312 -11.75 1 95.81 97 GLY B CA 1
ATOM 3197 C C . GLY B 1 97 ? 7.227 -36.281 -12.891 1 95.81 97 GLY B C 1
ATOM 3198 O O . GLY B 1 97 ? 8.023 -36.031 -13.797 1 95.81 97 GLY B O 1
ATOM 3199 N N . ARG B 1 98 ? 6.48 -37.438 -12.742 1 96.62 98 ARG B N 1
ATOM 3200 C CA . ARG B 1 98 ? 6.621 -38.469 -13.758 1 96.62 98 ARG B CA 1
ATOM 3201 C C . ARG B 1 98 ? 5.27 -39.094 -14.102 1 96.62 98 ARG B C 1
ATOM 3203 O O . ARG B 1 98 ? 4.32 -38.969 -13.32 1 96.62 98 ARG B O 1
ATOM 3210 N N . ILE B 1 99 ? 5.195 -39.594 -15.289 1 96.44 99 ILE B N 1
ATOM 3211 C CA . ILE B 1 99 ? 4.035 -40.375 -15.688 1 96.44 99 ILE B CA 1
ATOM 3212 C C . ILE B 1 99 ? 4.477 -41.531 -16.594 1 96.44 99 ILE B C 1
ATOM 3214 O O . ILE B 1 99 ? 5.379 -41.375 -17.422 1 96.44 99 ILE B O 1
ATOM 3218 N N . ARG B 1 100 ? 4.059 -42.719 -16.266 1 95.94 100 ARG B N 1
ATOM 3219 C CA . ARG B 1 100 ? 4.262 -43.906 -17.078 1 95.94 100 ARG B CA 1
ATOM 3220 C C . ARG B 1 100 ? 2.969 -44.719 -17.219 1 95.94 100 ARG B C 1
ATOM 3222 O O . ARG B 1 100 ? 2.486 -45.312 -16.25 1 95.94 100 ARG B O 1
ATOM 3229 N N . VAL B 1 101 ? 2.428 -44.719 -18.469 1 95.06 101 VAL B N 1
ATOM 3230 C CA . VAL B 1 101 ? 1.135 -45.375 -18.672 1 95.06 101 VAL B CA 1
ATOM 3231 C C . VAL B 1 101 ? 1.186 -46.219 -19.922 1 95.06 101 VAL B C 1
ATOM 3233 O O . VAL B 1 101 ? 1.731 -45.812 -20.953 1 95.06 101 VAL B O 1
ATOM 3236 N N . GLN B 1 102 ? 0.671 -47.406 -19.812 1 94.62 102 GLN B N 1
ATOM 3237 C CA . GLN B 1 102 ? 0.522 -48.281 -20.969 1 94.62 102 GLN B CA 1
ATOM 3238 C C . GLN B 1 102 ? -0.843 -48.094 -21.625 1 94.62 102 GLN B C 1
ATOM 3240 O O . GLN B 1 102 ? -1.87 -48.094 -20.938 1 94.62 102 GLN B O 1
ATOM 3245 N N . GLY B 1 103 ? -0.885 -48 -22.953 1 91.56 103 GLY B N 1
ATOM 3246 C CA . GLY B 1 103 ? -2.129 -47.781 -23.688 1 91.56 103 GLY B CA 1
ATOM 3247 C C . GLY B 1 103 ? -2.855 -49.094 -23.984 1 91.56 103 GLY B C 1
ATOM 3248 O O . GLY B 1 103 ? -2.395 -50.156 -23.609 1 91.56 103 GLY B O 1
ATOM 3249 N N . PRO B 1 104 ? -3.963 -48.938 -24.5 1 94.88 104 PRO B N 1
ATOM 3250 C CA . PRO B 1 104 ? -4.75 -47.75 -24.797 1 94.88 104 PRO B CA 1
ATOM 3251 C C . PRO B 1 104 ? -5.34 -47.094 -23.547 1 94.88 104 PRO B C 1
ATOM 3253 O O . PRO B 1 104 ? -5.793 -47.781 -22.641 1 94.88 104 PRO B O 1
ATOM 3256 N N . ALA B 1 105 ? -5.176 -45.812 -23.375 1 96 105 ALA B N 1
ATOM 3257 C CA . ALA B 1 105 ? -5.656 -45.125 -22.172 1 96 105 ALA B CA 1
ATOM 3258 C C . ALA B 1 105 ? -5.711 -43.625 -22.375 1 96 105 ALA B C 1
ATOM 3260 O O . ALA B 1 105 ? -4.973 -43.062 -23.203 1 96 105 ALA B O 1
ATOM 3261 N N . ILE B 1 106 ? -6.645 -43 -21.688 1 96.62 106 ILE B N 1
ATOM 3262 C CA . ILE B 1 106 ? -6.68 -41.531 -21.625 1 96.62 106 ILE B CA 1
ATOM 3263 C C . ILE B 1 106 ? -5.797 -41.062 -20.469 1 96.62 106 ILE B C 1
ATOM 3265 O O . ILE B 1 106 ? -5.969 -41.469 -19.328 1 96.62 106 ILE B O 1
ATOM 3269 N N . VAL B 1 107 ? -4.836 -40.281 -20.812 1 96.5 107 VAL B N 1
ATOM 3270 C CA . VAL B 1 107 ? -3.908 -39.75 -19.812 1 96.5 107 VAL B CA 1
ATOM 3271 C C . VAL B 1 107 ? -4.438 -38.438 -19.25 1 96.5 107 VAL B C 1
ATOM 3273 O O . VAL B 1 107 ? -4.684 -37.5 -20 1 96.5 107 VAL B O 1
ATOM 3276 N N . THR B 1 108 ? -4.633 -38.406 -17.922 1 97.06 108 THR B N 1
ATOM 3277 C CA . THR B 1 108 ? -5.074 -37.188 -17.234 1 97.06 108 THR B CA 1
ATOM 3278 C C . THR B 1 108 ? -4.047 -36.75 -16.188 1 97.06 108 THR B C 1
ATOM 3280 O O . THR B 1 108 ? -3.123 -37.5 -15.867 1 97.06 108 THR B O 1
ATOM 3283 N N . ALA B 1 109 ? -4.25 -35.562 -15.719 1 96.69 109 ALA B N 1
ATOM 3284 C CA . ALA B 1 109 ? -3.303 -35 -14.758 1 96.69 109 ALA B CA 1
ATOM 3285 C C . ALA B 1 109 ? -3.312 -35.812 -13.461 1 96.69 109 ALA B C 1
ATOM 3287 O O . ALA B 1 109 ? -2.352 -35.781 -12.688 1 96.69 109 ALA B O 1
ATOM 3288 N N . GLY B 1 110 ? -4.375 -36.469 -13.219 1 95.5 110 GLY B N 1
ATOM 3289 C CA . GLY B 1 110 ? -4.48 -37.312 -12.023 1 95.5 110 GLY B CA 1
ATOM 3290 C C . GLY B 1 110 ? -3.521 -38.469 -12.023 1 95.5 110 GLY B C 1
ATOM 3291 O O . GLY B 1 110 ? -3.271 -39.094 -10.977 1 95.5 110 GLY B O 1
ATOM 3292 N N . LEU B 1 111 ? -3.006 -38.844 -13.156 1 95.75 111 LEU B N 1
ATOM 3293 C CA . LEU B 1 111 ? -2.131 -40 -13.297 1 95.75 111 LEU B CA 1
ATOM 3294 C C . LEU B 1 111 ? -0.678 -39.625 -13.023 1 95.75 111 LEU B C 1
ATOM 3296 O O . LEU B 1 111 ? 0.204 -40.469 -13.023 1 95.75 111 LEU B O 1
ATOM 3300 N N . PHE B 1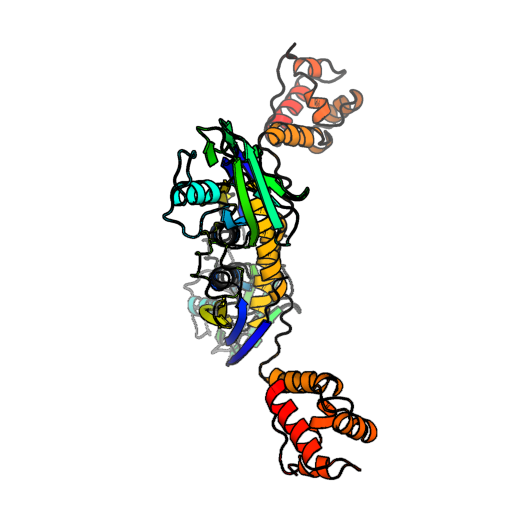 112 ? -0.441 -38.375 -12.711 1 96.75 112 PHE B N 1
ATOM 3301 C CA . PHE B 1 112 ? 0.919 -37.906 -12.445 1 96.75 112 PHE B CA 1
ATOM 3302 C C . PHE B 1 112 ? 1.451 -38.5 -11.156 1 96.75 112 PHE B C 1
ATOM 3304 O O . PHE B 1 112 ? 0.726 -38.594 -10.164 1 96.75 112 PHE B O 1
ATOM 3311 N N . GLU B 1 113 ? 2.637 -38.969 -11.211 1 96.56 113 GLU B N 1
ATOM 3312 C CA . GLU B 1 113 ? 3.359 -39.312 -9.992 1 96.56 113 GLU B CA 1
ATOM 3313 C C . GLU B 1 113 ? 4.105 -38.125 -9.414 1 96.56 113 GLU B C 1
ATOM 3315 O O . GLU B 1 113 ? 5.129 -37.688 -9.961 1 96.56 113 GLU B O 1
ATOM 3320 N N . LEU B 1 114 ? 3.617 -37.656 -8.344 1 94.81 114 LEU B N 1
ATOM 3321 C CA . LEU B 1 114 ? 4.16 -36.438 -7.738 1 94.81 114 LEU B CA 1
ATOM 3322 C C . LEU B 1 114 ? 4.586 -36.688 -6.297 1 94.81 114 LEU B C 1
ATOM 3324 O O . LEU B 1 114 ? 4.195 -37.688 -5.699 1 94.81 114 LEU B O 1
ATOM 3328 N N . SER B 1 115 ? 5.414 -35.781 -5.824 1 91.19 115 SER B N 1
ATOM 3329 C CA . SER B 1 115 ? 5.781 -35.812 -4.41 1 91.19 115 SER B CA 1
ATOM 3330 C C . SER B 1 115 ? 4.59 -35.469 -3.521 1 91.19 115 SER B C 1
ATOM 3332 O O . SER B 1 115 ? 3.6 -34.906 -3.994 1 91.19 115 SER B O 1
ATOM 3334 N N . SER B 1 116 ? 4.672 -35.75 -2.27 1 89.88 116 SER B N 1
ATOM 3335 C CA . SER B 1 116 ? 3.574 -35.531 -1.329 1 89.88 116 SER B CA 1
ATOM 3336 C C . SER B 1 116 ? 3.293 -34.062 -1.107 1 89.88 116 SER B C 1
ATOM 3338 O O . SER B 1 116 ? 2.209 -33.688 -0.647 1 89.88 116 SER B O 1
ATOM 3340 N N . ASP B 1 117 ? 4.207 -33.25 -1.541 1 91.56 117 ASP B N 1
ATOM 3341 C CA . ASP B 1 117 ? 4.066 -31.828 -1.266 1 91.56 117 ASP B CA 1
ATOM 3342 C C . ASP B 1 117 ? 3.365 -31.109 -2.42 1 91.56 117 ASP B C 1
ATOM 3344 O O . ASP B 1 117 ? 3.178 -29.891 -2.379 1 91.56 117 ASP B O 1
ATOM 3348 N N . ILE B 1 118 ? 3.049 -31.906 -3.422 1 93.62 118 ILE B N 1
ATOM 3349 C CA . ILE B 1 118 ? 2.428 -31.297 -4.594 1 93.62 118 ILE B CA 1
ATOM 3350 C C . ILE B 1 118 ? 1.09 -31.969 -4.879 1 93.62 118 ILE B C 1
ATOM 3352 O O . ILE B 1 118 ? 0.979 -33.188 -4.789 1 93.62 118 ILE B O 1
ATOM 3356 N N . GLU B 1 119 ? 0.148 -31.125 -5.145 1 93.31 119 GLU B N 1
ATOM 3357 C CA . GLU B 1 119 ? -1.179 -31.625 -5.5 1 93.31 119 GLU B CA 1
ATOM 3358 C C . GLU B 1 119 ? -1.684 -30.969 -6.785 1 93.31 119 GLU B C 1
ATOM 3360 O O . GLU B 1 119 ? -1.453 -29.781 -7.023 1 93.31 119 GLU B O 1
ATOM 3365 N N . VAL B 1 120 ? -2.334 -31.844 -7.602 1 95.31 120 VAL B N 1
ATOM 3366 C CA . VAL B 1 120 ? -2.963 -31.312 -8.812 1 95.31 120 VAL B CA 1
ATOM 3367 C C . VAL B 1 120 ? -4.359 -30.797 -8.484 1 95.31 120 VAL B C 1
ATOM 3369 O O . VAL B 1 120 ? -5.152 -31.484 -7.84 1 95.31 120 VAL B O 1
ATOM 3372 N N . VAL B 1 121 ? -4.703 -29.672 -8.867 1 94.94 121 VAL B N 1
ATOM 3373 C CA . VAL B 1 121 ? -5.973 -29.031 -8.547 1 94.94 121 VAL B CA 1
ATOM 3374 C C . VAL B 1 121 ? -7.109 -29.719 -9.289 1 94.94 121 VAL B C 1
ATOM 3376 O O . VAL B 1 121 ? -8.188 -29.953 -8.727 1 94.94 121 VAL B O 1
ATOM 3379 N N . ASP B 1 122 ? -6.891 -30.094 -10.57 1 95.06 122 ASP B N 1
ATOM 3380 C CA . ASP B 1 122 ? -7.883 -30.781 -11.391 1 95.06 122 ASP B CA 1
ATOM 3381 C C . ASP B 1 122 ? -7.32 -32.094 -11.93 1 95.06 122 ASP B C 1
ATOM 3383 O O . ASP B 1 122 ? -6.73 -32.125 -13.016 1 95.06 122 ASP B O 1
ATOM 3387 N N . PRO B 1 123 ? -7.578 -33.156 -11.258 1 94.81 123 PRO B N 1
ATOM 3388 C CA . PRO B 1 123 ? -7.051 -34.469 -11.688 1 94.81 123 PRO B CA 1
ATOM 3389 C C . PRO B 1 123 ? -7.656 -34.938 -13.008 1 94.81 123 PRO B C 1
ATOM 3391 O O . PRO B 1 123 ? -7.105 -35.844 -13.656 1 94.81 123 PRO B O 1
ATOM 3394 N N . ARG B 1 124 ? -8.734 -34.375 -13.43 1 94.31 124 ARG B N 1
ATOM 3395 C CA . ARG B 1 124 ? -9.43 -34.812 -14.625 1 94.31 124 ARG B CA 1
ATOM 3396 C C . ARG B 1 124 ? -8.922 -34.094 -15.867 1 94.31 124 ARG B C 1
ATOM 3398 O O . ARG B 1 124 ? -9.336 -34.406 -16.984 1 94.31 124 ARG B O 1
ATOM 3405 N N . GLN B 1 125 ? -8.078 -33.219 -15.633 1 94.81 125 GLN B N 1
ATOM 3406 C CA . GLN B 1 125 ? -7.578 -32.438 -16.766 1 94.81 125 GLN B CA 1
ATOM 3407 C C . GLN B 1 125 ? -6.957 -33.344 -17.812 1 94.81 125 GLN B C 1
ATOM 3409 O O . GLN B 1 125 ? -6.086 -34.156 -17.5 1 94.81 125 GLN B O 1
ATOM 3414 N N . TYR B 1 126 ? -7.293 -33.188 -19.078 1 96.31 126 TYR B N 1
ATOM 3415 C CA . TYR B 1 126 ? -6.859 -34 -20.203 1 96.31 126 TYR B CA 1
ATOM 3416 C C . TYR B 1 126 ? -5.438 -33.625 -20.625 1 96.31 126 TYR B C 1
ATOM 3418 O O . TYR B 1 126 ? -5.094 -32.438 -20.734 1 96.31 126 TYR B O 1
ATOM 3426 N N . ILE B 1 127 ? -4.621 -34.688 -20.859 1 97 127 ILE B N 1
ATOM 3427 C CA . ILE B 1 127 ? -3.254 -34.469 -21.312 1 97 127 ILE B CA 1
ATOM 3428 C C . ILE B 1 127 ? -3.072 -35.031 -22.703 1 97 127 ILE B C 1
ATOM 3430 O O . ILE B 1 127 ? -2.693 -34.344 -23.641 1 97 127 ILE B O 1
ATOM 3434 N N . ALA B 1 128 ? -3.393 -36.344 -22.844 1 96.94 128 ALA B N 1
ATOM 3435 C CA . ALA B 1 128 ? -3.211 -37.031 -24.109 1 96.94 128 ALA B CA 1
ATOM 3436 C C . ALA B 1 128 ? -3.973 -38.375 -24.125 1 96.94 128 ALA B C 1
ATOM 3438 O O . ALA B 1 128 ? -4.477 -38.812 -23.094 1 96.94 128 ALA B O 1
ATOM 3439 N N . THR B 1 129 ? -4.156 -38.875 -25.297 1 97.19 129 THR B N 1
ATOM 3440 C CA . THR B 1 129 ? -4.773 -40.188 -25.469 1 97.19 129 THR B CA 1
ATOM 3441 C C . THR B 1 129 ? -3.82 -41.156 -26.172 1 97.19 129 THR B C 1
ATOM 3443 O O . THR B 1 129 ? -3.314 -40.844 -27.25 1 97.19 129 THR B O 1
ATOM 3446 N N . ILE B 1 130 ? -3.586 -42.281 -25.516 1 96.25 130 ILE B N 1
ATOM 3447 C CA . ILE B 1 130 ? -2.797 -43.344 -26.109 1 96.25 130 ILE B CA 1
ATOM 3448 C C . ILE B 1 130 ? -3.721 -44.312 -26.828 1 96.25 130 ILE B C 1
ATOM 3450 O O . ILE B 1 130 ? -4.57 -44.969 -26.203 1 96.25 130 ILE B O 1
ATOM 3454 N N . CYS B 1 131 ? -3.498 -44.5 -28.094 1 94.25 131 CYS B N 1
ATOM 3455 C CA . CYS B 1 131 ? -4.434 -45.25 -28.922 1 94.25 131 CYS B CA 1
ATOM 3456 C C . CYS B 1 131 ? -4.004 -46.719 -29.031 1 94.25 131 CYS B C 1
ATOM 3458 O O . CYS B 1 131 ? -4.828 -47.562 -29.312 1 94.25 131 CYS B O 1
ATOM 3460 N N . ASN B 1 132 ? -2.762 -47.031 -28.875 1 92.56 132 ASN B N 1
ATOM 3461 C CA . ASN B 1 132 ? -2.273 -48.375 -29.016 1 92.56 132 ASN B CA 1
ATOM 3462 C C . ASN B 1 132 ? -1.596 -48.875 -27.734 1 92.56 132 ASN B C 1
ATOM 3464 O O . ASN B 1 132 ? -1.747 -48.25 -26.672 1 92.56 132 ASN B O 1
ATOM 3468 N N . ASN B 1 133 ? -0.929 -50.031 -27.859 1 91.94 133 ASN B N 1
ATOM 3469 C CA . ASN B 1 133 ? -0.342 -50.656 -26.672 1 91.94 133 ASN B CA 1
ATOM 3470 C C . ASN B 1 133 ? 1.049 -50.094 -26.391 1 91.94 133 ASN B C 1
ATOM 3472 O O . ASN B 1 133 ? 1.864 -50.75 -25.734 1 91.94 133 ASN B O 1
ATOM 3476 N N . THR B 1 134 ? 1.23 -48.906 -26.766 1 91.06 134 THR B N 1
ATOM 3477 C CA . THR B 1 134 ? 2.529 -48.281 -26.547 1 91.06 134 THR B CA 1
ATOM 3478 C C . THR B 1 134 ? 2.621 -47.719 -25.125 1 91.06 134 THR B C 1
ATOM 3480 O O . THR B 1 134 ? 1.6 -47.406 -24.5 1 91.06 134 THR B O 1
ATOM 3483 N N . ILE B 1 135 ? 3.873 -47.625 -24.688 1 93.12 135 ILE B N 1
ATOM 3484 C CA . ILE B 1 135 ? 4.129 -47.062 -23.359 1 93.12 135 ILE B CA 1
ATOM 3485 C C . ILE B 1 135 ? 4.469 -45.562 -23.5 1 93.12 135 ILE B C 1
ATOM 3487 O O . ILE B 1 135 ? 5.379 -45.219 -24.25 1 93.12 135 ILE B O 1
ATOM 3491 N N . PHE B 1 136 ? 3.656 -44.812 -22.812 1 94.38 136 PHE B N 1
ATOM 3492 C CA . PHE B 1 136 ? 3.873 -43.375 -22.766 1 94.38 136 PHE B CA 1
ATOM 3493 C C . PHE B 1 136 ? 4.59 -42.969 -21.484 1 94.38 136 PHE B C 1
ATOM 3495 O O . PHE B 1 136 ? 4.07 -43.188 -20.391 1 94.38 136 PHE B O 1
ATOM 3502 N N . GLU B 1 137 ? 5.855 -42.375 -21.641 1 95.19 137 GLU B N 1
ATOM 3503 C CA . GLU B 1 137 ? 6.664 -41.969 -20.484 1 95.19 137 GLU B CA 1
ATOM 3504 C C . GLU B 1 137 ? 7.109 -40.5 -20.625 1 95.19 137 GLU B C 1
ATOM 3506 O O . GLU B 1 137 ? 7.664 -40.125 -21.641 1 95.19 137 GLU B O 1
ATOM 3511 N N . MET B 1 138 ? 6.879 -39.781 -19.531 1 95.62 138 MET B N 1
ATOM 3512 C CA . MET B 1 138 ? 7.223 -38.375 -19.547 1 95.62 138 MET B CA 1
ATOM 3513 C C . MET B 1 138 ? 7.637 -37.906 -18.156 1 95.62 138 MET B C 1
ATOM 3515 O O . MET B 1 138 ? 7.137 -38.406 -17.141 1 95.62 138 MET B O 1
ATOM 3519 N N . GLU B 1 139 ? 8.656 -37 -18.156 1 96.12 139 GLU B N 1
ATOM 3520 C CA . GLU B 1 139 ? 9.086 -36.312 -16.938 1 96.12 139 GLU B CA 1
ATOM 3521 C C . GLU B 1 139 ? 8.961 -34.812 -17.078 1 96.12 139 GLU B C 1
ATOM 3523 O O . GLU B 1 139 ? 9.188 -34.25 -18.156 1 96.12 139 GLU B O 1
ATOM 3528 N N . PHE B 1 140 ? 8.492 -34.25 -16.016 1 95.81 140 PHE B N 1
ATOM 3529 C CA . PHE B 1 140 ? 8.375 -32.781 -16.094 1 95.81 140 PHE B CA 1
ATOM 3530 C C . PHE B 1 140 ? 8.859 -32.156 -14.805 1 95.81 140 PHE B C 1
ATOM 3532 O O . PHE B 1 140 ? 8.703 -32.719 -13.719 1 95.81 140 PHE B O 1
ATOM 3539 N N . LYS B 1 141 ? 9.414 -30.969 -14.977 1 94.81 141 LYS B N 1
ATOM 3540 C CA . LYS B 1 141 ? 9.945 -30.203 -13.852 1 94.81 141 LYS B CA 1
ATOM 3541 C C . LYS B 1 141 ? 8.945 -29.156 -13.391 1 94.81 141 LYS B C 1
ATOM 3543 O O . LYS B 1 141 ? 8.391 -28.406 -14.203 1 94.81 141 LYS B O 1
ATOM 3548 N N . ILE B 1 142 ? 8.773 -29.156 -12.086 1 95 142 ILE B N 1
ATOM 3549 C CA . ILE B 1 142 ? 7.848 -28.203 -11.477 1 95 142 ILE B CA 1
ATOM 3550 C C . ILE B 1 142 ? 8.617 -27.219 -10.594 1 95 142 ILE B C 1
ATOM 3552 O O . ILE B 1 142 ? 9.477 -27.625 -9.805 1 95 142 ILE B O 1
ATOM 3556 N N . GLU B 1 143 ? 8.258 -25.938 -10.758 1 93.69 143 GLU B N 1
ATOM 3557 C CA . GLU B 1 143 ? 8.914 -24.906 -9.961 1 93.69 143 GLU B CA 1
ATOM 3558 C C . GLU B 1 143 ? 7.898 -23.922 -9.398 1 93.69 143 GLU B C 1
ATOM 3560 O O . GLU B 1 143 ? 6.785 -23.797 -9.906 1 93.69 143 GLU B O 1
ATOM 3565 N N . LYS B 1 144 ? 8.344 -23.297 -8.297 1 93.56 144 LYS B N 1
ATOM 3566 C CA . LYS B 1 144 ? 7.582 -22.203 -7.691 1 93.56 144 LYS B CA 1
ATOM 3567 C C . LYS B 1 144 ? 8.203 -20.844 -8.023 1 93.56 144 LYS B C 1
ATOM 3569 O O . LYS B 1 144 ? 9.422 -20.688 -7.934 1 93.56 144 LYS B O 1
ATOM 3574 N N . ASN B 1 145 ? 7.379 -19.953 -8.477 1 91.5 145 ASN B N 1
ATOM 3575 C CA . ASN B 1 145 ? 7.828 -18.609 -8.836 1 91.5 145 ASN B CA 1
ATOM 3576 C C . ASN B 1 145 ? 6.664 -17.641 -8.906 1 91.5 145 ASN B C 1
ATOM 3578 O O . ASN B 1 145 ? 5.539 -17.969 -8.523 1 91.5 145 ASN B O 1
ATOM 3582 N N . CYS B 1 146 ? 6.988 -16.406 -9.305 1 89.75 146 CYS B N 1
ATOM 3583 C CA . CYS B 1 146 ? 5.965 -15.383 -9.484 1 89.75 146 CYS B CA 1
ATOM 3584 C C . CYS B 1 146 ? 5.887 -14.945 -10.945 1 89.75 146 CYS B C 1
ATOM 3586 O O . CYS B 1 146 ? 6.859 -15.078 -11.688 1 89.75 146 CYS B O 1
ATOM 3588 N N . GLY B 1 147 ? 4.688 -14.594 -11.32 1 87.88 147 GLY B N 1
ATOM 3589 C CA . GLY B 1 147 ? 4.531 -13.992 -12.633 1 87.88 147 GLY B CA 1
ATOM 3590 C C . GLY B 1 147 ? 4.547 -15.008 -13.758 1 87.88 147 GLY B C 1
ATOM 3591 O O . GLY B 1 147 ? 4.051 -16.125 -13.602 1 87.88 147 GLY B O 1
ATOM 3592 N N . TYR B 1 148 ? 4.965 -14.461 -14.961 1 85.94 148 TYR B N 1
ATOM 3593 C CA . TYR B 1 148 ? 5.043 -15.258 -16.188 1 85.94 148 TYR B CA 1
ATOM 3594 C C . TYR B 1 148 ? 6.484 -15.398 -16.656 1 85.94 148 TYR B C 1
ATOM 3596 O O . TYR B 1 148 ? 7.266 -14.445 -16.578 1 85.94 148 TYR B O 1
ATOM 3604 N N . ARG B 1 149 ? 6.828 -16.609 -17.016 1 85.56 149 ARG B N 1
ATOM 3605 C CA . ARG B 1 149 ? 8.172 -16.859 -17.531 1 85.56 149 ARG B CA 1
ATOM 3606 C C . ARG B 1 149 ? 8.109 -17.531 -18.906 1 85.56 149 ARG B C 1
ATOM 3608 O O . ARG B 1 149 ? 7.52 -18.594 -19.062 1 85.56 149 ARG B O 1
ATOM 3615 N N . LEU B 1 150 ? 8.766 -16.812 -19.828 1 82.56 150 LEU B N 1
ATOM 3616 C CA . LEU B 1 150 ? 8.797 -17.359 -21.172 1 82.56 150 LEU B CA 1
ATOM 3617 C C . LEU B 1 150 ? 9.922 -18.375 -21.328 1 82.56 150 LEU B C 1
ATOM 3619 O O . LEU B 1 150 ? 11 -18.219 -20.75 1 82.56 150 LEU B O 1
ATOM 3623 N N . ALA B 1 151 ? 9.609 -19.328 -21.969 1 76.56 151 ALA B N 1
ATOM 3624 C CA . ALA B 1 151 ? 10.594 -20.375 -22.25 1 76.56 151 ALA B CA 1
ATOM 3625 C C . ALA B 1 151 ? 11.797 -19.797 -23 1 76.56 151 ALA B C 1
ATOM 3627 O O . ALA B 1 151 ? 11.633 -19.031 -23.953 1 76.56 151 ALA B O 1
ATOM 3628 N N . GLU B 1 152 ? 12.93 -19.391 -22.156 1 64.75 152 GLU B N 1
ATOM 3629 C CA . GLU B 1 152 ? 14.125 -18.953 -22.875 1 64.75 152 GLU B CA 1
ATOM 3630 C C . GLU B 1 152 ? 14.781 -20.125 -23.594 1 64.75 152 GLU B C 1
ATOM 3632 O O . GLU B 1 152 ? 14.672 -21.281 -23.156 1 64.75 152 GLU B O 1
ATOM 3637 N N . LYS B 1 153 ? 15.047 -19.812 -24.781 1 54.97 153 LYS B N 1
ATOM 3638 C CA . LYS B 1 153 ? 15.875 -20.812 -25.438 1 54.97 153 LYS B CA 1
ATOM 3639 C C . LYS B 1 153 ? 17.047 -21.219 -24.547 1 54.97 153 LYS B C 1
ATOM 3641 O O . LYS B 1 153 ? 17.875 -20.391 -24.172 1 54.97 153 LYS B O 1
ATOM 3646 N N . ALA B 1 154 ? 16.703 -21.688 -23.406 1 47.62 154 ALA B N 1
ATOM 3647 C CA . ALA B 1 154 ? 17.719 -22.172 -22.469 1 47.62 154 ALA B CA 1
ATOM 3648 C C . ALA B 1 154 ? 19.016 -22.516 -23.188 1 47.62 154 ALA B C 1
ATOM 3650 O O . ALA B 1 154 ? 19.047 -23.406 -24.047 1 47.62 154 ALA B O 1
ATOM 3651 N N . VAL B 1 155 ? 19.75 -21.484 -23.406 1 44.81 155 VAL B N 1
ATOM 3652 C CA . VAL B 1 155 ? 21.094 -21.938 -23.734 1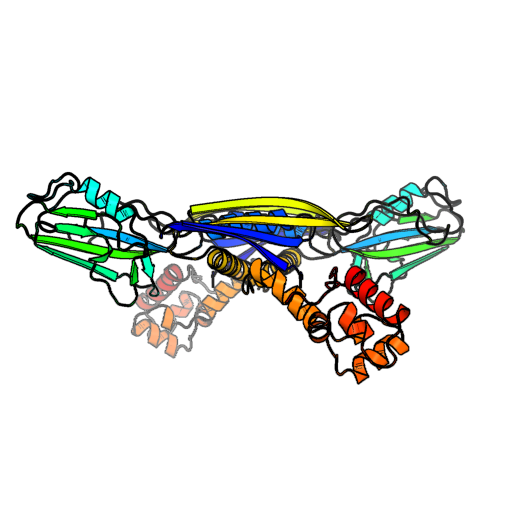 44.81 155 VAL B CA 1
ATOM 3653 C C . VAL B 1 155 ? 21.594 -22.906 -22.656 1 44.81 155 VAL B C 1
ATOM 3655 O O . VAL B 1 155 ? 22.75 -23.344 -22.688 1 44.81 155 VAL B O 1
ATOM 3658 N N . ASP B 1 156 ? 21.188 -22.547 -21.391 1 45.94 156 ASP B N 1
ATOM 3659 C CA . ASP B 1 156 ? 21.984 -23.234 -20.375 1 45.94 156 ASP B CA 1
ATOM 3660 C C . ASP B 1 156 ? 22.016 -24.75 -20.625 1 45.94 156 ASP B C 1
ATOM 3662 O O . ASP B 1 156 ? 21.172 -25.281 -21.359 1 45.94 156 ASP B O 1
ATOM 3666 N N . GLU B 1 157 ? 22.906 -25.391 -19.688 1 45.34 157 GLU B N 1
ATOM 3667 C CA . GLU B 1 157 ? 23.469 -26.719 -19.5 1 45.34 157 GLU B CA 1
ATOM 3668 C C . GLU B 1 157 ? 22.375 -27.766 -19.359 1 45.34 157 GLU B C 1
ATOM 3670 O O . GLU B 1 157 ? 22.656 -28.906 -18.969 1 45.34 157 GLU B O 1
ATOM 3675 N N . LEU B 1 158 ? 21.203 -27.359 -18.859 1 46.16 158 LEU B N 1
ATOM 3676 C CA . LEU B 1 158 ? 20.516 -28.625 -18.609 1 46.16 158 LEU B CA 1
ATOM 3677 C C . LEU B 1 158 ? 20.594 -29.547 -19.812 1 46.16 158 LEU B C 1
ATOM 3679 O O . LEU B 1 158 ? 20.812 -29.094 -20.938 1 46.16 158 LEU B O 1
ATOM 3683 N N . SER B 1 159 ? 20.312 -30.891 -19.547 1 52 159 SER B N 1
ATOM 3684 C CA . SER B 1 159 ? 20.422 -32.094 -20.375 1 52 159 SER B CA 1
ATOM 3685 C C . SER B 1 159 ? 19.609 -31.938 -21.656 1 52 159 SER B C 1
ATOM 3687 O O . SER B 1 159 ? 18.547 -31.328 -21.672 1 52 159 SER B O 1
ATOM 3689 N N . VAL B 1 160 ? 20.203 -31.891 -22.828 1 57.44 160 VAL B N 1
ATOM 3690 C CA . VAL B 1 160 ? 19.828 -32.031 -24.234 1 57.44 160 VAL B CA 1
ATOM 3691 C C . VAL B 1 160 ? 18.406 -32.594 -24.344 1 57.44 160 VAL B C 1
ATOM 3693 O O . VAL B 1 160 ? 17.656 -32.219 -25.25 1 57.44 160 VAL B O 1
ATOM 3696 N N . ASP B 1 161 ? 17.844 -33 -23.078 1 77.88 161 ASP B N 1
ATOM 3697 C CA . ASP B 1 161 ? 16.672 -33.844 -23.312 1 77.88 161 ASP B CA 1
ATOM 3698 C C . ASP B 1 161 ? 15.398 -33.156 -22.828 1 77.88 161 ASP B C 1
ATOM 3700 O O . ASP B 1 161 ? 14.297 -33.656 -23.047 1 77.88 161 ASP B O 1
ATOM 3704 N N . PHE B 1 162 ? 15.422 -31.828 -22.172 1 87.62 162 PHE B N 1
ATOM 3705 C CA . PHE B 1 162 ? 14.188 -31.234 -21.688 1 87.62 162 PHE B CA 1
ATOM 3706 C C . PHE B 1 162 ? 13.711 -30.125 -22.609 1 87.62 162 PHE B C 1
ATOM 3708 O O . PHE B 1 162 ? 14.508 -29.266 -23.016 1 87.62 162 PHE B O 1
ATOM 3715 N N . LEU B 1 163 ? 12.461 -30.234 -22.922 1 89.94 163 LEU B N 1
ATOM 3716 C CA . LEU B 1 163 ? 11.805 -29.156 -23.672 1 89.94 163 LEU B CA 1
ATOM 3717 C C . LEU B 1 163 ? 11.289 -28.078 -22.719 1 89.94 163 LEU B C 1
ATOM 3719 O O . LEU B 1 163 ? 10.57 -28.391 -21.766 1 89.94 163 LEU B O 1
ATOM 3723 N N . GLN B 1 164 ? 11.617 -26.844 -22.922 1 89.81 164 GLN B N 1
ATOM 3724 C CA . GLN B 1 164 ? 11.156 -25.766 -22.078 1 89.81 164 GLN B CA 1
ATOM 3725 C C . GLN B 1 164 ? 9.719 -25.375 -22.391 1 89.81 164 GLN B C 1
ATOM 3727 O O . GLN B 1 164 ? 9.305 -25.406 -23.547 1 89.81 164 GLN B O 1
ATOM 3732 N N . VAL B 1 165 ? 9.039 -25.078 -21.375 1 90.12 165 VAL B N 1
ATOM 3733 C CA . VAL B 1 165 ? 7.637 -24.688 -21.531 1 90.12 165 VAL B CA 1
ATOM 3734 C C . VAL B 1 165 ? 7.402 -23.328 -20.891 1 90.12 165 VAL B C 1
ATOM 3736 O O . VAL B 1 165 ? 7.973 -23.016 -19.844 1 90.12 165 VAL B O 1
ATOM 3739 N N . ASP B 1 166 ? 6.535 -22.469 -21.609 1 89.69 166 ASP B N 1
ATOM 3740 C CA . ASP B 1 166 ? 6.086 -21.25 -20.969 1 89.69 166 ASP B CA 1
ATOM 3741 C C . ASP B 1 166 ? 5.359 -21.547 -19.656 1 89.69 166 ASP B C 1
ATOM 3743 O O . ASP B 1 166 ? 4.531 -22.469 -19.594 1 89.69 166 ASP B O 1
ATOM 3747 N N . SER B 1 167 ? 5.797 -20.781 -18.656 1 90.75 167 SER B N 1
ATOM 3748 C CA . SER B 1 167 ? 5.25 -21.109 -17.344 1 90.75 167 SER B CA 1
ATOM 3749 C C . SER B 1 167 ? 4.449 -19.938 -16.781 1 90.75 167 SER B C 1
ATOM 3751 O O . SER B 1 167 ? 4.91 -18.797 -16.797 1 90.75 167 SER B O 1
ATOM 3753 N N . VAL B 1 168 ? 3.238 -20.234 -16.359 1 90.5 168 VAL B N 1
ATOM 3754 C CA . VAL B 1 168 ? 2.375 -19.266 -15.695 1 90.5 168 VAL B CA 1
ATOM 3755 C C . VAL B 1 168 ? 2.322 -19.578 -14.203 1 90.5 168 VAL B C 1
ATOM 3757 O O . VAL B 1 168 ? 1.648 -20.516 -13.773 1 90.5 168 VAL B O 1
ATOM 3760 N N . PHE B 1 169 ? 2.959 -18.703 -13.438 1 93.38 169 PHE B N 1
ATOM 3761 C CA . PHE B 1 169 ? 3.057 -18.938 -12 1 93.38 169 PHE B CA 1
ATOM 3762 C C . PHE B 1 169 ? 1.946 -18.219 -11.25 1 93.38 169 PHE B C 1
ATOM 3764 O O . PHE B 1 169 ? 1.7 -18.484 -10.078 1 93.38 169 PHE B O 1
ATOM 3771 N N . MET B 1 170 ? 1.201 -17.359 -11.922 1 92.94 170 MET B N 1
ATOM 3772 C CA . MET B 1 170 ? 0.203 -16.516 -11.273 1 92.94 170 MET B CA 1
ATOM 3773 C C . MET B 1 170 ? -1.012 -17.344 -10.852 1 92.94 170 MET B C 1
ATOM 3775 O O . MET B 1 170 ? -1.741 -17.859 -11.695 1 92.94 170 MET B O 1
ATOM 3779 N N . PRO B 1 171 ? -1.293 -17.344 -9.609 1 96.06 171 PRO B N 1
ATOM 3780 C CA . PRO B 1 171 ? -2.471 -18.109 -9.172 1 96.06 171 PRO B CA 1
ATOM 3781 C C . PRO B 1 171 ? -3.771 -17.328 -9.359 1 96.06 171 PRO B C 1
ATOM 3783 O O . PRO B 1 171 ? -4.855 -17.906 -9.336 1 96.06 171 PRO B O 1
ATOM 3786 N N . VAL B 1 172 ? -3.639 -15.992 -9.445 1 97.06 172 VAL B N 1
ATOM 3787 C CA . VAL B 1 172 ? -4.805 -15.141 -9.641 1 97.06 172 VAL B CA 1
ATOM 3788 C C . VAL B 1 172 ? -4.902 -14.719 -11.102 1 97.06 172 VAL B C 1
ATOM 3790 O O . VAL B 1 172 ? -3.93 -14.234 -11.68 1 97.06 172 VAL B O 1
ATOM 3793 N N . ASN B 1 173 ? -6.066 -14.906 -11.664 1 94.25 173 ASN B N 1
ATOM 3794 C CA . ASN B 1 173 ? -6.277 -14.633 -13.078 1 94.25 173 ASN B CA 1
ATOM 3795 C C . ASN B 1 173 ? -6.707 -13.18 -13.312 1 94.25 173 ASN B C 1
ATOM 3797 O O . ASN B 1 173 ? -6.305 -12.562 -14.297 1 94.25 173 ASN B O 1
ATOM 3801 N N . LYS B 1 174 ? -7.473 -12.766 -12.422 1 96.5 174 LYS B N 1
ATOM 3802 C CA . LYS B 1 174 ? -8.055 -11.445 -12.633 1 96.5 174 LYS B CA 1
ATOM 3803 C C . LYS B 1 174 ? -8.422 -10.789 -11.305 1 96.5 174 LYS B C 1
ATOM 3805 O O . LYS B 1 174 ? -8.883 -11.469 -10.383 1 96.5 174 LYS B O 1
ATOM 3810 N N . VAL B 1 175 ? -8.188 -9.516 -11.211 1 97.88 175 VAL B N 1
ATOM 3811 C CA . VAL B 1 175 ? -8.594 -8.703 -10.07 1 97.88 175 VAL B CA 1
ATOM 3812 C C . VAL B 1 175 ? -9.281 -7.43 -10.562 1 97.88 175 VAL B C 1
ATOM 3814 O O . VAL B 1 175 ? -8.766 -6.73 -11.438 1 97.88 175 VAL B O 1
ATOM 3817 N N . ASN B 1 176 ? -10.406 -7.188 -10.031 1 97.69 176 ASN B N 1
ATOM 3818 C CA . ASN B 1 176 ? -11.125 -5.941 -10.281 1 97.69 176 ASN B CA 1
ATOM 3819 C C . ASN B 1 176 ? -11.484 -5.23 -8.984 1 97.69 176 ASN B C 1
ATOM 3821 O O . ASN B 1 176 ? -11.734 -5.879 -7.965 1 97.69 176 ASN B O 1
ATOM 3825 N N . TYR B 1 177 ? -11.445 -3.957 -9.062 1 97.56 177 TYR B N 1
ATOM 3826 C CA . TYR B 1 177 ? -11.906 -3.244 -7.879 1 97.56 177 TYR B CA 1
ATOM 3827 C C . TYR B 1 177 ? -12.688 -1.99 -8.266 1 97.56 177 TYR B C 1
ATOM 3829 O O . TYR B 1 177 ? -12.492 -1.442 -9.352 1 97.56 177 TYR B O 1
ATOM 3837 N N . LYS B 1 178 ? -13.594 -1.636 -7.438 1 97.5 178 LYS B N 1
ATOM 3838 C CA . LYS B 1 178 ? -14.406 -0.428 -7.555 1 97.5 178 LYS B CA 1
ATOM 3839 C C . LYS B 1 178 ? -14.516 0.296 -6.215 1 97.5 178 LYS B C 1
ATOM 3841 O O . LYS B 1 178 ? -14.656 -0.341 -5.168 1 97.5 178 LYS B O 1
ATOM 3846 N N . VAL B 1 179 ? -14.422 1.604 -6.312 1 97.06 179 VAL B N 1
ATOM 3847 C CA . VAL B 1 179 ? -14.547 2.412 -5.102 1 97.06 179 VAL B CA 1
ATOM 3848 C C . VAL B 1 179 ? -15.852 3.207 -5.145 1 97.06 179 VAL B C 1
ATOM 3850 O O . VAL B 1 179 ? -16.141 3.875 -6.137 1 97.06 179 VAL B O 1
ATOM 3853 N N . GLU B 1 180 ? -16.578 3.098 -4.141 1 95.81 180 GLU B N 1
ATOM 3854 C CA . GLU B 1 180 ? -17.828 3.855 -3.994 1 95.81 180 GLU B CA 1
ATOM 3855 C C . GLU B 1 180 ? -17.75 4.805 -2.803 1 95.81 180 GLU B C 1
ATOM 3857 O O . GLU B 1 180 ? -17.188 4.457 -1.757 1 95.81 180 GLU B O 1
ATOM 3862 N N . GLU B 1 181 ? -18.25 5.988 -3.057 1 92.81 181 GLU B N 1
ATOM 3863 C CA . GLU B 1 181 ? -18.312 6.953 -1.963 1 92.81 181 GLU B CA 1
ATOM 3864 C C . GLU B 1 181 ? -19.594 6.777 -1.144 1 92.81 181 GLU B C 1
ATOM 3866 O O . GLU B 1 181 ? -20.688 6.637 -1.703 1 92.81 181 GLU B O 1
ATOM 3871 N N . VAL B 1 182 ? -19.344 6.695 0.146 1 89.75 182 VAL B N 1
ATOM 3872 C CA . VAL B 1 182 ? -20.469 6.562 1.062 1 89.75 182 VAL B CA 1
ATOM 3873 C C . VAL B 1 182 ? -20.531 7.773 1.988 1 89.75 182 VAL B C 1
ATOM 3875 O O . VAL B 1 182 ? -19.516 8.148 2.598 1 89.75 182 VAL B O 1
ATOM 3878 N N . ARG B 1 183 ? -21.625 8.43 2.061 1 85.06 183 ARG B N 1
ATOM 3879 C CA . ARG B 1 183 ? -21.781 9.586 2.93 1 85.06 183 ARG B CA 1
ATOM 3880 C C . ARG B 1 183 ? -22.25 9.172 4.32 1 85.06 183 ARG B C 1
ATOM 3882 O O . ARG B 1 183 ? -23.188 8.375 4.453 1 85.06 183 ARG B O 1
ATOM 3889 N N . ILE B 1 184 ? -21.359 9.414 5.188 1 75.75 184 ILE B N 1
ATOM 3890 C CA . ILE B 1 184 ? -21.734 9.133 6.57 1 75.75 184 ILE B CA 1
ATOM 3891 C C . ILE B 1 184 ? -22.125 10.43 7.27 1 75.75 184 ILE B C 1
ATOM 3893 O O . ILE B 1 184 ? -21.297 11.32 7.449 1 75.75 184 ILE B O 1
ATOM 3897 N N . GLY B 1 185 ? -23.328 10.508 7.746 1 70.62 185 GLY B N 1
ATOM 3898 C CA . GLY B 1 185 ? -23.828 11.711 8.383 1 70.62 185 GLY B CA 1
ATOM 3899 C C . GLY B 1 185 ? -23.875 12.906 7.449 1 70.62 185 GLY B C 1
ATOM 3900 O O . GLY B 1 185 ? -24.125 12.758 6.254 1 70.62 185 GLY B O 1
ATOM 3901 N N . SER B 1 186 ? -23.844 14.141 7.93 1 62.72 186 SER B N 1
ATOM 3902 C CA . SER B 1 186 ? -24.031 15.359 7.148 1 62.72 186 SER B CA 1
ATOM 3903 C C . SER B 1 186 ? -22.75 15.789 6.465 1 62.72 186 SER B C 1
ATOM 3905 O O . SER B 1 186 ? -22.766 16.438 5.418 1 62.72 186 SER B O 1
ATOM 3907 N N . ASN B 1 187 ? -21.469 15.312 6.969 1 65.94 187 ASN B N 1
ATOM 3908 C CA . ASN B 1 187 ? -20.359 16.031 6.348 1 65.94 187 ASN B CA 1
ATOM 3909 C C . ASN B 1 187 ? -19.141 15.133 6.18 1 65.94 187 ASN B C 1
ATOM 3911 O O . ASN B 1 187 ? -18.016 15.625 6.008 1 65.94 187 ASN B O 1
ATOM 3915 N N . SER B 1 188 ? -19.406 13.828 6.316 1 78.44 188 SER B N 1
ATOM 3916 C CA . SER B 1 188 ? -18.188 13.047 6.18 1 78.44 188 SER B CA 1
ATOM 3917 C C . SER B 1 188 ? -18.328 11.992 5.086 1 78.44 188 SER B C 1
ATOM 3919 O O . SER B 1 188 ? -19.344 11.312 4.996 1 78.44 188 SER B O 1
ATOM 3921 N N . ILE B 1 189 ? -17.453 12.109 4.133 1 86.5 189 ILE B N 1
ATOM 3922 C CA . ILE B 1 189 ? -17.438 11.164 3.023 1 86.5 189 ILE B CA 1
ATOM 3923 C C . ILE B 1 189 ? -16.391 10.086 3.273 1 86.5 189 ILE B C 1
ATOM 3925 O O . ILE B 1 189 ? -15.25 10.398 3.643 1 86.5 189 ILE B O 1
ATOM 3929 N N . LYS B 1 190 ? -16.891 8.852 3.195 1 91.69 190 LYS B N 1
ATOM 3930 C CA . LYS B 1 190 ? -15.992 7.707 3.338 1 91.69 190 LYS B CA 1
ATOM 3931 C C . LYS B 1 190 ? -15.992 6.844 2.08 1 91.69 190 LYS B C 1
ATOM 3933 O O . LYS B 1 190 ? -16.875 6.973 1.234 1 91.69 190 LYS B O 1
ATOM 3938 N N . ASP B 1 191 ? -14.984 6.031 1.975 1 93.81 191 ASP B N 1
ATOM 3939 C CA . ASP B 1 191 ? -14.875 5.148 0.817 1 93.81 191 ASP B CA 1
ATOM 3940 C C . ASP B 1 191 ? -15.305 3.727 1.168 1 93.81 191 ASP B C 1
ATOM 3942 O O . ASP B 1 191 ? -15.047 3.25 2.275 1 93.81 191 ASP B O 1
ATOM 3946 N N . ARG B 1 192 ? -15.969 3.154 0.213 1 95.75 192 ARG B N 1
ATOM 3947 C CA . ARG B 1 192 ? -16.25 1.722 0.189 1 95.75 192 ARG B CA 1
ATOM 3948 C C . ARG B 1 192 ? -15.539 1.045 -0.98 1 95.75 192 ARG B C 1
ATOM 3950 O O . ARG B 1 192 ? -15.742 1.418 -2.137 1 95.75 192 ARG B O 1
ATOM 3957 N N . LEU B 1 193 ? -14.742 0.065 -0.603 1 97.12 193 LEU B N 1
ATOM 3958 C CA . LEU B 1 193 ? -13.984 -0.625 -1.638 1 97.12 193 LEU B CA 1
ATOM 3959 C C . LEU B 1 193 ? -14.578 -1.998 -1.928 1 97.12 193 LEU B C 1
ATOM 3961 O O . LEU B 1 193 ? -14.75 -2.811 -1.016 1 97.12 193 LEU B O 1
ATOM 3965 N N . ILE B 1 194 ? -14.922 -2.205 -3.162 1 97.62 194 ILE B N 1
ATOM 3966 C CA . ILE B 1 194 ? -15.359 -3.514 -3.631 1 97.62 194 ILE B CA 1
ATOM 3967 C C . ILE B 1 194 ? -14.258 -4.164 -4.461 1 97.62 194 ILE B C 1
ATOM 3969 O O . ILE B 1 194 ? -13.836 -3.617 -5.48 1 97.62 194 ILE B O 1
ATOM 3973 N N . ILE B 1 195 ? -13.828 -5.324 -4.02 1 97.31 195 ILE B N 1
ATOM 3974 C CA . ILE B 1 195 ? -12.758 -6.016 -4.723 1 97.31 195 ILE B CA 1
ATOM 3975 C C . ILE B 1 195 ? -13.234 -7.398 -5.16 1 97.31 195 ILE B C 1
ATOM 3977 O O . ILE B 1 195 ? -13.844 -8.133 -4.375 1 97.31 195 ILE B O 1
ATOM 3981 N N . GLN B 1 196 ? -13.039 -7.66 -6.406 1 97.94 196 GLN B N 1
ATOM 3982 C CA . GLN B 1 196 ? -13.383 -8.953 -6.992 1 97.94 196 GLN B CA 1
ATOM 3983 C C . GLN B 1 196 ? -12.141 -9.695 -7.461 1 97.94 196 GLN B C 1
ATOM 3985 O O . GLN B 1 196 ? -11.297 -9.133 -8.164 1 97.94 196 GLN B O 1
ATOM 3990 N N . ILE B 1 197 ? -12.062 -10.977 -7.121 1 97.62 197 ILE B N 1
ATOM 3991 C CA . ILE B 1 197 ? -10.859 -11.75 -7.41 1 97.62 197 ILE B CA 1
ATOM 3992 C C . ILE B 1 197 ? -11.234 -13.086 -8.047 1 97.62 197 ILE B C 1
ATOM 3994 O O . ILE B 1 197 ? -12.148 -13.766 -7.578 1 97.62 197 ILE B O 1
ATOM 3998 N N . TRP B 1 198 ? -10.555 -13.414 -9.133 1 97.38 198 TRP B N 1
ATOM 3999 C CA . TRP B 1 198 ? -10.664 -14.711 -9.797 1 97.38 198 TRP B CA 1
ATOM 4000 C C . TRP B 1 198 ? -9.359 -15.492 -9.688 1 97.38 198 TRP B C 1
ATOM 4002 O O . TRP B 1 198 ? -8.289 -14.969 -10.016 1 97.38 198 TRP B O 1
ATOM 4012 N N . THR B 1 199 ? -9.391 -16.688 -9.188 1 96.94 199 THR B N 1
ATOM 4013 C CA . THR B 1 199 ? -8.195 -17.5 -9.039 1 96.94 199 THR B CA 1
ATOM 4014 C C . THR B 1 199 ? -8.297 -18.781 -9.859 1 96.94 199 THR B C 1
ATOM 4016 O O . THR B 1 199 ? -9.375 -19.109 -10.359 1 96.94 199 THR B O 1
ATOM 4019 N N . ASN B 1 200 ? -7.168 -19.484 -10.078 1 94.44 200 ASN B N 1
ATOM 4020 C CA . ASN B 1 200 ? -7.133 -20.703 -10.875 1 94.44 200 ASN B CA 1
ATOM 4021 C C . ASN B 1 200 ? -7.383 -21.938 -10.008 1 94.44 200 ASN B C 1
ATOM 4023 O O . ASN B 1 200 ? -7.156 -23.062 -10.453 1 94.44 200 ASN B O 1
ATOM 4027 N N . GLY B 1 201 ? -7.754 -21.703 -8.773 1 93.62 201 GLY B N 1
ATOM 4028 C CA . GLY B 1 201 ? -8.094 -22.828 -7.895 1 93.62 201 GLY B CA 1
ATOM 4029 C C . GLY B 1 201 ? -6.969 -23.203 -6.949 1 93.62 201 GLY B C 1
ATOM 4030 O O . GLY B 1 201 ? -7.191 -23.906 -5.961 1 93.62 201 GLY B O 1
ATOM 4031 N N . SER B 1 202 ? -5.766 -22.75 -7.215 1 94.25 202 SER B N 1
ATOM 4032 C CA . SER B 1 202 ? -4.629 -23.094 -6.367 1 94.25 202 SER B CA 1
ATOM 4033 C C . SER B 1 202 ? -4.703 -22.375 -5.027 1 94.25 202 SER B C 1
ATOM 4035 O O . SER B 1 202 ? -4.18 -22.859 -4.023 1 94.25 202 SER B O 1
ATOM 4037 N N . ILE B 1 203 ? -5.352 -21.219 -5.043 1 94.12 203 ILE B N 1
ATOM 4038 C CA . ILE B 1 203 ? -5.605 -20.484 -3.811 1 94.12 203 ILE B CA 1
ATOM 4039 C C . ILE B 1 203 ? -7.02 -19.906 -3.84 1 94.12 203 ILE B C 1
ATOM 4041 O O . ILE B 1 203 ? -7.59 -19.703 -4.914 1 94.12 203 ILE B O 1
ATOM 4045 N N . SER B 1 204 ? -7.473 -19.719 -2.654 1 93.25 204 SER B N 1
ATOM 4046 C CA . SER B 1 204 ? -8.789 -19.078 -2.572 1 93.25 204 SER B CA 1
ATOM 4047 C C . SER B 1 204 ? -8.672 -17.562 -2.691 1 93.25 204 SER B C 1
ATOM 4049 O O . SER B 1 204 ? -7.609 -17 -2.451 1 93.25 204 SER B O 1
ATOM 4051 N N . PRO B 1 205 ? -9.781 -16.953 -3.146 1 95 205 PRO B N 1
ATOM 4052 C CA . PRO B 1 205 ? -9.773 -15.492 -3.205 1 95 205 PRO B CA 1
ATOM 4053 C C . PRO B 1 205 ? -9.414 -14.852 -1.866 1 95 205 PRO B C 1
ATOM 4055 O O . PRO B 1 205 ? -8.695 -13.852 -1.83 1 95 205 PRO B O 1
ATOM 4058 N N . GLN B 1 206 ? -9.875 -15.375 -0.804 1 92.25 206 GLN B N 1
ATOM 4059 C CA . GLN B 1 206 ? -9.562 -14.867 0.527 1 92.25 206 GLN B CA 1
ATOM 4060 C C . GLN B 1 206 ? -8.07 -14.969 0.821 1 92.25 206 GLN B C 1
ATOM 4062 O O . GLN B 1 206 ? -7.465 -14.023 1.33 1 92.25 206 GLN B O 1
ATOM 4067 N N . GLU B 1 207 ? -7.562 -16.078 0.488 1 92.38 207 GLU B N 1
ATOM 4068 C CA . GLU B 1 207 ? -6.133 -16.297 0.677 1 92.38 207 GLU B CA 1
ATOM 4069 C C . GLU B 1 207 ? -5.316 -15.328 -0.177 1 92.38 207 GLU B C 1
ATOM 4071 O O . GLU B 1 207 ? -4.27 -14.836 0.258 1 92.38 207 GLU B O 1
ATOM 4076 N N . ALA B 1 208 ? -5.809 -15.117 -1.369 1 96 208 ALA B N 1
ATOM 4077 C CA . ALA B 1 208 ? -5.125 -14.188 -2.262 1 96 208 ALA B CA 1
ATOM 4078 C C . ALA B 1 208 ? -5.035 -12.797 -1.641 1 96 208 ALA B C 1
ATOM 4080 O O . ALA B 1 208 ? -3.979 -12.156 -1.679 1 96 208 ALA B O 1
ATOM 4081 N N . ILE B 1 209 ? -6.105 -12.336 -1.041 1 95.56 209 ILE B N 1
ATOM 4082 C CA . ILE B 1 209 ? -6.137 -11.031 -0.39 1 95.56 209 ILE B CA 1
ATOM 4083 C C . ILE B 1 209 ? -5.168 -11.016 0.791 1 95.56 209 ILE B C 1
ATOM 4085 O O . ILE B 1 209 ? -4.379 -10.086 0.947 1 95.56 209 ILE B O 1
ATOM 4089 N N . SER B 1 210 ? -5.273 -12.039 1.555 1 93.88 210 SER B N 1
ATOM 4090 C CA . SER B 1 210 ? -4.426 -12.141 2.738 1 93.88 210 SER B CA 1
ATOM 4091 C C . SER B 1 210 ? -2.947 -12.141 2.359 1 93.88 210 SER B C 1
ATOM 4093 O O . SER B 1 210 ? -2.148 -11.422 2.969 1 93.88 210 SER B O 1
ATOM 4095 N N . GLN B 1 211 ? -2.6 -12.93 1.362 1 94.19 211 GLN B N 1
ATOM 4096 C CA . GLN B 1 211 ? -1.21 -13 0.921 1 94.19 211 GLN B CA 1
ATOM 4097 C C . GLN B 1 211 ? -0.756 -11.664 0.333 1 94.19 211 GLN B C 1
ATOM 4099 O O . GLN B 1 211 ? 0.356 -11.211 0.604 1 94.19 211 GLN B O 1
ATOM 4104 N N . GLY B 1 212 ? -1.626 -11.133 -0.491 1 95.38 212 GLY B N 1
ATOM 4105 C CA . GLY B 1 212 ? -1.311 -9.812 -1.03 1 95.38 212 GLY B CA 1
ATOM 4106 C C . GLY B 1 212 ? -1.083 -8.766 0.044 1 95.38 212 GLY B C 1
ATOM 4107 O O . GLY B 1 212 ? -0.129 -7.992 -0.031 1 95.38 212 GLY B O 1
ATOM 4108 N N . ALA B 1 213 ? -1.988 -8.742 1.012 1 94.56 213 ALA B N 1
ATOM 4109 C CA . ALA B 1 213 ? -1.866 -7.82 2.135 1 94.56 213 ALA B CA 1
ATOM 4110 C C . ALA B 1 213 ? -0.564 -8.047 2.896 1 94.56 213 ALA B C 1
ATOM 4112 O O . ALA B 1 213 ? 0.076 -7.098 3.348 1 94.56 213 ALA B O 1
ATOM 4113 N N . THR B 1 214 ? -0.243 -9.258 3.021 1 93.44 214 THR B N 1
ATOM 4114 C CA . THR B 1 214 ? 0.991 -9.609 3.719 1 93.44 214 THR B CA 1
ATOM 4115 C C . THR B 1 214 ? 2.205 -9.062 2.975 1 93.44 214 THR B C 1
ATOM 4117 O O . THR B 1 214 ? 3.105 -8.484 3.586 1 93.44 214 THR B O 1
ATOM 4120 N N . VAL B 1 215 ? 2.227 -9.289 1.685 1 93.88 215 VAL B N 1
ATOM 4121 C CA . VAL B 1 215 ? 3.322 -8.781 0.864 1 93.88 215 VAL B CA 1
ATOM 4122 C C . VAL B 1 215 ? 3.438 -7.27 1.032 1 93.88 215 VAL B C 1
ATOM 4124 O O . VAL B 1 215 ? 4.531 -6.75 1.267 1 93.88 215 VAL B O 1
ATOM 4127 N N . LEU B 1 216 ? 2.348 -6.609 0.984 1 95.44 216 LEU B N 1
ATOM 4128 C CA . LEU B 1 216 ? 2.322 -5.152 1.071 1 95.44 216 LEU B CA 1
ATOM 4129 C C . LEU B 1 216 ? 2.709 -4.684 2.471 1 95.44 216 LEU B C 1
ATOM 4131 O O . LEU B 1 216 ? 3.441 -3.705 2.623 1 95.44 216 LEU B O 1
ATOM 4135 N N . THR B 1 217 ? 2.205 -5.324 3.457 1 92.69 217 THR B N 1
ATOM 4136 C CA . THR B 1 217 ? 2.574 -4.992 4.828 1 92.69 217 THR B CA 1
ATOM 4137 C C . THR B 1 217 ? 4.086 -5.082 5.02 1 92.69 217 THR B C 1
ATOM 4139 O O . THR B 1 217 ? 4.695 -4.191 5.613 1 92.69 217 THR B O 1
ATOM 4142 N N . ASN B 1 218 ? 4.621 -6.098 4.477 1 90.94 218 ASN B N 1
ATOM 4143 C CA . ASN B 1 218 ? 6.066 -6.281 4.605 1 90.94 218 ASN B CA 1
ATOM 4144 C C . ASN B 1 218 ? 6.836 -5.188 3.873 1 90.94 218 ASN B C 1
ATOM 4146 O O . ASN B 1 218 ? 7.852 -4.699 4.371 1 90.94 218 ASN B O 1
ATOM 4150 N N . LEU B 1 219 ? 6.375 -4.879 2.725 1 91.75 219 LEU B N 1
ATOM 4151 C CA . LEU B 1 219 ? 7.016 -3.842 1.923 1 91.75 219 LEU B CA 1
ATOM 4152 C C . LEU B 1 219 ? 7.023 -2.51 2.664 1 91.75 219 LEU B C 1
ATOM 4154 O O . LEU B 1 219 ? 8.062 -1.861 2.775 1 91.75 219 LEU B O 1
ATOM 4158 N N . PHE B 1 220 ? 5.902 -2.123 3.246 1 93.31 220 PHE B N 1
ATOM 4159 C CA . PHE B 1 220 ? 5.785 -0.81 3.867 1 93.31 220 PHE B CA 1
ATOM 4160 C C . PHE B 1 220 ? 6.379 -0.819 5.27 1 93.31 220 PHE B C 1
ATOM 4162 O O . PHE B 1 220 ? 6.91 0.193 5.73 1 93.31 220 PHE B O 1
ATOM 4169 N N . CYS B 1 221 ? 6.285 -1.886 5.91 1 89.81 221 CYS B N 1
ATOM 4170 C CA . CYS B 1 221 ? 6.855 -1.983 7.25 1 89.81 221 CYS B CA 1
ATOM 4171 C C . CYS B 1 221 ? 8.352 -1.711 7.223 1 89.81 221 CYS B C 1
ATOM 4173 O O . CYS B 1 221 ? 8.906 -1.148 8.172 1 89.81 221 CYS B O 1
ATOM 4175 N N . SER B 1 222 ? 8.977 -2.074 6.23 1 86.19 222 SER B N 1
ATOM 4176 C CA . SER B 1 222 ? 10.414 -1.907 6.098 1 86.19 222 SER B CA 1
ATOM 4177 C C . SER B 1 222 ? 10.797 -0.435 5.973 1 86.19 222 SER B C 1
ATOM 4179 O O . SER B 1 222 ? 11.945 -0.06 6.227 1 86.19 222 SER B O 1
ATOM 4181 N N . LEU B 1 223 ? 9.867 0.399 5.609 1 89.06 223 LEU B N 1
ATOM 4182 C CA . LEU B 1 223 ? 10.133 1.817 5.395 1 89.06 223 LEU B CA 1
ATOM 4183 C C . LEU B 1 223 ? 9.867 2.619 6.664 1 89.06 223 LEU B C 1
ATOM 4185 O O . LEU B 1 223 ? 10.18 3.811 6.727 1 89.06 223 LEU B O 1
ATOM 4189 N N . ARG B 1 224 ? 9.203 2.045 7.668 1 82.94 224 ARG B N 1
ATOM 4190 C CA . ARG B 1 224 ? 8.852 2.75 8.898 1 82.94 224 ARG B CA 1
ATOM 4191 C C . ARG B 1 224 ? 10.102 3.193 9.648 1 82.94 224 ARG B C 1
ATOM 4193 O O . ARG B 1 224 ? 10.109 4.258 10.273 1 82.94 224 ARG B O 1
ATOM 4200 N N . ASN B 1 225 ? 11.094 2.232 9.797 1 68.62 225 ASN B N 1
ATOM 4201 C CA . ASN B 1 225 ? 12.273 2.549 10.586 1 68.62 225 ASN B CA 1
ATOM 4202 C C . ASN B 1 225 ? 13.43 3.006 9.703 1 68.62 225 ASN B C 1
ATOM 4204 O O . ASN B 1 225 ? 14.289 2.201 9.336 1 68.62 225 ASN B O 1
ATOM 4208 N N . LEU B 1 226 ? 13.141 3.965 8.898 1 59.62 226 LEU B N 1
ATOM 4209 C CA . LEU B 1 226 ? 14.164 4.461 7.98 1 59.62 226 LEU B CA 1
ATOM 4210 C C . LEU B 1 226 ? 15.438 4.828 8.734 1 59.62 226 LEU B C 1
ATOM 4212 O O . LEU B 1 226 ? 15.406 5.68 9.625 1 59.62 226 LEU B O 1
ATOM 4216 N N . ASP B 1 227 ? 16.188 3.932 9.172 1 54.84 227 ASP B N 1
ATOM 4217 C CA . ASP B 1 227 ? 17.562 4.332 9.406 1 54.84 227 ASP B CA 1
ATOM 4218 C C . ASP B 1 227 ? 18.109 5.152 8.242 1 54.84 227 ASP B C 1
ATOM 4220 O O . ASP B 1 227 ? 18.516 4.594 7.219 1 54.84 227 ASP B O 1
ATOM 4224 N N . PHE B 1 228 ? 17.469 6.367 8.039 1 48.53 228 PHE B N 1
ATOM 4225 C CA . PHE B 1 228 ? 17.891 7.223 6.934 1 48.53 228 PHE B CA 1
ATOM 4226 C C . PHE B 1 228 ? 19.406 7.355 6.902 1 48.53 228 PHE B C 1
ATOM 4228 O O . PHE B 1 228 ? 20.016 7.891 7.836 1 48.53 228 PHE B O 1
ATOM 4235 N N . LYS B 1 229 ? 20.062 6.418 6.582 1 47.72 229 LYS B N 1
ATOM 4236 C CA . LYS B 1 229 ? 21.5 6.605 6.371 1 47.72 229 LYS B CA 1
ATOM 4237 C C . LYS B 1 229 ? 21.766 7.855 5.547 1 47.72 229 LYS B C 1
ATOM 4239 O O . LYS B 1 229 ? 21.203 8.031 4.465 1 47.72 229 LYS B O 1
ATOM 4244 N N . SER B 1 230 ? 21.672 9.016 6.145 1 41.94 230 SER B N 1
ATOM 4245 C CA . SER B 1 230 ? 22.156 10.242 5.504 1 41.94 230 SER B CA 1
ATOM 4246 C C . SER B 1 230 ? 23.219 9.938 4.453 1 41.94 230 SER B C 1
ATOM 4248 O O . SER B 1 230 ? 24.047 9.055 4.645 1 41.94 230 SER B O 1
ATOM 4250 N N . ALA B 1 231 ? 22.938 10.352 3.252 1 38 231 ALA B N 1
ATOM 4251 C CA . ALA B 1 231 ? 24 10.25 2.244 1 38 231 ALA B CA 1
ATOM 4252 C C . ALA B 1 231 ? 25.359 10.531 2.854 1 38 231 ALA B C 1
ATOM 4254 O O . ALA B 1 231 ? 26.391 10.086 2.328 1 38 231 ALA B O 1
ATOM 4255 N N . ASP B 1 232 ? 25.375 11.469 3.766 1 34.75 232 ASP B N 1
ATOM 4256 C CA . ASP B 1 232 ? 26.734 11.781 4.172 1 34.75 232 ASP B CA 1
ATOM 4257 C C . ASP B 1 232 ? 27.406 10.578 4.832 1 34.75 232 ASP B C 1
ATOM 4259 O O . ASP B 1 232 ? 28.641 10.477 4.852 1 34.75 232 ASP B O 1
ATOM 4263 N N . ASN B 1 233 ? 26.547 9.859 5.621 1 33.53 233 ASN B N 1
ATOM 4264 C CA . ASN B 1 233 ? 27.281 8.852 6.379 1 33.53 233 ASN B CA 1
ATOM 4265 C C . ASN B 1 233 ? 27.531 7.605 5.539 1 33.53 233 ASN B C 1
ATOM 4267 O O . ASN B 1 233 ? 28.047 6.602 6.051 1 33.53 233 ASN B O 1
ATOM 4271 N N . TYR B 1 234 ? 26.781 7.383 4.586 1 32.62 234 TYR B N 1
ATOM 4272 C CA . TYR B 1 234 ? 27.281 6.227 3.852 1 32.62 234 TYR B CA 1
ATOM 4273 C C . TYR B 1 234 ? 28.719 6.457 3.373 1 32.62 234 TYR B C 1
ATOM 4275 O O . TYR B 1 234 ? 29.344 5.551 2.83 1 32.62 234 TYR B O 1
ATOM 4283 N N . ARG B 1 235 ? 29.078 7.711 3.158 1 32.94 235 ARG B N 1
ATOM 4284 C CA . ARG B 1 235 ? 30.516 7.684 2.959 1 32.94 235 ARG B CA 1
ATOM 4285 C C . ARG B 1 235 ? 31.234 7.07 4.164 1 32.94 235 ARG B C 1
ATOM 4287 O O . ARG B 1 235 ? 32.219 6.336 4.008 1 32.94 235 ARG B O 1
ATOM 4294 N N . SER B 1 236 ? 30.656 7.461 5.352 1 33.47 236 SER B N 1
ATOM 4295 C CA . SER B 1 236 ? 31.484 6.988 6.457 1 33.47 236 SER B CA 1
ATOM 4296 C C . SER B 1 236 ? 31.109 5.57 6.863 1 33.47 236 SER B C 1
ATOM 4298 O O . SER B 1 236 ? 31.953 4.797 7.301 1 33.47 236 SER B O 1
ATOM 4300 N N . LYS B 1 237 ? 29.875 5.168 6.805 1 36.97 237 LYS B N 1
ATOM 4301 C CA . LYS B 1 237 ? 29.594 3.836 7.34 1 36.97 237 LYS B CA 1
ATOM 4302 C C . LYS B 1 237 ? 29.953 2.752 6.324 1 36.97 237 LYS B C 1
ATOM 4304 O O . LYS B 1 237 ? 30.203 1.605 6.695 1 36.97 237 LYS B O 1
ATOM 4309 N N . GLU B 1 238 ? 29.5 2.84 5.184 1 37.78 238 GLU B N 1
ATOM 4310 C CA . GLU B 1 238 ? 30.172 1.862 4.332 1 37.78 238 GLU B CA 1
ATOM 4311 C C . GLU B 1 238 ? 31.688 1.904 4.531 1 37.78 238 GLU B C 1
ATOM 4313 O O . GLU B 1 238 ? 32.344 0.874 4.453 1 37.78 238 GLU B O 1
ATOM 4318 N N . ASP B 1 239 ? 32.062 3.041 4.734 1 39.91 239 ASP B N 1
ATOM 4319 C CA . ASP B 1 239 ? 33.469 3.15 5.137 1 39.91 239 ASP B CA 1
ATOM 4320 C C . ASP B 1 239 ? 33.688 2.578 6.535 1 39.91 239 ASP B C 1
ATOM 4322 O O . ASP B 1 239 ? 34.719 1.96 6.805 1 39.91 239 ASP B O 1
ATOM 4326 N N . LYS B 1 240 ? 32.688 2.812 7.41 1 42.34 240 LYS B N 1
ATOM 4327 C CA . LYS B 1 240 ? 32.875 2.215 8.734 1 42.34 240 LYS B CA 1
ATOM 4328 C C . LYS B 1 240 ? 32.5 0.738 8.719 1 42.34 240 LYS B C 1
ATOM 4330 O O . LYS B 1 240 ? 33.125 -0.078 9.398 1 42.34 240 LYS B O 1
ATOM 4335 N N . LYS B 1 241 ? 31.422 0.374 8.172 1 46.28 241 LYS B N 1
ATOM 4336 C CA . LYS B 1 241 ? 31.125 -1.054 8.125 1 46.28 241 LYS B CA 1
ATOM 4337 C C . LYS B 1 241 ? 32.188 -1.812 7.32 1 46.28 241 LYS B C 1
ATOM 4339 O O . LYS B 1 241 ? 32.562 -2.922 7.691 1 46.28 241 LYS B O 1
ATOM 4344 N N . ILE B 1 242 ? 32.344 -1.307 6.25 1 49.66 242 ILE B N 1
ATOM 4345 C CA . ILE B 1 242 ? 33.531 -1.842 5.574 1 49.66 242 ILE B CA 1
ATOM 4346 C C . ILE B 1 242 ? 34.75 -1.696 6.473 1 49.66 242 ILE B C 1
ATOM 4348 O O . ILE B 1 242 ? 35.625 -2.578 6.508 1 49.66 242 ILE B O 1
ATOM 4352 N N . SER B 1 243 ? 34.594 -0.615 7.246 1 55.44 243 SER B N 1
ATOM 4353 C CA . SER B 1 243 ? 35.719 -0.381 8.164 1 55.44 243 SER B CA 1
ATOM 4354 C C . SER B 1 243 ? 35.688 -1.371 9.32 1 55.44 243 SER B C 1
ATOM 4356 O O . SER B 1 243 ? 36.75 -1.738 9.844 1 55.44 243 SER B O 1
ATOM 4358 N N . GLN B 1 244 ? 34.438 -1.836 9.617 1 59.06 244 GLN B N 1
ATOM 4359 C CA . GLN B 1 244 ? 34.375 -2.766 10.734 1 59.06 244 GLN B CA 1
ATOM 4360 C C . GLN B 1 244 ? 34.438 -4.211 10.258 1 59.06 244 GLN B C 1
ATOM 4362 O O . GLN B 1 244 ? 34.5 -5.137 11.07 1 59.06 244 GLN B O 1
ATOM 4367 N N . VAL B 1 245 ? 34.438 -4.457 9.117 1 64.69 245 VAL B N 1
ATOM 4368 C CA . VAL B 1 245 ? 34.625 -5.793 8.562 1 64.69 245 VAL B CA 1
ATOM 4369 C C . VAL B 1 245 ? 36 -6.32 8.93 1 64.69 245 VAL B C 1
ATOM 4371 O O . VAL B 1 245 ? 37 -5.582 8.867 1 64.69 245 VAL B O 1
ATOM 4374 N N . LEU B 1 246 ? 35.906 -7.465 9.398 1 72.31 246 LEU B N 1
ATOM 4375 C CA . LEU B 1 246 ? 37.156 -8.109 9.773 1 72.31 246 LEU B CA 1
ATOM 4376 C C . LEU B 1 246 ? 38 -8.422 8.539 1 72.31 246 LEU B C 1
ATOM 4378 O O . LEU B 1 246 ? 37.438 -8.648 7.453 1 72.31 246 LEU B O 1
ATOM 4382 N N . ILE B 1 247 ? 39.188 -8.375 8.641 1 78 247 ILE B N 1
ATOM 4383 C CA . ILE B 1 247 ? 40.125 -8.602 7.535 1 78 247 ILE B CA 1
ATOM 4384 C C . ILE B 1 247 ? 39.969 -10.023 7.008 1 78 247 ILE B C 1
ATOM 4386 O O . ILE B 1 247 ? 40.344 -10.312 5.871 1 78 247 ILE B O 1
ATOM 4390 N N . GLU B 1 248 ? 39.25 -10.844 7.848 1 76.94 248 GLU B N 1
ATOM 4391 C CA . GLU B 1 248 ? 39 -12.227 7.457 1 76.94 248 GLU B CA 1
ATOM 4392 C C . GLU B 1 248 ? 38.062 -12.312 6.25 1 76.94 248 GLU B C 1
ATOM 4394 O O . GLU B 1 248 ? 38.156 -13.25 5.461 1 76.94 248 GLU B O 1
ATOM 4399 N N . GLU B 1 249 ? 37.469 -11.297 6.023 1 74.56 249 GLU B N 1
ATOM 4400 C CA . GLU B 1 249 ? 36.438 -11.297 4.965 1 74.56 249 GLU B CA 1
ATOM 4401 C C . GLU B 1 249 ? 37.062 -10.883 3.627 1 74.56 249 GLU B C 1
ATOM 4403 O O . GLU B 1 249 ? 36.438 -11.102 2.572 1 74.56 249 GLU B O 1
ATOM 4408 N N . LEU B 1 250 ? 38.125 -10.398 3.537 1 76 250 LEU B N 1
ATOM 4409 C CA . LEU B 1 250 ? 38.812 -9.945 2.332 1 76 250 LEU B CA 1
ATOM 4410 C C . LEU B 1 250 ? 39.438 -11.125 1.595 1 76 250 LEU B C 1
ATOM 4412 O O . LEU B 1 250 ? 39.906 -10.969 0.466 1 76 250 LEU B O 1
ATOM 4416 N N . GLN B 1 251 ? 39.312 -12.266 2.188 1 76.62 251 GLN B N 1
ATOM 4417 C CA . GLN B 1 251 ? 39.844 -13.492 1.597 1 76.62 251 GLN B CA 1
ATOM 4418 C C . GLN B 1 251 ? 41.281 -13.289 1.126 1 76.62 251 GLN B C 1
ATOM 4420 O O . GLN B 1 251 ? 41.594 -13.562 -0.033 1 76.62 251 GLN B O 1
ATOM 4425 N N . LEU B 1 252 ? 42 -12.898 1.981 1 79.62 252 LEU B N 1
ATOM 4426 C CA . LEU B 1 252 ? 43.438 -12.68 1.722 1 79.62 252 LEU B CA 1
ATOM 4427 C C . LEU B 1 252 ? 44.219 -13.984 1.85 1 79.62 252 LEU B C 1
ATOM 4429 O O . LEU B 1 252 ? 43.719 -14.961 2.408 1 79.62 252 LEU B O 1
ATOM 4433 N N . SER B 1 253 ? 45.344 -13.984 1.217 1 80 253 SER B N 1
ATOM 4434 C CA . SER B 1 253 ? 46.25 -15.125 1.414 1 80 253 SER B CA 1
ATOM 4435 C C . SER B 1 253 ? 46.625 -15.273 2.883 1 80 253 SER B C 1
ATOM 4437 O O . SER B 1 253 ? 46.531 -14.32 3.654 1 80 253 SER B O 1
ATOM 4439 N N . VAL B 1 254 ? 46.96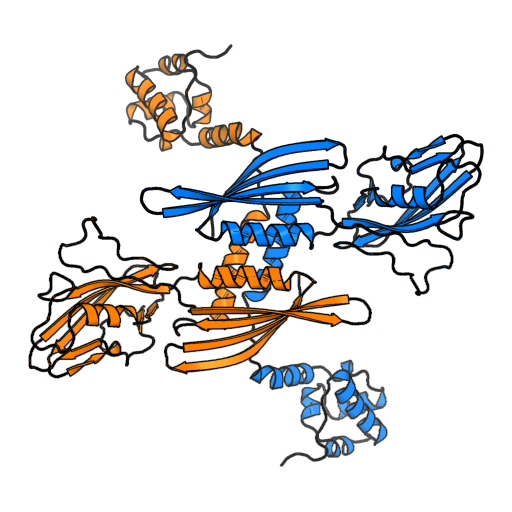9 -16.531 3.238 1 81.5 254 VAL B N 1
ATOM 4440 C CA . VAL B 1 254 ? 47.344 -16.859 4.605 1 81.5 254 VAL B CA 1
ATOM 4441 C C . VAL B 1 254 ? 48.469 -15.914 5.062 1 81.5 254 VAL B C 1
ATOM 4443 O O . VAL B 1 254 ? 48.469 -15.453 6.207 1 81.5 254 VAL B O 1
ATOM 4446 N N . ARG B 1 255 ? 49.344 -15.555 4.203 1 80.75 255 ARG B N 1
ATOM 4447 C CA . ARG B 1 255 ? 50.469 -14.695 4.535 1 80.75 255 ARG B CA 1
ATOM 4448 C C . ARG B 1 255 ? 50.031 -13.266 4.812 1 80.75 255 ARG B C 1
ATOM 4450 O O . ARG B 1 255 ? 50.406 -12.664 5.816 1 80.75 255 ARG B O 1
ATOM 4457 N N . ALA B 1 256 ? 49.188 -12.75 3.951 1 83.69 256 ALA B N 1
ATOM 4458 C CA . ALA B 1 256 ? 48.688 -11.391 4.113 1 83.69 256 ALA B CA 1
ATOM 4459 C C . ALA B 1 256 ? 47.812 -11.258 5.367 1 83.69 256 ALA B C 1
ATOM 4461 O O . ALA B 1 256 ? 47.969 -10.297 6.125 1 83.69 256 ALA B O 1
ATOM 4462 N N . TYR B 1 257 ? 47.125 -12.234 5.625 1 84.38 257 TYR B N 1
ATOM 4463 C CA . TYR B 1 257 ? 46.25 -12.25 6.781 1 84.38 257 TYR B CA 1
ATOM 4464 C C . TYR B 1 257 ? 47.031 -12.297 8.078 1 84.38 257 TYR B C 1
ATOM 4466 O O . TYR B 1 257 ? 46.75 -11.539 9.008 1 84.38 257 TYR B O 1
ATOM 4474 N N . ASN B 1 258 ? 47.938 -13.203 8.188 1 81.44 258 ASN B N 1
ATOM 4475 C CA . ASN B 1 258 ? 48.75 -13.352 9.391 1 81.44 258 ASN B CA 1
ATOM 4476 C C . ASN B 1 258 ? 49.594 -12.102 9.664 1 81.44 258 ASN B C 1
ATOM 4478 O O . ASN B 1 258 ? 49.75 -11.703 10.82 1 81.44 258 ASN B O 1
ATOM 4482 N N . CYS B 1 259 ? 50 -11.406 8.648 1 85.75 259 CYS B N 1
ATOM 4483 C CA . CYS B 1 259 ? 50.781 -10.172 8.812 1 85.75 259 CYS B CA 1
ATOM 4484 C C . CYS B 1 259 ? 49.906 -9.055 9.367 1 85.75 259 CYS B C 1
ATOM 4486 O O . CYS B 1 259 ? 50.344 -8.32 10.266 1 85.75 259 CYS B O 1
ATOM 4488 N N . LEU B 1 260 ? 48.75 -9 8.883 1 86.69 260 LEU B N 1
ATOM 4489 C CA . LEU B 1 260 ? 47.812 -7.969 9.352 1 86.69 260 LEU B CA 1
ATOM 4490 C C . LEU B 1 260 ? 47.375 -8.258 10.781 1 86.69 260 LEU B C 1
ATOM 4492 O O . LEU B 1 260 ? 47.281 -7.348 11.609 1 86.69 260 LEU B O 1
ATOM 4496 N N . LYS B 1 261 ? 47.219 -9.484 11.039 1 80.81 261 LYS B N 1
ATOM 4497 C CA . LYS B 1 261 ? 46.812 -9.883 12.383 1 80.81 261 LYS B CA 1
ATOM 4498 C C . LYS B 1 261 ? 47.906 -9.609 13.398 1 80.81 261 LYS B C 1
ATOM 4500 O O . LYS B 1 261 ? 47.625 -9.148 14.508 1 80.81 261 LYS B O 1
ATOM 4505 N N . ARG B 1 262 ? 49.094 -9.812 13.031 1 81.81 262 ARG B N 1
ATOM 4506 C CA . ARG B 1 262 ? 50.25 -9.547 13.875 1 81.81 262 ARG B CA 1
ATOM 4507 C C . ARG B 1 262 ? 50.438 -8.047 14.094 1 81.81 262 ARG B C 1
ATOM 4509 O O . ARG B 1 262 ? 50.906 -7.625 15.156 1 81.81 262 ARG B O 1
ATOM 4516 N N . ALA B 1 263 ? 50 -7.281 13.102 1 82.94 263 ALA B N 1
ATOM 4517 C CA . ALA B 1 263 ? 50.094 -5.828 13.195 1 82.94 263 ALA B CA 1
ATOM 4518 C C . ALA B 1 263 ? 48.875 -5.242 13.906 1 82.94 263 ALA B C 1
ATOM 4520 O O . ALA B 1 263 ? 48.719 -4.02 13.977 1 82.94 263 ALA B O 1
ATOM 4521 N N . GLN B 1 264 ? 48.094 -6.113 14.406 1 81.38 264 GLN B N 1
ATOM 4522 C CA . GLN B 1 264 ? 46.875 -5.781 15.18 1 81.38 264 GLN B CA 1
ATOM 4523 C C . GLN B 1 264 ? 45.844 -5.055 14.312 1 81.38 264 GLN B C 1
ATOM 4525 O O . GLN B 1 264 ? 45.156 -4.168 14.797 1 81.38 264 GLN B O 1
ATOM 4530 N N . ILE B 1 265 ? 45.875 -5.312 13.172 1 83.38 265 ILE B N 1
ATOM 4531 C CA . ILE B 1 265 ? 44.844 -4.852 12.242 1 83.38 265 ILE B CA 1
ATOM 4532 C C . ILE B 1 265 ? 43.75 -5.918 12.094 1 83.38 265 ILE B C 1
ATOM 4534 O O . ILE B 1 265 ? 44 -6.984 11.523 1 83.38 265 ILE B O 1
ATOM 4538 N N . HIS B 1 266 ? 42.625 -5.672 12.633 1 81.31 266 HIS B N 1
ATOM 4539 C CA . HIS B 1 266 ? 41.625 -6.719 12.695 1 81.31 266 HIS B CA 1
ATOM 4540 C C . HIS B 1 266 ? 40.406 -6.367 11.836 1 81.31 266 HIS B C 1
ATOM 4542 O O . HIS B 1 266 ? 39.625 -7.246 11.492 1 81.31 266 HIS B O 1
ATOM 4548 N N . SER B 1 267 ? 40.375 -5.23 11.477 1 79.44 267 SER B N 1
ATOM 4549 C CA . SER B 1 267 ? 39.219 -4.785 10.719 1 79.44 267 SER B CA 1
ATOM 4550 C C . SER B 1 267 ? 39.594 -3.863 9.57 1 79.44 267 SER B C 1
ATOM 4552 O O . SER B 1 267 ? 40.719 -3.35 9.547 1 79.44 267 SER B O 1
ATOM 4554 N N . ILE B 1 268 ? 38.656 -3.684 8.719 1 79.88 268 ILE B N 1
ATOM 4555 C CA . ILE B 1 268 ? 38.875 -2.799 7.582 1 79.88 268 ILE B CA 1
ATOM 4556 C C . ILE B 1 268 ? 39.062 -1.364 8.07 1 79.88 268 ILE B C 1
ATOM 4558 O O . ILE B 1 268 ? 39.844 -0.605 7.512 1 79.88 268 ILE B O 1
ATOM 4562 N N . ALA B 1 269 ? 38.531 -1.122 9.117 1 77.5 269 ALA B N 1
ATOM 4563 C CA . ALA B 1 269 ? 38.688 0.19 9.734 1 77.5 269 ALA B CA 1
ATOM 4564 C C . ALA B 1 269 ? 40.125 0.409 10.164 1 77.5 269 ALA B C 1
ATOM 4566 O O . ALA B 1 269 ? 40.688 1.495 9.977 1 77.5 269 ALA B O 1
ATOM 4567 N N . ASP B 1 270 ? 40.688 -0.575 10.703 1 79.94 270 ASP B N 1
ATOM 4568 C CA . ASP B 1 270 ? 42.094 -0.53 11.102 1 79.94 270 ASP B CA 1
ATOM 4569 C C . ASP B 1 270 ? 43 -0.337 9.891 1 79.94 270 ASP B C 1
ATOM 4571 O O . ASP B 1 270 ? 43.969 0.405 9.961 1 79.94 270 ASP B O 1
ATOM 4575 N N . LEU B 1 271 ? 42.5 -0.928 8.867 1 80.12 271 LEU B N 1
ATOM 4576 C CA . LEU B 1 271 ? 43.312 -0.947 7.645 1 80.12 271 LEU B CA 1
ATOM 4577 C C . LEU B 1 271 ? 43.281 0.412 6.949 1 80.12 271 LEU B C 1
ATOM 4579 O O . LEU B 1 271 ? 44.281 0.851 6.391 1 80.12 271 LEU B O 1
ATOM 4583 N N . LEU B 1 272 ? 42.219 1.01 7.129 1 77.12 272 LEU B N 1
ATOM 4584 C CA . LEU B 1 272 ? 42.031 2.287 6.453 1 77.12 272 LEU B CA 1
ATOM 4585 C C . LEU B 1 272 ? 42.844 3.387 7.125 1 77.12 272 LEU B C 1
ATOM 4587 O O . LEU B 1 272 ? 43.031 4.457 6.547 1 77.12 272 LEU B O 1
ATOM 4591 N N . ASP B 1 273 ? 43.344 3.092 8.242 1 77.44 273 ASP B N 1
ATOM 4592 C CA . ASP B 1 273 ? 44.188 4.02 8.953 1 77.44 273 ASP B CA 1
ATOM 4593 C C . ASP B 1 273 ? 45.625 3.949 8.422 1 77.44 273 ASP B C 1
ATOM 4595 O O . ASP B 1 273 ? 46.469 4.77 8.781 1 77.44 273 ASP B O 1
ATOM 4599 N N . TYR B 1 274 ? 45.875 2.965 7.625 1 78.88 274 TYR B N 1
ATOM 4600 C CA . TYR B 1 274 ? 47.219 2.76 7.094 1 78.88 274 TYR B CA 1
ATOM 4601 C C . TYR B 1 274 ? 47.312 3.207 5.641 1 78.88 274 TYR B C 1
ATOM 4603 O O . TYR B 1 274 ? 46.344 3.062 4.883 1 78.88 274 TYR B O 1
ATOM 4611 N N . SER B 1 275 ? 48.375 3.926 5.348 1 78.12 275 SER B N 1
ATOM 4612 C CA . SER B 1 275 ? 48.688 4.211 3.949 1 78.12 275 SER B CA 1
ATOM 4613 C C . SER B 1 275 ? 49.375 3.027 3.287 1 78.12 275 SER B C 1
ATOM 4615 O O . SER B 1 275 ? 49.812 2.105 3.969 1 78.12 275 SER B O 1
ATOM 4617 N N . GLN B 1 276 ? 49.406 3.014 1.953 1 79.44 276 GLN B N 1
ATOM 4618 C CA . GLN B 1 276 ? 50.062 1.944 1.217 1 79.44 276 GLN B CA 1
ATOM 4619 C C . GLN B 1 276 ? 51.531 1.807 1.646 1 79.44 276 GLN B C 1
ATOM 4621 O O . GLN B 1 276 ? 52.031 0.692 1.783 1 79.44 276 GLN B O 1
ATOM 4626 N N . GLU B 1 277 ? 52.062 2.992 2.002 1 79.94 277 GLU B N 1
ATOM 4627 C CA . GLU B 1 277 ? 53.469 3.004 2.451 1 79.94 277 GLU B CA 1
ATOM 4628 C C . GLU B 1 277 ? 53.594 2.416 3.854 1 79.94 277 GLU B C 1
ATOM 4630 O O . GLU B 1 277 ? 54.562 1.687 4.141 1 79.94 277 GLU B O 1
ATOM 4635 N N . GLU B 1 278 ? 52.562 2.635 4.656 1 82.31 278 GLU B N 1
ATOM 4636 C CA . GLU B 1 278 ? 52.594 2.146 6.031 1 82.31 278 GLU B CA 1
ATOM 4637 C C . GLU B 1 278 ? 52.344 0.64 6.086 1 82.31 278 GLU B C 1
ATOM 4639 O O . GLU B 1 278 ? 52.906 -0.046 6.953 1 82.31 278 GLU B O 1
ATOM 4644 N N . LEU B 1 279 ? 51.688 0.183 5.145 1 81.88 279 LEU B N 1
ATOM 4645 C CA . LEU B 1 279 ? 51.438 -1.251 5.062 1 81.88 279 LEU B CA 1
ATOM 4646 C C . LEU B 1 279 ? 52.719 -2.01 4.73 1 81.88 279 LEU B C 1
ATOM 4648 O O . LEU B 1 279 ? 52.969 -3.092 5.273 1 81.88 279 LEU B O 1
ATOM 4652 N N . LEU B 1 280 ? 53.438 -1.362 3.947 1 82.5 280 LEU B N 1
ATOM 4653 C CA . LEU B 1 280 ? 54.688 -1.978 3.523 1 82.5 280 LEU B CA 1
ATOM 4654 C C . LEU B 1 280 ? 55.719 -1.967 4.656 1 82.5 280 LEU B C 1
ATOM 4656 O O . LEU B 1 280 ? 56.719 -2.686 4.602 1 82.5 280 LEU B O 1
ATOM 4660 N N . GLU B 1 281 ? 55.375 -1.211 5.719 1 82.31 281 GLU B N 1
ATOM 4661 C CA . GLU B 1 281 ? 56.281 -1.119 6.859 1 82.31 281 GLU B CA 1
ATOM 4662 C C . GLU B 1 281 ? 56 -2.221 7.879 1 82.31 281 GLU B C 1
ATOM 4664 O O . GLU B 1 281 ? 56.781 -2.449 8.789 1 82.31 281 GLU B O 1
ATOM 4669 N N . ILE B 1 282 ? 54.969 -2.848 7.707 1 81.19 282 ILE B N 1
ATOM 4670 C CA . ILE B 1 282 ? 54.625 -3.943 8.602 1 81.19 282 ILE B CA 1
ATOM 4671 C C . ILE B 1 282 ? 55.625 -5.09 8.422 1 81.19 282 ILE B C 1
ATOM 4673 O O . ILE B 1 282 ? 56.031 -5.398 7.305 1 81.19 282 ILE B O 1
ATOM 4677 N N . LYS B 1 283 ? 55.969 -5.711 9.492 1 81.56 283 LYS B N 1
ATOM 4678 C CA . LYS B 1 283 ? 56.969 -6.781 9.492 1 81.56 283 LYS B CA 1
ATOM 4679 C C . LYS B 1 283 ? 56.469 -7.98 8.68 1 81.56 283 LYS B C 1
ATOM 4681 O O . LYS B 1 283 ? 55.344 -8.445 8.852 1 81.56 283 LYS B O 1
ATOM 4686 N N . ASN B 1 284 ? 57.25 -8.461 7.719 1 77.81 284 ASN B N 1
ATOM 4687 C CA . ASN B 1 284 ? 57 -9.633 6.883 1 77.81 284 ASN B CA 1
ATOM 4688 C C . ASN B 1 284 ? 55.875 -9.406 5.895 1 77.81 284 ASN B C 1
ATOM 4690 O O . ASN B 1 284 ? 55.281 -10.367 5.402 1 77.81 284 ASN B O 1
ATOM 4694 N N . PHE B 1 285 ? 55.531 -8.07 5.719 1 81.5 285 PHE B N 1
ATOM 4695 C CA . PHE B 1 285 ? 54.469 -7.719 4.773 1 81.5 285 PHE B CA 1
ATOM 4696 C C . PHE B 1 285 ? 55.062 -7.277 3.439 1 81.5 285 PHE B C 1
ATOM 4698 O O . PHE B 1 285 ? 55.562 -6.152 3.314 1 81.5 285 PHE B O 1
ATOM 4705 N N . GLY B 1 286 ? 55.219 -8.117 2.555 1 81 286 GLY B N 1
ATOM 4706 C CA . GLY B 1 286 ? 55.875 -7.871 1.279 1 81 286 GLY B CA 1
ATOM 4707 C C . GLY B 1 286 ? 55 -7.117 0.295 1 81 286 GLY B C 1
ATOM 4708 O O . GLY B 1 286 ? 53.844 -6.859 0.573 1 81 286 GLY B O 1
ATOM 4709 N N . GLN B 1 287 ? 55.688 -6.738 -0.776 1 83.38 287 GLN B N 1
ATOM 4710 C CA . GLN B 1 287 ? 55.031 -6 -1.848 1 83.38 287 GLN B CA 1
ATOM 4711 C C . GLN B 1 287 ? 53.844 -6.777 -2.406 1 83.38 287 GLN B C 1
ATOM 4713 O O . GLN B 1 287 ? 52.781 -6.203 -2.674 1 83.38 287 GLN B O 1
ATOM 4718 N N . LYS B 1 288 ? 53.969 -7.969 -2.471 1 82.81 288 LYS B N 1
ATOM 4719 C CA . LYS B 1 288 ? 52.906 -8.805 -3.014 1 82.81 288 LYS B CA 1
ATOM 4720 C C . LYS B 1 288 ? 51.688 -8.836 -2.082 1 82.81 288 LYS B C 1
ATOM 4722 O O . LYS B 1 288 ? 50.562 -8.766 -2.539 1 82.81 288 LYS B O 1
ATOM 4727 N N . SER B 1 289 ? 51.938 -8.977 -0.847 1 83.75 289 SER B N 1
ATOM 4728 C CA . SER B 1 289 ? 50.844 -8.977 0.136 1 83.75 289 SER B CA 1
ATOM 4729 C C . SER B 1 289 ? 50.156 -7.625 0.186 1 83.75 289 SER B C 1
ATOM 4731 O O . SER B 1 289 ? 48.938 -7.562 0.306 1 83.75 289 SER B O 1
ATOM 4733 N N . ALA B 1 290 ? 50.938 -6.602 0.074 1 84.44 290 ALA B N 1
ATOM 4734 C CA . ALA B 1 290 ? 50.375 -5.258 0.045 1 84.44 290 ALA B CA 1
ATOM 4735 C C . ALA B 1 290 ? 49.469 -5.066 -1.182 1 84.44 290 ALA B C 1
ATOM 4737 O O . ALA B 1 290 ? 48.375 -4.504 -1.083 1 84.44 290 ALA B O 1
ATOM 4738 N N . GLU B 1 291 ? 49.938 -5.484 -2.236 1 84.31 291 GLU B N 1
ATOM 4739 C CA . GLU B 1 291 ? 49.156 -5.402 -3.471 1 84.31 291 GLU B CA 1
ATOM 4740 C C . GLU B 1 291 ? 47.875 -6.227 -3.375 1 84.31 291 GLU B C 1
ATOM 4742 O O . GLU B 1 291 ? 46.844 -5.812 -3.871 1 84.31 291 GLU B O 1
ATOM 4747 N N . GLU B 1 292 ? 47.969 -7.301 -2.779 1 86.06 292 GLU B N 1
ATOM 4748 C CA . GLU B 1 292 ? 46.812 -8.148 -2.572 1 86.06 292 GLU B CA 1
ATOM 4749 C C . GLU B 1 292 ? 45.75 -7.434 -1.734 1 86.06 292 GLU B C 1
ATOM 4751 O O . GLU B 1 292 ? 44.562 -7.492 -2.047 1 86.06 292 GLU B O 1
ATOM 4756 N N . VAL B 1 293 ? 46.156 -6.855 -0.735 1 84.38 293 VAL B N 1
ATOM 4757 C CA . VAL B 1 293 ? 45.25 -6.137 0.16 1 84.38 293 VAL B CA 1
ATOM 4758 C C . VAL B 1 293 ? 44.656 -4.945 -0.572 1 84.38 293 VAL B C 1
ATOM 4760 O O . VAL B 1 293 ? 43.438 -4.711 -0.492 1 84.38 293 VAL B O 1
ATOM 4763 N N . ILE B 1 294 ? 45.5 -4.207 -1.267 1 81.19 294 ILE B N 1
ATOM 4764 C CA . ILE B 1 294 ? 45.031 -3.045 -2.02 1 81.19 294 ILE B CA 1
ATOM 4765 C C . ILE B 1 294 ? 44.062 -3.484 -3.09 1 81.19 294 ILE B C 1
ATOM 4767 O O . ILE B 1 294 ? 43 -2.848 -3.275 1 81.19 294 ILE B O 1
ATOM 4771 N N . TYR B 1 295 ? 44.375 -4.523 -3.695 1 80.69 295 TYR B N 1
ATOM 4772 C CA . TYR B 1 295 ? 43.5 -5.078 -4.723 1 80.69 295 TYR B CA 1
ATOM 4773 C C . TYR B 1 295 ? 42.188 -5.562 -4.117 1 80.69 295 TYR B C 1
ATOM 4775 O O . TYR B 1 295 ? 41.125 -5.305 -4.664 1 80.69 295 TYR B O 1
ATOM 4783 N N . ALA B 1 296 ? 42.25 -6.262 -3.068 1 79.69 296 ALA B N 1
ATOM 4784 C CA . ALA B 1 296 ? 41.062 -6.773 -2.4 1 79.69 296 ALA B CA 1
ATOM 4785 C C . ALA B 1 296 ? 40.156 -5.637 -1.905 1 79.69 296 ALA B C 1
ATOM 4787 O O . ALA B 1 296 ? 38.938 -5.699 -2.021 1 79.69 296 ALA B O 1
ATOM 4788 N N . LEU B 1 297 ? 40.75 -4.699 -1.385 1 79.56 297 LEU B N 1
ATOM 4789 C CA . LEU B 1 297 ? 40.031 -3.521 -0.926 1 79.56 297 LEU B CA 1
ATOM 4790 C C . LEU B 1 297 ? 39.344 -2.814 -2.092 1 79.56 297 LEU B C 1
ATOM 4792 O O . LEU B 1 297 ? 38.219 -2.381 -1.976 1 79.56 297 LEU B O 1
ATOM 4796 N N . GLN B 1 298 ? 40.062 -2.684 -3.129 1 79.12 298 GLN B N 1
ATOM 4797 C CA . GLN B 1 298 ? 39.562 -2.023 -4.316 1 79.12 298 GLN B CA 1
ATOM 4798 C C . GLN B 1 298 ? 38.469 -2.875 -4.992 1 79.12 298 GLN B C 1
ATOM 4800 O O . GLN B 1 298 ? 37.438 -2.367 -5.379 1 79.12 298 GLN B O 1
ATOM 4805 N N . LYS B 1 299 ? 38.719 -4.066 -5.125 1 76.44 299 LYS B N 1
ATOM 4806 C CA . LYS B 1 299 ? 37.812 -4.973 -5.848 1 76.44 299 LYS B CA 1
ATOM 4807 C C . LYS B 1 299 ? 36.562 -5.273 -5.039 1 76.44 299 LYS B C 1
ATOM 4809 O O . LYS B 1 299 ? 35.438 -5.273 -5.578 1 76.44 299 LYS B O 1
ATOM 4814 N N . LYS B 1 300 ? 36.781 -5.504 -3.756 1 72.06 300 LYS B N 1
ATOM 4815 C CA . LYS B 1 300 ? 35.656 -5.977 -2.945 1 72.06 300 LYS B CA 1
ATOM 4816 C C . LYS B 1 300 ? 34.906 -4.812 -2.311 1 72.06 300 LYS B C 1
ATOM 4818 O O . LYS B 1 300 ? 33.688 -4.875 -2.133 1 72.06 300 LYS B O 1
ATOM 4823 N N . LEU B 1 301 ? 35.719 -3.797 -2.088 1 71.25 301 LEU B N 1
ATOM 4824 C CA . LEU B 1 301 ? 35.094 -2.756 -1.274 1 71.25 301 LEU B CA 1
ATOM 4825 C C . LEU B 1 301 ? 35.156 -1.405 -1.979 1 71.25 301 LEU B C 1
ATOM 4827 O O . LEU B 1 301 ? 34.531 -0.433 -1.521 1 71.25 301 LEU B O 1
ATOM 4831 N N . GLY B 1 302 ? 35.875 -1.377 -3.061 1 71.62 302 GLY B N 1
ATOM 4832 C CA . GLY B 1 302 ? 36.031 -0.169 -3.854 1 71.62 302 GLY B CA 1
ATOM 4833 C C . GLY B 1 302 ? 36.812 0.923 -3.125 1 71.62 302 GLY B C 1
ATOM 4834 O O . GLY B 1 302 ? 36.625 2.109 -3.406 1 71.62 302 GLY B O 1
ATOM 4835 N N . ILE B 1 303 ? 37.5 0.535 -2.256 1 73.25 303 ILE B N 1
ATOM 4836 C CA . ILE B 1 303 ? 38.281 1.488 -1.47 1 73.25 303 ILE B CA 1
ATOM 4837 C C . ILE B 1 303 ? 39.719 1.528 -1.98 1 73.25 303 ILE B C 1
ATOM 4839 O O . ILE B 1 303 ? 40.312 0.484 -2.23 1 73.25 303 ILE B O 1
ATOM 4843 N N . SER B 1 304 ? 40.25 2.689 -2.195 1 76.19 304 SER B N 1
ATOM 4844 C CA . SER B 1 304 ? 41.656 2.871 -2.549 1 76.19 304 SER B CA 1
ATOM 4845 C C . SER B 1 304 ? 42.438 3.506 -1.403 1 76.19 304 SER B C 1
ATOM 4847 O O . SER B 1 304 ? 42 4.504 -0.827 1 76.19 304 SER B O 1
ATOM 4849 N N . LEU B 1 305 ? 43.375 2.787 -0.897 1 75.75 305 LEU B N 1
ATOM 4850 C CA . LEU B 1 305 ? 44.25 3.33 0.134 1 75.75 305 LEU B CA 1
ATOM 4851 C C . LEU B 1 305 ? 45.188 4.41 -0.441 1 75.75 305 LEU B C 1
ATOM 4853 O O . LEU B 1 305 ? 45.719 4.25 -1.537 1 75.75 305 LEU B O 1
ATOM 4857 N N . PRO B 1 306 ? 45.219 5.531 0.277 1 73.62 306 PRO B N 1
ATOM 4858 C CA . PRO B 1 306 ? 46.125 6.559 -0.19 1 73.62 306 PRO B CA 1
ATOM 4859 C C . PRO B 1 306 ? 47.594 6.086 -0.182 1 73.62 306 PRO B C 1
ATOM 4861 O O . PRO B 1 306 ? 47.969 5.273 0.663 1 73.62 306 PRO B O 1
ATOM 4864 N N . LYS B 1 307 ? 48.344 6.379 -1.229 1 75.69 307 LYS B N 1
ATOM 4865 C CA . LYS B 1 307 ? 49.719 5.973 -1.344 1 75.69 307 LYS B CA 1
ATOM 4866 C C . LYS B 1 307 ? 50.562 6.484 -0.163 1 75.69 307 LYS B C 1
ATOM 4868 O O . LYS B 1 307 ? 51.406 5.766 0.369 1 75.69 307 LYS B O 1
ATOM 4873 N N . GLU B 1 308 ? 50.281 7.836 0.135 1 68.38 308 GLU B N 1
ATOM 4874 C CA . GLU B 1 308 ? 51 8.469 1.235 1 68.38 308 GLU B CA 1
ATOM 4875 C C . GLU B 1 308 ? 50.062 8.922 2.336 1 68.38 308 GLU B C 1
ATOM 4877 O O . GLU B 1 308 ? 48.875 9.117 2.088 1 68.38 308 GLU B O 1
ATOM 4882 N N . LYS B 1 309 ? 50.344 8.703 3.578 1 56.88 309 LYS B N 1
ATOM 4883 C CA . LYS B 1 309 ? 49.562 9.258 4.68 1 56.88 309 LYS B CA 1
ATOM 4884 C C . LYS B 1 309 ? 49.25 10.727 4.426 1 56.88 309 LYS B C 1
ATOM 4886 O O . LYS B 1 309 ? 50.125 11.516 4.07 1 56.88 309 LYS B O 1
ATOM 4891 N N . SER B 1 310 ? 47.969 11.109 4.078 1 47.41 310 SER B N 1
ATOM 4892 C CA . SER B 1 310 ? 47.781 12.555 4.133 1 47.41 310 SER B CA 1
ATOM 4893 C C . SER B 1 310 ? 48.188 13.125 5.484 1 47.41 310 SER B C 1
ATOM 4895 O O . SER B 1 310 ? 47.812 12.594 6.531 1 47.41 310 SER B O 1
ATOM 4897 N N . ASP B 1 311 ? 49.125 13.977 5.641 1 42.47 311 ASP B N 1
ATOM 4898 C CA . ASP B 1 311 ? 49.438 14.812 6.805 1 42.47 311 ASP B CA 1
ATOM 4899 C C . ASP B 1 311 ? 48.156 15.508 7.312 1 42.47 311 ASP B C 1
ATOM 4901 O O . ASP B 1 311 ? 47.344 15.984 6.52 1 42.47 311 ASP B O 1
#

Organism: Pyropia yezoensis (NCBI:txid2788)

Radius of gyration: 35.16 Å; Cα contacts (8 Å, |Δi|>4): 1326; chains: 2; bounding box: 105×104×69 Å

Sequence (622 aa):
MAQFQIECIESRTDGARGQYGSFVIEPLNQGQGITLGNALRRSILSDLEGTAIVAVRIAGVNHEFSTIPGVREDVLEILLNLKEVVFKSYNKESQIGRIRVQGPAIVTAGLFELSSDIEVVDPRQYIATICNNTIFEMEFKIEKNCGYRLAEKAVDELSVDFLQVDSVFMPVNKVNYKVEEVRIGSNSIKDRLIIQIWTNGSISPQEAISQGATVLTNLFCSLRNLDFKSADNYRSKEDKKISQVLIEELQLSVRAYNCLKRAQIHSIADLLDYSQEELLEIKNFGQKSAEEVIYALQKKLGISLPKEKSDMAQFQIECIESRTDGARGQYGSFVIEPLNQGQGITLGNALRRSILSDLEGTAIVAVRIAGVNHEFSTIPGVREDVLEILLNLKEVVFKSYNKESQIGRIRVQGPAIVTAGLFELSSDIEVVDPRQYIATICNNTIFEMEFKIEKNCGYRLAEKAVDELSVDFLQVDSVFMPVNKVNYKVEEVRIGSNSIKDRLIIQIWTNGSISPQEAISQGATVLTNLFCSLRNLDFKSADNYRSKEDKKISQVLIEELQLSVRAYNCLKRAQIHSIADLLDYSQEELLEIKNFGQKSAEEVIYALQKKLGISLPKEKSD

Foldseek 3Di:
DPDKDKDWPDWDDDPLFKIKTKMKIDFAAPPVQCVLQVLLQCLLQFPDKAKAWFKKFWPPDQDQQAADPQWPDRSVQLLVLRQLWGKAFPDQDKFKKKAKDFDQDWDFQLRIDGDPRMDTSDRRRGRIGGRDRDITIMMTMMHMDTAKDDFPPPPDDDDSGIDTGTHGGRQWDDKDKDKDWDDDPDDGITIMMMMMTMGGNNDHPVVSSVVSVVVVCVVVVVPPPCPVCPPVCVVVVLVVVQQAAFPVVLVAPPQLNVQCVVVVNTHNVSVLQDALVRQCVGPSCDPVSSVSSQCSCCVVSVDHGHNDPDD/DPDKDKDWDDWDDDPLFKIKTKMKIDFAAPPVQCVLQVLLQCLLQFPDKAKAWFKKFWPPDQDQQAADPQWPDRSVQLLVLRQLWGKAFPDQDKFKKKAKDFDQDWDFQLRIDGDPRMDTSDRRRGRIGGRDRDITIMMTMMHMDTAKDDFPPPPDDDDSGIDTGTHGGRQWDDKDKDKDWDDDPDDGITIMMMMMTMGGNNDHPVVSSVVSVVVVCVVVVVPPPCPVCPVVCVVVVLVVVQQAAFPVVLVAPPQLNVQCVVVVNTGNVSVLQAALVRQCVGPSCDPVSSVSSQCSCCVVSVDHGHNDPDD

Secondary structure (DSSP, 8-state):
----EEEEEEEEE-STT-EEEEEEEEEEETTHHHHHHHHHHHHHHHT-EEEEEEEEEETT--STT---TTBSS-HHHHHHHHHT--EEES--S-EEEEEEEESSEEEEGGG-B--TTEEES-TT-EEEEE-SSPEEEEEEEEEEEESEE------SSS-TTPEE--EE--SEEEEEEEEEEEEETTTEEEEEEEEEEEE-SSS-HHHHHHHHHHHHHHHHHHHHS---B-TTHHHHHHHHHHHHSBGGGG---HHHHHHHHHTT--BHHHHHTS-HHHHTTSTT--HHHHHHHHHHIIIII-----SS---/----EEEEEEEEE-STT-EEEEEEEEEEETTHHHHHHHHHHHHHHHT-EEEEEEEEEETT--STT---TTBSS-HHHHHHHHHT--EEES--S-EEEEEEEESSEEEEGGG-B--TTEEES-TT-EEEEE-SSPEEEEEEEEEEEESEE------S-S-TT-EE--EE--SEEEEEEEEEEEEETTTEEEEEEEEEEEE-SSS-HHHHHHHHHHHHHHHHHHHHS---B-HHHHHHHHHHHHHHSBGGGG---HHHHHHHHHTT--BHHHHHTS-HHHHTTSTT--HHHHHHHHHHIIIII-----SS---

InterPro domains:
  IPR011260 RNA polymerase, alpha subunit, C-terminal [PF03118] (237-299)
  IPR011262 DNA-directed RNA polymerase, insert domain [PF01000] (56-170)
  IPR011263 DNA-directed RNA polymerase, RpoA/D/Rpb3-type [PF01193] (26-219)
  IPR011263 DNA-directed RNA polymerase, RpoA/D/Rpb3-type [SM00662] (20-226)
  IPR011773 DNA-directed RNA polymerase, alpha subunit [MF_00059] (1-308)
  IPR011773 DNA-directed RNA polymerase, alpha subunit [TIGR02027] (20-307)
  IPR036603 RNA polymerase, RBP11-like subunit [G3DSA:3.30.1360.10] (19-218)
  IPR036603 RNA polymerase, RBP11-like subunit [SSF55257] (2-225)
  IPR036643 DNA-directed RNA polymerase, insert domain superfamily [G3DSA:2.170.120.12] (50-169)
  IPR036643 DNA-directed RNA polymerase, insert domain superfamily [SSF56553] (50-170)

pLDDT: mean 84.68, std 15.29, range [32.09, 97.94]

Nearest PDB structures (foldseek):
  8rdj-assembly1_A  TM=6.908E-01  e=2.697E-33  Sinapis alba
  8rdj-assembly1_B  TM=7.430E-01  e=1.663E-31  Sinapis alba
  8wa1-assembly1_A  TM=7.219E-01  e=4.732E-31  Nicotiana tabacum
  5uh9-assembly1_B  TM=8.690E-01  e=1.814E-25  Mycobacterium tuberculosis H37Rv
  1bdf-assembly1_A  TM=8.669E-01  e=4.727E-24  Escherichia coli

Solvent-accessible surface area (backbone atoms only — not comparable to full-atom values): 32186 Å² total; per-residue (Å²): 120,73,75,54,46,59,38,35,78,43,78,47,72,57,69,54,54,22,27,38,28,29,32,39,38,38,65,27,57,68,65,44,26,57,42,51,45,51,40,42,44,51,33,37,48,48,65,35,69,19,33,23,47,43,30,36,30,44,73,94,47,82,54,61,88,41,71,45,89,50,36,75,50,36,41,51,55,36,51,55,35,51,54,68,53,46,36,36,63,81,53,75,63,69,43,68,35,37,37,78,48,67,30,61,39,78,42,34,53,55,64,51,47,63,54,93,51,48,42,66,56,45,41,77,41,67,48,43,37,30,71,32,78,44,75,48,45,40,38,34,34,33,38,56,41,55,28,73,45,71,53,58,82,64,76,63,81,70,67,89,54,56,45,66,34,55,23,60,12,40,37,41,77,45,67,47,66,49,71,41,83,42,73,49,80,95,82,40,66,26,16,32,26,38,39,35,32,32,17,44,40,61,46,51,44,67,53,43,49,18,51,23,20,44,55,49,20,43,55,27,50,62,43,40,69,60,67,64,42,45,53,73,46,48,60,47,36,56,46,38,50,51,8,60,32,44,53,76,73,59,68,58,53,73,65,42,45,54,34,35,50,74,69,67,34,58,22,32,42,53,48,69,74,37,19,52,55,53,48,52,65,40,75,89,32,44,72,66,40,47,48,48,50,50,46,36,33,34,73,75,67,64,40,79,66,47,65,58,70,81,127,120,75,75,52,46,61,38,37,78,42,77,48,72,58,69,55,54,23,30,38,28,31,34,39,38,39,66,27,55,68,66,44,24,57,42,51,46,51,41,40,46,53,33,36,47,48,66,36,68,19,34,23,47,43,30,37,29,45,73,95,47,82,54,61,86,40,72,47,88,49,37,74,50,38,42,51,54,35,50,55,35,51,56,69,52,46,38,36,65,80,54,76,64,70,43,69,34,35,36,80,49,67,30,61,40,78,43,33,53,55,63,51,47,61,54,92,52,47,41,66,56,47,41,77,41,67,48,44,39,31,71,33,79,44,74,49,45,38,38,33,32,34,38,56,40,54,29,74,44,71,52,58,83,64,77,64,80,70,66,89,54,56,47,67,33,56,25,61,12,43,39,40,78,46,69,47,66,47,70,40,82,41,74,49,80,95,84,41,66,27,17,31,25,38,39,35,31,31,17,44,40,60,45,51,43,68,52,44,48,18,51,22,20,44,54,50,20,42,56,27,49,61,42,41,69,58,67,63,46,45,53,73,43,50,60,47,38,54,46,39,50,52,8,60,33,44,54,77,73,58,68,58,54,74,64,42,46,52,32,35,50,74,68,69,34,56,21,32,42,51,48,68,73,38,20,52,56,54,47,52,66,40,75,90,32,45,72,66,41,47,49,48,50,48,46,35,34,33,73,75,65,64,42,78,66,47,62,58,71,81,128